Protein AF-0000000078604317 (afdb_homodimer)

Solvent-accessible surface area (backbone atoms only — not comparable to full-atom values): 23996 Å² total; per-residue (Å²): 120,72,90,42,48,32,32,40,29,31,41,20,54,45,34,55,30,28,26,27,48,50,46,42,21,45,34,67,55,25,30,36,34,32,21,15,65,50,53,68,53,23,51,50,37,51,54,58,50,66,72,46,85,54,54,29,44,76,50,70,39,56,34,33,56,78,34,70,66,37,40,53,52,38,44,49,52,44,43,73,75,51,58,41,27,28,29,43,34,48,46,45,64,52,58,40,78,95,54,55,71,69,60,24,42,51,53,22,31,39,38,37,31,52,9,43,50,52,46,51,60,64,41,43,70,32,26,67,64,30,94,68,17,34,38,37,39,56,46,41,66,59,19,14,47,47,37,41,67,32,79,86,34,86,50,30,76,65,66,64,55,65,46,24,17,26,27,19,17,38,51,39,48,41,44,52,49,20,70,69,32,43,86,74,57,36,41,23,29,32,34,19,66,66,67,37,35,26,59,60,68,32,86,49,70,54,35,19,25,54,74,75,68,33,43,64,27,52,61,31,6,47,46,51,36,38,49,76,72,54,76,43,61,91,49,51,57,35,39,32,38,80,88,42,75,49,63,76,121,72,87,41,48,32,32,39,29,32,40,21,56,47,34,54,30,26,27,27,49,50,46,40,21,45,34,68,55,25,32,34,33,32,21,16,64,49,53,69,53,23,51,51,38,50,54,58,50,66,73,46,87,53,53,29,42,77,48,70,40,57,34,34,58,78,34,70,67,37,40,53,52,37,45,51,51,44,43,73,74,48,58,41,28,28,29,43,34,46,44,48,63,53,58,39,78,94,53,56,72,68,59,24,43,50,54,23,32,39,37,36,31,51,10,43,51,54,44,50,61,64,41,44,69,32,27,67,63,30,95,67,16,34,40,37,38,55,46,39,65,58,20,14,47,47,38,42,67,32,77,87,34,86,49,30,76,64,69,64,53,64,48,23,17,27,27,19,18,38,51,39,48,40,44,54,48,19,70,70,31,42,85,73,57,35,39,25,30,32,34,19,64,65,67,38,34,26,59,60,67,31,86,49,69,55,36,19,26,55,74,73,67,34,43,65,27,52,61,32,7,46,46,50,37,38,48,77,71,54,76,43,61,92,50,50,57,37,40,33,38,79,90,44,74,50,64,76

Secondary structure (DSSP, 8-state):
--SSEEEEEETTTSHHHHHHHHHHHTSTTEEEEEEES-HHHHHHHHHHHHTS--SSEEEEEE--TT-HHHHHHHHHHHHHHTS--SEEEE------TT--HHHHHHHHHIIIIIIHHHHHHHHHHHHTTSSS-EEEEE--GGG-HHHHH-TTSTTSS---HHHHHHHHHHHHHHHHHHHHHGGGT-EEEEEE--SBSSGGG-SSHHHHTGGGT-B-HHHHHHHHHHHHTTTTGGGTTSEEESSSEEP-/--SSEEEEEETTTSHHHHHHHHHHHTSTTEEEEEEES-HHHHHHHHHHHHTS--SSEEEEEE--TT-HHHHHHHHHHHHHHTS--SEEEE------TT--HHHHHHHHHIIIIIIHHHHHHHHHHHHTTSSS-EEEEE--GGG-HHHHH-TTSTTSS---HHHHHHHHHHHHHHHHHHHHHGGGT-EEEEEE--SBSSGGG-SSHHHHTGGGT-B-HHHHHHHHHHHHTTTTGGGTTSEEESSSEEP-

Foldseek 3Di:
DQQAQEEEAEPLLWFLNVLLQLLQQQDARHEYEYEYQDQVSSVVSQVVSVVDNGRHYYHYAHADLLDLVRLLVRLVVCCVPPVAHQEYEYDWFALQPPDDDPVSLCVRLSTLPSSSLSSCVSRVVRQLVYPAGEYEYEAAPLLAPVQCVPPVHPSVPDVSPSRNVSRVNVLVVQLVVCVVCVVSNYFTEYEHAPQAQICRQHDDPCRRCVNVPHHHSNLSSNVVSCVSVPVPSVQGSFYAYSVGTDHD/DQQAQEEEAEPLLWFLNVLLQLLQQQDARHEYEYEYQDQVSQVVSQVVSVVDNGRHYYHYAHADLLDLVRLLVRLVVCCVPPVAHQEYEYDWFALQPPDDDPVSLCVRLSTLPSSSLSSCVSRVVRQLPYPQGEYEYEAAPLLAPVQCVPPPHPSVPDDSPSRNVSRVNVLVVQLVVCVVCVVSNYFTEYEHAPQAQICRQHDDPCRRCVNVPHHHSNLSSNVVSCVSVPVCSVQGSFYAYSVGTDHD

Structure (mmCIF, N/CA/C/O backbone):
data_AF-0000000078604317-model_v1
#
loop_
_entity.id
_entity.type
_entity.pdbx_description
1 polymer 'Uncharacterized protein'
#
loop_
_atom_site.group_PDB
_atom_site.id
_atom_site.type_symbol
_atom_site.label_atom_id
_atom_site.label_alt_id
_atom_site.label_comp_id
_atom_site.label_asym_id
_atom_site.label_entity_id
_atom_site.label_seq_id
_atom_site.pdbx_PDB_ins_code
_atom_site.Cartn_x
_atom_site.Cartn_y
_atom_site.Cartn_z
_atom_site.occupancy
_atom_site.B_iso_or_equiv
_atom_site.auth_seq_id
_atom_site.auth_comp_id
_atom_site.auth_asym_id
_atom_site.auth_atom_id
_atom_site.pdbx_PDB_model_num
ATOM 1 N N . MET A 1 1 ? -13.578 30.094 20.891 1 57.59 1 MET A N 1
ATOM 2 C CA . MET A 1 1 ? -12.914 29.375 19.812 1 57.59 1 MET A CA 1
ATOM 3 C C . MET A 1 1 ? -11.836 30.234 19.172 1 57.59 1 MET A C 1
ATOM 5 O O . MET A 1 1 ? -11.961 31.469 19.109 1 57.59 1 MET A O 1
ATOM 9 N N . SER A 1 2 ? -10.586 29.672 19.094 1 70.69 2 SER A N 1
ATOM 10 C CA . SER A 1 2 ? -9.477 30.469 18.578 1 70.69 2 SER A CA 1
ATOM 11 C C . SER A 1 2 ? -9.797 31.047 17.203 1 70.69 2 SER A C 1
ATOM 13 O O . SER A 1 2 ? -10.492 30.422 16.406 1 70.69 2 SER A O 1
ATOM 15 N N . ASP A 1 3 ? -9.516 32.312 16.984 1 89.38 3 ASP A N 1
ATOM 16 C CA . ASP A 1 3 ? -9.695 33 15.695 1 89.38 3 ASP A CA 1
ATOM 17 C C . ASP A 1 3 ? -8.633 32.562 14.688 1 89.38 3 ASP A C 1
ATOM 19 O O . ASP A 1 3 ? -8.742 32.844 13.5 1 89.38 3 ASP A O 1
ATOM 23 N N . SER A 1 4 ? -7.727 31.75 15.25 1 96.44 4 SER A N 1
ATOM 24 C CA . SER A 1 4 ? -6.633 31.312 14.391 1 96.44 4 SER A CA 1
ATOM 25 C C . SER A 1 4 ? -7.023 30.062 13.602 1 96.44 4 SER A C 1
ATOM 27 O O . SER A 1 4 ? -7.895 29.297 14.023 1 96.44 4 SER A O 1
ATOM 29 N N . THR A 1 5 ? -6.473 29.969 12.406 1 98.38 5 THR A N 1
ATOM 30 C CA . THR A 1 5 ? -6.531 28.703 11.672 1 98.38 5 THR A CA 1
ATOM 31 C C . THR A 1 5 ? -5.668 27.641 12.359 1 98.38 5 THR A C 1
ATOM 33 O O . THR A 1 5 ? -4.453 27.812 12.484 1 98.38 5 THR A O 1
ATOM 36 N N . ILE A 1 6 ? -6.281 26.531 12.836 1 98.81 6 ILE A N 1
ATOM 37 C CA . ILE A 1 6 ? -5.594 25.516 13.617 1 98.81 6 ILE A CA 1
ATOM 38 C C . ILE A 1 6 ? -5.047 24.438 12.68 1 98.81 6 ILE A C 1
ATOM 40 O O . ILE A 1 6 ? -5.812 23.734 12.016 1 98.81 6 ILE A O 1
ATOM 44 N N . VAL A 1 7 ? -3.709 24.297 12.648 1 98.94 7 VAL A N 1
ATOM 45 C CA . VAL A 1 7 ? -3.033 23.328 11.789 1 98.94 7 VAL A CA 1
ATOM 46 C C . VAL A 1 7 ? -2.299 22.297 12.648 1 98.94 7 VAL A C 1
ATOM 48 O O . VAL A 1 7 ? -1.491 22.656 13.508 1 98.94 7 VAL A O 1
ATOM 51 N N . LEU A 1 8 ? -2.633 21.047 12.5 1 98.94 8 LEU A N 1
ATOM 52 C CA . LEU A 1 8 ? -1.933 19.984 13.211 1 98.94 8 LEU A CA 1
ATOM 53 C C . LEU A 1 8 ? -1.028 19.203 12.258 1 98.94 8 LEU A C 1
ATOM 55 O O . LEU A 1 8 ? -1.469 18.766 11.195 1 98.94 8 LEU A O 1
ATOM 59 N N . ILE A 1 9 ? 0.228 19.062 12.602 1 98.94 9 ILE A N 1
ATOM 60 C CA . ILE A 1 9 ? 1.217 18.359 11.789 1 98.94 9 ILE A CA 1
ATOM 61 C C . ILE A 1 9 ? 1.812 17.203 12.594 1 98.94 9 ILE A C 1
ATOM 63 O O . ILE A 1 9 ? 2.408 17.422 13.656 1 98.94 9 ILE A O 1
ATOM 67 N N . THR A 1 10 ? 1.669 15.992 12.133 1 98.88 10 THR A N 1
ATOM 68 C CA . THR A 1 10 ? 2.357 14.875 12.773 1 98.88 10 THR A CA 1
ATOM 69 C C . THR A 1 10 ? 3.816 14.812 12.328 1 98.88 10 THR A C 1
ATOM 71 O O . THR A 1 10 ? 4.133 15.102 11.172 1 98.88 10 THR A O 1
ATOM 74 N N . GLY A 1 11 ? 4.668 14.383 13.234 1 97.94 11 GLY A N 1
ATOM 75 C CA . GLY A 1 11 ? 6.086 14.336 12.922 1 97.94 11 GLY A CA 1
ATOM 76 C C . GLY A 1 11 ? 6.672 15.703 12.602 1 97.94 11 GLY A C 1
ATOM 77 O O . GLY A 1 11 ? 7.414 15.852 11.633 1 97.94 11 GLY A O 1
ATOM 78 N N . ALA A 1 12 ? 6.418 16.703 13.398 1 97.94 12 ALA A N 1
ATOM 79 C CA . ALA A 1 12 ? 6.676 18.094 13.039 1 97.94 12 ALA A CA 1
ATOM 80 C C . ALA A 1 12 ? 8.016 18.562 13.602 1 97.94 12 ALA A C 1
ATOM 82 O O . ALA A 1 12 ? 8.391 19.719 13.43 1 97.94 12 ALA A O 1
ATOM 83 N N . ASN A 1 13 ? 8.797 17.688 14.227 1 95.88 13 ASN A N 1
ATOM 84 C CA . ASN A 1 13 ? 9.977 18.156 14.969 1 95.88 13 ASN A CA 1
ATOM 85 C C . ASN A 1 13 ? 11.203 18.219 14.07 1 95.88 13 ASN A C 1
ATOM 87 O O . ASN A 1 13 ? 12.258 18.719 14.484 1 95.88 13 ASN A O 1
ATOM 91 N N . SER A 1 14 ? 11.133 17.719 12.852 1 94.56 14 SER A N 1
ATOM 92 C CA . SER A 1 14 ? 12.273 17.75 11.945 1 94.56 14 SER A CA 1
ATOM 93 C C . SER A 1 14 ? 11.828 17.672 10.492 1 94.56 14 SER A C 1
ATOM 95 O O . SER A 1 14 ? 10.641 17.484 10.211 1 94.56 14 SER A O 1
ATOM 97 N N . GLY A 1 15 ? 12.758 17.969 9.617 1 96.12 15 GLY A N 1
ATOM 98 C CA . GLY A 1 15 ? 12.547 17.719 8.195 1 96.12 15 GLY A CA 1
ATOM 99 C C . GLY A 1 15 ? 11.391 18.516 7.617 1 96.12 15 GLY A C 1
ATOM 100 O O . GLY A 1 15 ? 11.297 19.719 7.824 1 96.12 15 GLY A O 1
ATOM 101 N N . VAL A 1 16 ? 10.609 17.812 6.836 1 97.62 16 VAL A N 1
ATOM 102 C CA . VAL A 1 16 ? 9.5 18.422 6.102 1 97.62 16 VAL A CA 1
ATOM 103 C C . VAL A 1 16 ? 8.469 18.969 7.086 1 97.62 16 VAL A C 1
ATOM 105 O O . VAL A 1 16 ? 7.965 20.078 6.898 1 97.62 16 VAL A O 1
ATOM 108 N N . GLY A 1 17 ? 8.188 18.203 8.18 1 98.5 17 GLY A N 1
ATOM 109 C CA . GLY A 1 17 ? 7.238 18.672 9.18 1 98.5 17 GLY A CA 1
ATOM 110 C C . GLY A 1 17 ? 7.66 19.953 9.852 1 98.5 17 GLY A C 1
ATOM 111 O O . GLY A 1 17 ? 6.844 20.859 10.031 1 98.5 17 GLY A O 1
ATOM 112 N N . TYR A 1 18 ? 8.883 20.031 10.188 1 98.44 18 TYR A N 1
ATOM 113 C CA . TYR A 1 18 ? 9.445 21.219 10.82 1 98.44 18 TYR A CA 1
ATOM 114 C C . TYR A 1 18 ? 9.391 22.422 9.875 1 98.44 18 TYR A C 1
ATOM 116 O O . TYR A 1 18 ? 8.945 23.5 10.258 1 98.44 18 TYR A O 1
ATOM 124 N N . ALA A 1 19 ? 9.828 22.234 8.656 1 98.44 19 ALA A N 1
ATOM 125 C CA . ALA A 1 19 ? 9.828 23.297 7.66 1 98.44 19 ALA A CA 1
ATOM 126 C C . ALA A 1 19 ? 8.414 23.781 7.359 1 98.44 19 ALA A C 1
ATOM 128 O O . ALA A 1 19 ? 8.188 24.969 7.133 1 98.44 19 ALA A O 1
ATOM 129 N N . THR A 1 20 ? 7.508 22.828 7.34 1 98.81 20 THR A N 1
ATOM 130 C CA . THR A 1 20 ? 6.105 23.172 7.125 1 98.81 20 THR A CA 1
ATOM 131 C C . THR A 1 20 ? 5.574 24.016 8.281 1 98.81 20 THR A C 1
ATOM 133 O O . THR A 1 20 ? 4.926 25.031 8.055 1 98.81 20 THR A O 1
ATOM 136 N N . ALA A 1 21 ? 5.879 23.578 9.484 1 98.81 21 ALA A N 1
ATOM 137 C CA . ALA A 1 21 ? 5.477 24.344 10.664 1 98.81 21 ALA A CA 1
ATOM 138 C C . ALA A 1 21 ? 6.035 25.766 10.609 1 98.81 21 ALA A C 1
ATOM 140 O O . ALA A 1 21 ? 5.316 26.734 10.875 1 98.81 21 ALA A O 1
ATOM 141 N N . GLU A 1 22 ? 7.266 25.875 10.266 1 98.69 22 GLU A N 1
ATOM 142 C CA . GLU A 1 22 ? 7.91 27.172 10.148 1 98.69 22 GLU A CA 1
ATOM 143 C C . GLU A 1 22 ? 7.211 28.047 9.109 1 98.69 22 GLU A C 1
ATOM 145 O O . GLU A 1 22 ? 6.91 29.219 9.367 1 98.69 22 GLU A O 1
ATOM 150 N N . SER A 1 23 ? 6.965 27.484 7.914 1 98.62 23 SER A N 1
ATOM 151 C CA . SER A 1 23 ? 6.336 28.219 6.82 1 98.62 23 SER A CA 1
ATOM 152 C C . SER A 1 23 ? 4.953 28.719 7.219 1 98.62 23 SER A C 1
ATOM 154 O O . SER A 1 23 ? 4.621 29.891 6.984 1 98.62 23 SER A O 1
ATOM 156 N N . ILE A 1 24 ? 4.16 27.906 7.879 1 98.69 24 ILE A N 1
ATOM 157 C CA . ILE A 1 24 ? 2.783 28.25 8.219 1 98.69 24 ILE A CA 1
ATOM 158 C C . ILE A 1 24 ? 2.771 29.266 9.367 1 98.69 24 ILE A C 1
ATOM 160 O O . ILE A 1 24 ? 2.055 30.266 9.312 1 98.69 24 ILE A O 1
ATOM 164 N N . ALA A 1 25 ? 3.609 29.047 10.375 1 98.38 25 ALA A N 1
ATOM 165 C CA . ALA A 1 25 ? 3.621 29.906 11.562 1 98.38 25 ALA A CA 1
ATOM 166 C C . ALA A 1 25 ? 4.223 31.281 11.242 1 98.38 25 ALA A C 1
ATOM 168 O O . ALA A 1 25 ? 4.086 32.219 12.031 1 98.38 25 ALA A O 1
ATOM 169 N N . SER A 1 26 ? 4.938 31.359 10.141 1 97.75 26 SER A N 1
ATOM 170 C CA . SER A 1 26 ? 5.473 32.656 9.734 1 97.75 26 SER A CA 1
ATOM 171 C C . SER A 1 26 ? 4.355 33.594 9.305 1 97.75 26 SER A C 1
ATOM 173 O O . SER A 1 26 ? 4.574 34.812 9.172 1 97.75 26 SER A O 1
ATOM 175 N N . GLN A 1 27 ? 3.182 33.094 9.078 1 97.31 27 GLN A N 1
ATOM 176 C CA . GLN A 1 27 ? 2.01 33.875 8.695 1 97.31 27 GLN A CA 1
ATOM 177 C C . GLN A 1 27 ? 1.132 34.188 9.906 1 97.31 27 GLN A C 1
ATOM 179 O O . GLN A 1 27 ? 0.992 33.344 10.805 1 97.31 27 GLN A O 1
ATOM 184 N N . PRO A 1 28 ? 0.535 35.375 9.93 1 97.06 28 PRO A N 1
ATOM 185 C CA . PRO A 1 28 ? -0.414 35.656 11.008 1 97.06 28 PRO A CA 1
ATOM 186 C C . PRO A 1 28 ? -1.711 34.875 10.875 1 97.06 28 PRO A C 1
ATOM 188 O O . PRO A 1 28 ? -2.082 34.469 9.773 1 97.06 28 PRO A O 1
ATOM 191 N N . GLY A 1 29 ? -2.287 34.625 11.938 1 97.69 29 GLY A N 1
ATOM 192 C CA . GLY A 1 29 ? -3.619 34.062 11.914 1 97.69 29 GLY A CA 1
ATOM 193 C C . GLY A 1 29 ? -3.604 32.531 11.953 1 97.69 29 GLY A C 1
ATOM 194 O O . GLY A 1 29 ? -4.652 31.891 11.859 1 97.69 29 GLY A O 1
ATOM 195 N N . TYR A 1 30 ? -2.42 32 12.086 1 98.44 30 TYR A N 1
ATOM 196 C CA . TYR A 1 30 ? -2.316 30.562 12.172 1 98.44 30 TYR A CA 1
ATOM 197 C C . TYR A 1 30 ? -1.855 30.125 13.562 1 98.44 30 TYR A C 1
ATOM 199 O O . TYR A 1 30 ? -1.09 30.844 14.219 1 98.44 30 TYR A O 1
ATOM 207 N N . HIS A 1 31 ? -2.33 29.016 14.047 1 98.69 31 HIS A N 1
ATOM 208 C CA . HIS A 1 31 ? -1.794 28.266 15.172 1 98.69 31 HIS A CA 1
ATOM 209 C C . HIS A 1 31 ? -1.398 26.859 14.75 1 98.69 31 HIS A C 1
ATOM 211 O O . HIS A 1 31 ? -2.236 26.094 14.266 1 98.69 31 HIS A O 1
ATOM 217 N N . VAL A 1 32 ? -0.124 26.547 14.938 1 98.88 32 VAL A N 1
ATOM 218 C CA . VAL A 1 32 ? 0.382 25.25 14.492 1 98.88 32 VAL A CA 1
ATOM 219 C C . VAL A 1 32 ? 0.635 24.344 15.695 1 98.88 32 VAL A C 1
ATOM 221 O O . VAL A 1 32 ? 1.32 24.75 16.641 1 98.88 32 VAL A O 1
ATOM 224 N N . ILE A 1 33 ? 0.034 23.203 15.68 1 98.88 33 ILE A N 1
ATOM 225 C CA . ILE A 1 33 ? 0.271 22.172 16.688 1 98.88 33 ILE A CA 1
ATOM 226 C C . ILE A 1 33 ? 1.345 21.203 16.188 1 98.88 33 ILE A C 1
ATOM 228 O O . ILE A 1 33 ? 1.135 20.469 15.211 1 98.88 33 ILE A O 1
ATOM 232 N N . LEU A 1 34 ? 2.494 21.203 16.875 1 98.88 34 LEU A N 1
ATOM 233 C CA . LEU A 1 34 ? 3.561 20.25 16.609 1 98.88 34 LEU A CA 1
ATOM 234 C C . LEU A 1 34 ? 3.299 18.922 17.312 1 98.88 34 LEU A C 1
ATOM 236 O O . LEU A 1 34 ? 3.58 18.781 18.516 1 98.88 34 LEU A O 1
ATOM 240 N N . ALA A 1 35 ? 2.82 17.938 16.594 1 98.81 35 ALA A N 1
ATOM 241 C CA . ALA A 1 35 ? 2.518 16.625 17.172 1 98.81 35 ALA A CA 1
ATOM 242 C C . ALA A 1 35 ? 3.67 15.656 16.938 1 98.81 35 ALA A C 1
ATOM 244 O O . ALA A 1 35 ? 4.027 15.352 15.805 1 98.81 35 ALA A O 1
ATOM 245 N N . CYS A 1 36 ? 4.223 15.156 17.984 1 97.62 36 CYS A N 1
ATOM 246 C CA . CYS A 1 36 ? 5.391 14.289 17.922 1 97.62 36 CYS A CA 1
ATOM 247 C C . CYS A 1 36 ? 5.32 13.188 18.969 1 97.62 36 CYS A C 1
ATOM 249 O O . CYS A 1 36 ? 4.719 13.383 20.031 1 97.62 36 CYS A O 1
ATOM 251 N N . ARG A 1 37 ? 5.969 12.07 18.672 1 96.38 37 ARG A N 1
ATOM 252 C CA . ARG A 1 37 ? 6.035 10.953 19.594 1 96.38 37 ARG A CA 1
ATOM 253 C C . ARG A 1 37 ? 6.859 11.312 20.828 1 96.38 37 ARG A C 1
ATOM 255 O O . ARG A 1 37 ? 6.492 10.961 21.953 1 96.38 37 ARG A O 1
ATOM 262 N N . ASP A 1 38 ? 7.926 11.992 20.641 1 96.62 38 ASP A N 1
ATOM 263 C CA . ASP A 1 38 ? 8.805 12.453 21.703 1 96.62 38 ASP A CA 1
ATOM 264 C C . ASP A 1 38 ? 8.531 13.914 22.062 1 96.62 38 ASP A C 1
ATOM 266 O O . ASP A 1 38 ? 8.891 14.82 21.297 1 96.62 38 ASP A O 1
ATOM 270 N N . LEU A 1 39 ? 7.988 14.109 23.219 1 96.5 39 LEU A N 1
ATOM 271 C CA . LEU A 1 39 ? 7.555 15.445 23.609 1 96.5 39 LEU A CA 1
ATOM 272 C C . LEU A 1 39 ? 8.75 16.375 23.781 1 96.5 39 LEU A C 1
ATOM 274 O O . LEU A 1 39 ? 8.664 17.578 23.5 1 96.5 39 LEU A O 1
ATOM 278 N N . ASN A 1 40 ? 9.859 15.844 24.297 1 97.56 40 ASN A N 1
ATOM 279 C CA . ASN A 1 40 ? 11.047 16.672 24.453 1 97.56 40 ASN A CA 1
ATOM 280 C C . ASN A 1 40 ? 11.539 17.219 23.109 1 97.56 40 ASN A C 1
ATOM 282 O O . ASN A 1 40 ? 11.922 18.391 23.016 1 97.56 40 ASN A O 1
ATOM 286 N N . LYS A 1 41 ? 11.516 16.391 22.078 1 97.44 41 LYS A N 1
ATOM 287 C CA . LYS A 1 41 ? 11.906 16.828 20.75 1 97.44 41 LYS A CA 1
ATOM 288 C C . LYS A 1 41 ? 10.93 17.875 20.203 1 97.44 41 LYS A C 1
ATOM 290 O O . LYS A 1 41 ? 11.328 18.797 19.5 1 97.44 41 LYS A O 1
ATOM 295 N N . ALA A 1 42 ? 9.688 17.703 20.547 1 97.88 42 ALA A N 1
ATOM 296 C CA . ALA A 1 42 ? 8.672 18.656 20.125 1 97.88 42 ALA A CA 1
ATOM 297 C C . ALA A 1 42 ? 8.898 20.016 20.781 1 97.88 42 ALA A C 1
ATOM 299 O O . ALA A 1 42 ? 8.812 21.062 20.109 1 97.88 42 ALA A O 1
ATOM 300 N N . HIS A 1 43 ? 9.148 20 22.047 1 98.31 43 HIS A N 1
ATOM 301 C CA . HIS A 1 43 ? 9.422 21.25 22.766 1 98.31 43 HIS A CA 1
ATOM 302 C C . HIS A 1 43 ? 10.664 21.938 22.203 1 98.31 43 HIS A C 1
ATOM 304 O O . HIS A 1 43 ? 10.68 23.172 22.062 1 98.31 43 HIS A O 1
ATOM 310 N N . GLN A 1 44 ? 11.664 21.172 21.969 1 98.38 44 GLN A N 1
ATOM 311 C CA . GLN A 1 44 ? 12.875 21.734 21.391 1 98.38 44 GLN A CA 1
ATOM 312 C C . GLN A 1 44 ? 12.594 22.391 20.031 1 98.38 44 GLN A C 1
ATOM 314 O O . GLN A 1 44 ? 13.062 23.5 19.766 1 98.38 44 GLN A O 1
ATOM 319 N N . ALA A 1 45 ? 11.852 21.703 19.172 1 98.25 45 ALA A N 1
ATOM 320 C CA . ALA A 1 45 ? 11.477 22.25 17.875 1 98.25 45 ALA A CA 1
ATOM 321 C C . ALA A 1 45 ? 10.695 23.547 18.031 1 98.25 45 ALA A C 1
ATOM 323 O O . ALA A 1 45 ? 10.953 24.516 17.328 1 98.25 45 ALA A O 1
ATOM 324 N N . ARG A 1 46 ? 9.727 23.547 18.938 1 98.5 46 ARG A N 1
ATOM 325 C CA . ARG A 1 46 ? 8.938 24.75 19.203 1 98.5 46 ARG A CA 1
ATOM 326 C C . ARG A 1 46 ? 9.836 25.906 19.625 1 98.5 46 ARG A C 1
ATOM 328 O O . ARG A 1 46 ? 9.695 27.016 19.109 1 98.5 46 ARG A O 1
ATOM 335 N N . GLN A 1 47 ? 10.742 25.656 20.531 1 98.06 47 GLN A N 1
ATOM 336 C CA . GLN A 1 47 ? 11.641 26.688 21.016 1 98.06 47 GLN A CA 1
ATOM 337 C C . GLN A 1 47 ? 12.5 27.25 19.891 1 98.06 47 GLN A C 1
ATOM 339 O O . GLN A 1 47 ? 12.688 28.469 19.797 1 98.06 47 GLN A O 1
ATOM 344 N N . GLU A 1 48 ? 12.984 26.375 19.094 1 98.19 48 GLU A N 1
ATOM 345 C CA . GLU A 1 48 ? 13.789 26.812 17.953 1 98.19 48 GLU A CA 1
ATOM 346 C C . GLU A 1 48 ? 12.984 27.672 17 1 98.19 48 GLU A C 1
ATOM 348 O O . GLU A 1 48 ? 13.477 28.703 16.516 1 98.19 48 GLU A O 1
ATOM 353 N N . LEU A 1 49 ? 11.789 27.266 16.734 1 98.25 49 LEU A N 1
ATOM 354 C CA . LEU A 1 49 ? 10.922 28.016 15.82 1 98.25 49 LEU A CA 1
ATOM 355 C C . LEU A 1 49 ? 10.562 29.375 16.406 1 98.25 49 LEU A C 1
ATOM 357 O O . LEU A 1 49 ? 10.508 30.375 15.688 1 98.25 49 LEU A O 1
ATOM 361 N N . GLU A 1 50 ? 10.32 29.406 17.688 1 97.38 50 GLU A N 1
ATOM 362 C CA . GLU A 1 50 ? 9.891 30.641 18.359 1 97.38 50 GLU A CA 1
ATOM 363 C C . GLU A 1 50 ? 11 31.688 18.359 1 97.38 50 GLU A C 1
ATOM 365 O O . GLU A 1 50 ? 10.742 32.875 18.594 1 97.38 50 GLU A O 1
ATOM 370 N N . GLN A 1 51 ? 12.203 31.25 18.109 1 97.12 51 GLN A N 1
ATOM 371 C CA . GLN A 1 51 ? 13.336 32.156 18.031 1 97.12 51 GLN A CA 1
ATOM 372 C C . GLN A 1 51 ? 13.375 32.844 16.672 1 97.12 51 GLN A C 1
ATOM 374 O O . GLN A 1 51 ? 14.156 33.781 16.453 1 97.12 51 GLN A O 1
ATOM 379 N N . LYS A 1 52 ? 12.523 32.406 15.844 1 94.44 52 LYS A N 1
ATOM 380 C CA . LYS A 1 52 ? 12.453 33 14.508 1 94.44 52 LYS A CA 1
ATOM 381 C C . LYS A 1 52 ? 11.359 34.062 14.43 1 94.44 52 LYS A C 1
ATOM 383 O O . LYS A 1 52 ? 10.742 34.406 15.445 1 94.44 52 LYS A O 1
ATOM 388 N N . ASN A 1 53 ? 11.156 34.812 13.328 1 88.12 53 ASN A N 1
ATOM 389 C CA . ASN A 1 53 ? 10.156 35.844 13.156 1 88.12 53 ASN A CA 1
ATOM 390 C C . ASN A 1 53 ? 8.781 35.25 12.828 1 88.12 53 ASN A C 1
ATOM 392 O O . ASN A 1 53 ? 8.273 35.438 11.719 1 88.12 53 ASN A O 1
ATOM 396 N N . LEU A 1 54 ? 8.227 34.594 13.828 1 95.31 54 LEU A N 1
ATOM 397 C CA . LEU A 1 54 ? 6.898 34.031 13.641 1 95.31 54 LEU A CA 1
ATOM 398 C C . LEU A 1 54 ? 5.812 35.062 13.867 1 95.31 54 LEU A C 1
ATOM 400 O O . LEU A 1 54 ? 5.961 35.938 14.719 1 95.31 54 LEU A O 1
ATOM 404 N N . GLN A 1 55 ? 4.777 35 13.086 1 97.62 55 GLN A N 1
ATOM 405 C CA . GLN A 1 55 ? 3.613 35.875 13.258 1 97.62 55 GLN A CA 1
ATOM 406 C C . GLN A 1 55 ? 2.428 35.094 13.82 1 97.62 55 GLN A C 1
ATOM 408 O O . GLN A 1 55 ? 1.49 35.656 14.359 1 97.62 55 GLN A O 1
ATOM 413 N N . GLY A 1 56 ? 2.441 33.719 13.648 1 97.62 56 GLY A N 1
ATOM 414 C CA . GLY A 1 56 ? 1.475 32.844 14.258 1 97.62 56 GLY A CA 1
ATOM 415 C C . GLY A 1 56 ? 1.934 32.281 15.594 1 97.62 56 GLY A C 1
ATOM 416 O O . GLY A 1 56 ? 2.869 32.812 16.203 1 97.62 56 GLY A O 1
ATOM 417 N N . THR A 1 57 ? 1.22 31.297 16.109 1 97.88 57 THR A N 1
ATOM 418 C CA . THR A 1 57 ? 1.538 30.703 17.406 1 97.88 57 THR A CA 1
ATOM 419 C C . THR A 1 57 ? 1.733 29.203 17.266 1 97.88 57 THR A C 1
ATOM 421 O O . THR A 1 57 ? 1.346 28.609 16.266 1 97.88 57 THR A O 1
ATOM 424 N N . LEU A 1 58 ? 2.426 28.656 18.25 1 98.44 58 LEU A N 1
ATOM 425 C CA . LEU A 1 58 ? 2.756 27.234 18.25 1 98.44 58 LEU A CA 1
ATOM 426 C C . LEU A 1 58 ? 2.316 26.578 19.547 1 98.44 58 LEU A C 1
ATOM 428 O O . LEU A 1 58 ? 2.275 27.219 20.594 1 98.44 58 LEU A O 1
ATOM 432 N N . SER A 1 59 ? 1.993 25.344 19.516 1 98.38 59 SER A N 1
ATOM 433 C CA . SER A 1 59 ? 1.896 24.453 20.672 1 98.38 59 SER A CA 1
ATOM 434 C C . SER A 1 59 ? 2.4 23.062 20.344 1 98.38 59 SER A C 1
ATOM 436 O O . SER A 1 59 ? 2.664 22.75 19.172 1 98.38 59 SER A O 1
ATOM 438 N N . VAL A 1 60 ? 2.656 22.234 21.391 1 98.69 60 VAL A N 1
ATOM 439 C CA . VAL A 1 60 ? 3.152 20.875 21.219 1 98.69 60 VAL A CA 1
ATOM 440 C C . VAL A 1 60 ? 2.082 19.875 21.641 1 98.69 60 VAL A C 1
ATOM 442 O O . VAL A 1 60 ? 1.249 20.172 22.5 1 98.69 60 VAL A O 1
ATOM 445 N N . LEU A 1 61 ? 2.074 18.734 21.016 1 98.81 61 LEU A N 1
ATOM 446 C CA . LEU A 1 61 ? 1.156 17.641 21.328 1 98.81 61 LEU A CA 1
ATOM 447 C C . LEU A 1 61 ? 1.873 16.297 21.266 1 98.81 61 LEU A C 1
ATOM 449 O O . LEU A 1 61 ? 2.562 16 20.281 1 98.81 61 LEU A O 1
ATOM 453 N N . GLN A 1 62 ? 1.768 15.523 22.312 1 98.56 62 GLN A N 1
ATOM 454 C CA . GLN A 1 62 ? 2.291 14.164 22.25 1 98.56 62 GLN A CA 1
ATOM 455 C C . GLN A 1 62 ? 1.377 13.266 21.422 1 98.56 62 GLN A C 1
ATOM 457 O O . GLN A 1 62 ? 0.182 13.164 21.703 1 98.56 62 GLN A O 1
ATOM 462 N N . LEU A 1 63 ? 1.976 12.672 20.422 1 98.75 63 LEU A N 1
ATOM 463 C CA . LEU A 1 63 ? 1.208 11.781 19.547 1 98.75 63 LEU A CA 1
ATOM 464 C C . LEU A 1 63 ? 2.109 10.734 18.922 1 98.75 63 LEU A C 1
ATOM 466 O O . LEU A 1 63 ? 2.992 11.062 18.125 1 98.75 63 LEU A O 1
ATOM 470 N N . ASP A 1 64 ? 1.953 9.516 19.359 1 98.69 64 ASP A N 1
ATOM 471 C CA . ASP A 1 64 ? 2.521 8.359 18.688 1 98.69 64 ASP A CA 1
ATOM 472 C C . ASP A 1 64 ? 1.499 7.707 17.75 1 98.69 64 ASP A C 1
ATOM 474 O O . ASP A 1 64 ? 0.554 7.062 18.219 1 98.69 64 ASP A O 1
ATOM 478 N N . VAL A 1 65 ? 1.761 7.836 16.453 1 98.69 65 VAL A N 1
ATOM 479 C CA . VAL A 1 65 ? 0.768 7.402 15.477 1 98.69 65 VAL A CA 1
ATOM 480 C C . VAL A 1 65 ? 0.644 5.883 15.508 1 98.69 65 VAL A C 1
ATOM 482 O O . VAL A 1 65 ? -0.298 5.32 14.945 1 98.69 65 VAL A O 1
ATOM 485 N N . GLU A 1 66 ? 1.57 5.172 16.125 1 98.31 66 GLU A N 1
ATOM 486 C CA . GLU A 1 66 ? 1.549 3.711 16.172 1 98.31 66 GLU A CA 1
ATOM 487 C C . GLU A 1 66 ? 0.856 3.213 17.438 1 98.31 66 GLU A C 1
ATOM 489 O O . GLU A 1 66 ? 0.778 2.006 17.672 1 98.31 66 GLU A O 1
ATOM 494 N N . ASP A 1 67 ? 0.359 4.129 18.25 1 98.62 67 ASP A N 1
ATOM 495 C CA . ASP A 1 67 ? -0.251 3.787 19.531 1 98.62 67 ASP A CA 1
ATOM 496 C C . ASP A 1 67 ? -1.67 4.344 19.641 1 98.62 67 ASP A C 1
ATOM 498 O O . ASP A 1 67 ? -1.857 5.555 19.766 1 98.62 67 ASP A O 1
ATOM 502 N N . ASP A 1 68 ? -2.635 3.441 19.703 1 98.5 68 ASP A N 1
ATOM 503 C CA . ASP A 1 68 ? -4.039 3.832 19.672 1 98.5 68 ASP A CA 1
ATOM 504 C C . ASP A 1 68 ? -4.418 4.668 20.891 1 98.5 68 ASP A C 1
ATOM 506 O O . ASP A 1 68 ? -5.262 5.562 20.797 1 98.5 68 ASP A O 1
ATOM 510 N N . THR A 1 69 ? -3.842 4.371 21.969 1 98.62 69 THR A N 1
ATOM 511 C CA . THR A 1 69 ? -4.105 5.156 23.172 1 98.62 69 THR A CA 1
ATOM 512 C C . THR A 1 69 ? -3.564 6.574 23.016 1 98.62 69 THR A C 1
ATOM 514 O O . THR A 1 69 ? -4.238 7.547 23.359 1 98.62 69 THR A O 1
ATOM 517 N N . SER A 1 70 ? -2.369 6.676 22.516 1 98.81 70 SER A N 1
ATOM 518 C CA . SER A 1 70 ? -1.782 7.984 22.25 1 98.81 70 SER A CA 1
ATOM 519 C C . SER A 1 70 ? -2.652 8.789 21.297 1 98.81 70 SER A C 1
ATOM 521 O O . SER A 1 70 ? -2.869 9.984 21.5 1 98.81 70 SER A O 1
ATOM 523 N N . ILE A 1 71 ? -3.223 8.172 20.266 1 98.88 71 ILE A N 1
ATOM 524 C CA . ILE A 1 71 ? -4.074 8.812 19.281 1 98.88 71 ILE A CA 1
ATOM 525 C C . ILE A 1 71 ? -5.34 9.344 19.953 1 98.88 71 ILE A C 1
ATOM 527 O O . ILE A 1 71 ? -5.707 10.508 19.766 1 98.88 71 ILE A O 1
ATOM 531 N N . SER A 1 72 ? -5.941 8.516 20.734 1 98.75 72 SER A N 1
ATOM 532 C CA . SER A 1 72 ? -7.176 8.906 21.391 1 98.75 72 SER A CA 1
ATOM 533 C C . SER A 1 72 ? -6.941 10.078 22.344 1 98.75 72 SER A C 1
ATOM 535 O O . SER A 1 72 ? -7.75 11.016 22.391 1 98.75 72 SER A O 1
ATOM 537 N N . GLN A 1 73 ? -5.871 10.047 23.062 1 98.81 73 GLN A N 1
ATOM 538 C CA . GLN A 1 73 ? -5.539 11.117 24 1 98.81 73 GLN A CA 1
ATOM 539 C C . GLN A 1 73 ? -5.25 12.422 23.266 1 98.81 73 GLN A C 1
ATOM 541 O O . GLN A 1 73 ? -5.621 13.5 23.734 1 98.81 73 GLN A O 1
ATOM 546 N N . ALA A 1 74 ? -4.582 12.305 22.188 1 98.88 74 ALA A N 1
ATOM 547 C CA . ALA A 1 74 ? -4.277 13.484 21.375 1 98.88 74 ALA A CA 1
ATOM 548 C C . ALA A 1 74 ? -5.559 14.148 20.859 1 98.88 74 ALA A C 1
ATOM 550 O O . ALA A 1 74 ? -5.699 15.367 20.938 1 98.88 74 ALA A O 1
ATOM 551 N N . VAL A 1 75 ? -6.469 13.359 20.375 1 98.88 75 VAL A N 1
ATOM 552 C CA . VAL A 1 75 ? -7.734 13.875 19.859 1 98.88 75 VAL A CA 1
ATOM 553 C C . VAL A 1 75 ? -8.492 14.586 20.984 1 98.88 75 VAL A C 1
ATOM 555 O O . VAL A 1 75 ? -9.023 15.68 20.781 1 98.88 75 VAL A O 1
ATOM 558 N N . GLU A 1 76 ? -8.5 13.969 22.078 1 98.75 76 GLU A N 1
ATOM 559 C CA . GLU A 1 76 ? -9.188 14.555 23.219 1 98.75 76 GLU A CA 1
ATOM 560 C C . GLU A 1 76 ? -8.57 15.898 23.609 1 98.75 76 GLU A C 1
ATOM 562 O O . GLU A 1 76 ? -9.289 16.875 23.844 1 98.75 76 GLU A O 1
ATOM 567 N N . SER A 1 77 ? -7.305 15.969 23.703 1 98.69 77 SER A N 1
ATOM 568 C CA . SER A 1 77 ? -6.598 17.188 24.078 1 98.69 77 SER A CA 1
ATOM 569 C C . SER A 1 77 ? -6.902 18.312 23.094 1 98.69 77 SER A C 1
ATOM 571 O O . SER A 1 77 ? -7.199 19.438 23.516 1 98.69 77 SER A O 1
ATOM 573 N N . VAL A 1 78 ? -6.875 18.031 21.812 1 98.75 78 VAL A N 1
ATOM 574 C CA . VAL A 1 78 ? -7.117 19.047 20.781 1 98.75 78 VAL A CA 1
ATOM 575 C C . VAL A 1 78 ? -8.586 19.469 20.828 1 98.75 78 VAL A C 1
ATOM 577 O O . VAL A 1 78 ? -8.891 20.656 20.672 1 98.75 78 VAL A O 1
ATOM 580 N N . SER A 1 79 ? -9.438 18.5 21 1 98.56 79 SER A N 1
ATOM 581 C CA . SER A 1 79 ? -10.859 18.797 21.109 1 98.56 79 SER A CA 1
ATOM 582 C C . SER A 1 79 ? -11.141 19.766 22.25 1 98.56 79 SER A C 1
ATOM 584 O O . SER A 1 79 ? -11.883 20.734 22.094 1 98.56 79 SER A O 1
ATOM 586 N N . GLN A 1 80 ? -10.516 19.547 23.375 1 98.12 80 GLN A N 1
ATOM 587 C CA . GLN A 1 80 ? -10.734 20.359 24.578 1 98.12 80 GLN A CA 1
ATOM 588 C C . GLN A 1 80 ? -10.133 21.75 24.406 1 98.12 80 GLN A C 1
ATOM 590 O O . GLN A 1 80 ? -10.711 22.75 24.859 1 98.12 80 GLN A O 1
ATOM 595 N N . THR A 1 81 ? -9.008 21.844 23.797 1 98.06 81 THR A N 1
ATOM 596 C CA . THR A 1 81 ? -8.25 23.094 23.75 1 98.06 81 THR A CA 1
ATOM 597 C C . THR A 1 81 ? -8.727 23.969 22.594 1 98.06 81 THR A C 1
ATOM 599 O O . THR A 1 81 ? -8.867 25.188 22.75 1 98.06 81 THR A O 1
ATOM 602 N N . PHE A 1 82 ? -9.008 23.344 21.469 1 97.88 82 PHE A N 1
ATOM 603 C CA . PHE A 1 82 ? -9.258 24.141 20.266 1 97.88 82 PHE A CA 1
ATOM 604 C C . PHE A 1 82 ? -10.664 23.906 19.734 1 97.88 82 PHE A C 1
ATOM 606 O O . PHE A 1 82 ? -11.227 24.75 19.047 1 97.88 82 PHE A O 1
ATOM 613 N N . GLY A 1 83 ? -11.188 22.656 19.922 1 98 83 GLY A N 1
ATOM 614 C CA . GLY A 1 83 ? -12.539 22.312 19.516 1 98 83 GLY A CA 1
ATOM 615 C C . GLY A 1 83 ? -12.648 21.953 18.047 1 98 83 GLY A C 1
ATOM 616 O O . GLY A 1 83 ? -13.688 21.469 17.594 1 98 83 GLY A O 1
ATOM 617 N N . ARG A 1 84 ? -11.602 22.219 17.25 1 98.19 84 ARG A N 1
ATOM 618 C CA . ARG A 1 84 ? -11.57 21.906 15.82 1 98.19 84 ARG A CA 1
ATOM 619 C C . ARG A 1 84 ? -10.141 21.844 15.305 1 98.19 84 ARG A C 1
ATOM 621 O O . ARG A 1 84 ? -9.195 22.203 16.016 1 98.19 84 ARG A O 1
ATOM 628 N N . VAL A 1 85 ? -9.977 21.312 14.18 1 98.75 85 VAL A N 1
ATOM 629 C CA . VAL A 1 85 ? -8.766 21.391 13.367 1 98.75 85 VAL A CA 1
ATOM 630 C C . VAL A 1 85 ? -9.117 21.859 11.953 1 98.75 85 VAL A C 1
ATOM 632 O O . VAL A 1 85 ? -10.047 21.344 11.328 1 98.75 85 VAL A O 1
ATOM 635 N N . ASP A 1 86 ? -8.391 22.859 11.531 1 98.81 86 ASP A N 1
ATOM 636 C CA . ASP A 1 86 ? -8.695 23.406 10.211 1 98.81 86 ASP A CA 1
ATOM 637 C C . ASP A 1 86 ? -7.891 22.688 9.125 1 98.81 86 ASP A C 1
ATOM 639 O O . ASP A 1 86 ? -8.359 22.547 7.992 1 98.81 86 ASP A O 1
ATOM 643 N N . ALA A 1 87 ? -6.695 22.312 9.43 1 98.94 87 ALA A N 1
ATOM 644 C CA . ALA A 1 87 ? -5.855 21.531 8.531 1 98.94 87 ALA A CA 1
ATOM 645 C C . ALA A 1 87 ? -5.121 20.422 9.281 1 98.94 87 ALA A C 1
ATOM 647 O O . ALA A 1 87 ? -4.504 20.688 10.32 1 98.94 87 ALA A O 1
ATOM 648 N N . PHE A 1 88 ? -5.293 19.234 8.836 1 98.94 88 PHE A N 1
ATOM 649 C CA . PHE A 1 88 ? -4.551 18.094 9.344 1 98.94 88 PHE A CA 1
ATOM 650 C C . PHE A 1 88 ? -3.512 17.625 8.336 1 98.94 88 PHE A C 1
ATOM 652 O O . PHE A 1 88 ? -3.852 17.266 7.203 1 98.94 88 PHE A O 1
ATOM 659 N N . ILE A 1 89 ? -2.258 17.656 8.711 1 98.94 89 ILE A N 1
ATOM 660 C CA . ILE A 1 89 ? -1.143 17.266 7.855 1 98.94 89 ILE A CA 1
ATOM 661 C C . ILE A 1 89 ? -0.495 16 8.406 1 98.94 89 ILE A C 1
ATOM 663 O O . ILE A 1 89 ? 0.229 16.047 9.398 1 98.94 89 ILE A O 1
ATOM 667 N N . SER A 1 90 ? -0.836 14.898 7.766 1 98.88 90 SER A N 1
ATOM 668 C CA . SER A 1 90 ? -0.233 13.609 8.086 1 98.88 90 SER A CA 1
ATOM 669 C C . SER A 1 90 ? 1.165 13.484 7.488 1 98.88 90 SER A C 1
ATOM 671 O O . SER A 1 90 ? 1.321 13.062 6.344 1 98.88 90 SER A O 1
ATOM 673 N N . ASN A 1 91 ? 2.158 13.75 8.312 1 98.69 91 ASN A N 1
ATOM 674 C CA . ASN A 1 91 ? 3.525 13.891 7.828 1 98.69 91 ASN A CA 1
ATOM 675 C C . ASN A 1 91 ? 4.441 12.82 8.414 1 98.69 91 ASN A C 1
ATOM 677 O O . ASN A 1 91 ? 5.457 12.461 7.812 1 98.69 91 ASN A O 1
ATOM 681 N N . ALA A 1 92 ? 4.07 12.281 9.602 1 98.12 92 ALA A N 1
ATOM 682 C CA . ALA A 1 92 ? 4.906 11.258 10.219 1 98.12 92 ALA A CA 1
ATOM 683 C C . ALA A 1 92 ? 5.172 10.109 9.25 1 98.12 92 ALA A C 1
ATOM 685 O O . ALA A 1 92 ? 4.25 9.625 8.586 1 98.12 92 ALA A O 1
ATOM 686 N N . GLY A 1 93 ? 6.395 9.719 9.117 1 97.06 93 GLY A N 1
ATOM 687 C CA . GLY A 1 93 ? 6.793 8.648 8.227 1 97.06 93 GLY A CA 1
ATOM 688 C C . GLY A 1 93 ? 8.188 8.117 8.508 1 97.06 93 GLY A C 1
ATOM 689 O O . GLY A 1 93 ? 8.953 8.742 9.25 1 97.06 93 GLY A O 1
ATOM 690 N N . THR A 1 94 ? 8.516 6.945 7.961 1 96.69 94 THR A N 1
ATOM 691 C CA . THR A 1 94 ? 9.812 6.32 8.172 1 96.69 94 THR A CA 1
ATOM 692 C C . THR A 1 94 ? 10.18 5.422 6.992 1 96.69 94 THR A C 1
ATOM 694 O O . THR A 1 94 ? 9.305 5 6.234 1 96.69 94 THR A O 1
ATOM 697 N N . THR A 1 95 ? 11.453 5.211 6.816 1 95.44 95 THR A N 1
ATOM 698 C CA . THR A 1 95 ? 11.945 4.18 5.906 1 95.44 95 THR A CA 1
ATOM 699 C C . THR A 1 95 ? 12.484 2.984 6.684 1 95.44 95 THR A C 1
ATOM 701 O O . THR A 1 95 ? 12.953 2.012 6.09 1 95.44 95 THR A O 1
ATOM 704 N N . SER A 1 96 ? 12.445 3.129 8.031 1 94.75 96 SER A N 1
ATOM 705 C CA . SER A 1 96 ? 12.891 2.074 8.93 1 94.75 96 SER A CA 1
ATOM 706 C C . SER A 1 96 ? 14.328 1.663 8.633 1 94.75 96 SER A C 1
ATOM 708 O O . SER A 1 96 ? 14.609 0.483 8.406 1 94.75 96 SER A O 1
ATOM 710 N N . VAL A 1 97 ? 15.195 2.592 8.625 1 92.31 97 VAL A N 1
ATOM 711 C CA . VAL A 1 97 ? 16.609 2.373 8.344 1 92.31 97 VAL A CA 1
ATOM 712 C C . VAL A 1 97 ? 17.172 1.329 9.305 1 92.31 97 VAL A C 1
ATOM 714 O O . VAL A 1 97 ? 16.875 1.353 10.5 1 92.31 97 VAL A O 1
ATOM 717 N N . GLY A 1 98 ? 18.016 0.439 8.797 1 92.12 98 GLY A N 1
ATOM 718 C CA . GLY A 1 98 ? 18.719 -0.521 9.625 1 92.12 98 GLY A CA 1
ATOM 719 C C . GLY A 1 98 ? 17.953 -1.812 9.836 1 92.12 98 GLY A C 1
ATOM 720 O O . GLY A 1 98 ? 18.422 -2.717 10.523 1 92.12 98 GLY A O 1
ATOM 721 N N . THR A 1 99 ? 16.719 -1.869 9.352 1 95.19 99 THR A N 1
ATOM 722 C CA . THR A 1 99 ? 15.922 -3.088 9.453 1 95.19 99 THR A CA 1
ATOM 723 C C . THR A 1 99 ? 15.82 -3.781 8.094 1 95.19 99 THR A C 1
ATOM 725 O O . THR A 1 99 ? 16.188 -3.205 7.07 1 95.19 99 THR A O 1
ATOM 728 N N . SER A 1 100 ? 15.43 -5.055 8.141 1 95.19 100 SER A N 1
ATOM 729 C CA . SER A 1 100 ? 15.273 -5.828 6.91 1 95.19 100 SER A CA 1
ATOM 730 C C . SER A 1 100 ? 14.148 -6.852 7.039 1 95.19 100 SER A C 1
ATOM 732 O O . SER A 1 100 ? 13.594 -7.043 8.125 1 95.19 100 SER A O 1
ATOM 734 N N . GLY A 1 101 ? 13.828 -7.406 5.902 1 96.44 101 GLY A N 1
ATOM 735 C CA . GLY A 1 101 ? 12.852 -8.484 5.902 1 96.44 101 GLY A CA 1
ATOM 736 C C . GLY A 1 101 ? 11.5 -8.07 6.465 1 96.44 101 GLY A C 1
ATOM 737 O O . GLY A 1 101 ? 11.016 -6.973 6.184 1 96.44 101 GLY A O 1
ATOM 738 N N . ARG A 1 102 ? 10.914 -8.969 7.219 1 98.19 102 ARG A N 1
ATOM 739 C CA . ARG A 1 102 ? 9.578 -8.758 7.758 1 98.19 102 ARG A CA 1
ATOM 740 C C . ARG A 1 102 ? 9.555 -7.582 8.734 1 98.19 102 ARG A C 1
ATOM 742 O O . ARG A 1 102 ? 8.578 -6.828 8.781 1 98.19 102 ARG A O 1
ATOM 749 N N . GLU A 1 103 ? 10.586 -7.465 9.469 1 98.12 103 GLU A N 1
ATOM 750 C CA . GLU A 1 103 ? 10.672 -6.363 10.414 1 98.12 103 GLU A CA 1
ATOM 751 C C . GLU A 1 103 ? 10.617 -5.016 9.703 1 98.12 103 GLU A C 1
ATOM 753 O O . GLU A 1 103 ? 9.922 -4.098 10.156 1 98.12 103 GLU A O 1
ATOM 758 N N . LYS A 1 104 ? 11.312 -4.824 8.641 1 98.06 104 LYS A N 1
ATOM 759 C CA . LYS A 1 104 ? 11.312 -3.58 7.883 1 98.06 104 LYS A CA 1
ATOM 760 C C . LYS A 1 104 ? 9.93 -3.268 7.328 1 98.06 104 LYS A C 1
ATOM 762 O O . LYS A 1 104 ? 9.469 -2.125 7.398 1 98.06 104 LYS A O 1
ATOM 767 N N . LEU A 1 105 ? 9.312 -4.297 6.789 1 98.69 105 LEU A N 1
ATOM 768 C CA . LEU A 1 105 ? 7.949 -4.133 6.285 1 98.69 105 LEU A CA 1
ATOM 769 C C . LEU A 1 105 ? 7.008 -3.682 7.395 1 98.69 105 LEU A C 1
ATOM 771 O O . LEU A 1 105 ? 6.301 -2.682 7.246 1 98.69 105 LEU A O 1
ATOM 775 N N . GLN A 1 106 ? 7.082 -4.395 8.453 1 98.5 106 GLN A N 1
ATOM 776 C CA . GLN A 1 106 ? 6.176 -4.125 9.57 1 98.5 106 GLN A CA 1
ATOM 777 C C . GLN A 1 106 ? 6.371 -2.715 10.109 1 98.5 106 GLN A C 1
ATOM 779 O O . GLN A 1 106 ? 5.402 -1.979 10.305 1 98.5 106 GLN A O 1
ATOM 784 N N . LYS A 1 107 ? 7.574 -2.338 10.32 1 98.12 107 LYS A N 1
ATOM 785 C CA . LYS A 1 107 ? 7.863 -1.022 10.883 1 98.12 107 LYS A CA 1
ATOM 786 C C . LYS A 1 107 ? 7.477 0.089 9.914 1 98.12 107 LYS A C 1
ATOM 788 O O . LYS A 1 107 ? 6.887 1.094 10.312 1 98.12 107 LYS A O 1
ATOM 793 N N . THR A 1 108 ? 7.762 -0.091 8.656 1 98.62 108 THR A N 1
ATOM 794 C CA . THR A 1 108 ? 7.457 0.904 7.633 1 98.62 108 THR A CA 1
ATOM 795 C C . THR A 1 108 ? 5.949 1.104 7.508 1 98.62 108 THR A C 1
ATOM 797 O O . THR A 1 108 ? 5.461 2.234 7.547 1 98.62 108 THR A O 1
ATOM 800 N N . PHE A 1 109 ? 5.219 0.035 7.484 1 98.88 109 PHE A N 1
ATOM 801 C CA . PHE A 1 109 ? 3.783 0.136 7.258 1 98.88 109 PHE A CA 1
ATOM 802 C C . PHE A 1 109 ? 3.066 0.574 8.531 1 98.88 109 PHE A C 1
ATOM 804 O O . PHE A 1 109 ? 2.049 1.267 8.469 1 98.88 109 PHE A O 1
ATOM 811 N N . SER A 1 110 ? 3.602 0.168 9.656 1 98.75 110 SER A N 1
ATOM 812 C CA . SER A 1 110 ? 3.008 0.584 10.922 1 98.75 110 SER A CA 1
ATOM 813 C C . SER A 1 110 ? 2.922 2.104 11.016 1 98.75 110 SER A C 1
ATOM 815 O O . SER A 1 110 ? 1.885 2.648 11.406 1 98.75 110 SER A O 1
ATOM 817 N N . THR A 1 111 ? 3.91 2.756 10.625 1 98.56 111 THR A N 1
ATOM 818 C CA . THR A 1 111 ? 3.957 4.211 10.711 1 98.56 111 THR A CA 1
ATOM 819 C C . THR A 1 111 ? 3.312 4.852 9.484 1 98.56 111 THR A C 1
ATOM 821 O O . THR A 1 111 ? 2.375 5.641 9.609 1 98.56 111 THR A O 1
ATOM 824 N N . ASN A 1 112 ? 3.73 4.441 8.297 1 98.81 112 ASN A N 1
ATOM 825 C CA . ASN A 1 112 ? 3.414 5.148 7.059 1 98.81 112 ASN A CA 1
ATOM 826 C C . ASN A 1 112 ? 1.97 4.91 6.629 1 98.81 112 ASN A C 1
ATOM 828 O O . ASN A 1 112 ? 1.405 5.699 5.867 1 98.81 112 ASN A O 1
ATOM 832 N N . VAL A 1 113 ? 1.438 3.771 7.109 1 98.88 113 VAL A N 1
ATOM 833 C CA . VAL A 1 113 ? 0.126 3.404 6.586 1 98.88 113 VAL A CA 1
ATOM 834 C C . VAL A 1 113 ? -0.866 3.264 7.738 1 98.88 113 VAL A C 1
ATOM 836 O O . VAL A 1 113 ? -1.833 4.023 7.828 1 98.88 113 VAL A O 1
ATOM 839 N N . PHE A 1 114 ? -0.572 2.344 8.672 1 98.88 114 PHE A N 1
ATOM 840 C CA . PHE A 1 114 ? -1.522 2.105 9.75 1 98.88 114 PHE A CA 1
ATOM 841 C C . PHE A 1 114 ? -1.682 3.35 10.617 1 98.88 114 PHE A C 1
ATOM 843 O O . PHE A 1 114 ? -2.803 3.797 10.875 1 98.88 114 PHE A O 1
ATOM 850 N N . GLY A 1 115 ? -0.556 3.854 11.039 1 98.81 115 GLY A N 1
ATOM 851 C CA . GLY A 1 115 ? -0.583 5.066 11.836 1 98.81 115 GLY A CA 1
ATOM 852 C C . GLY A 1 115 ? -1.232 6.238 11.125 1 98.81 115 GLY A C 1
ATOM 853 O O . GLY A 1 115 ? -2.08 6.926 11.695 1 98.81 115 GLY A O 1
ATOM 854 N N . ALA A 1 116 ? -0.86 6.453 9.883 1 98.81 116 ALA A N 1
ATOM 855 C CA . ALA A 1 116 ? -1.422 7.543 9.094 1 98.81 116 ALA A CA 1
ATOM 856 C C . ALA A 1 116 ? -2.938 7.418 8.984 1 98.81 116 ALA A C 1
ATOM 858 O O . ALA A 1 116 ? -3.666 8.398 9.164 1 98.81 116 ALA A O 1
ATOM 859 N N . MET A 1 117 ? -3.416 6.242 8.688 1 98.81 117 MET A N 1
ATOM 860 C CA . MET A 1 117 ? -4.852 6.027 8.516 1 98.81 117 MET A CA 1
ATOM 861 C C . MET A 1 117 ? -5.598 6.25 9.828 1 98.81 117 MET A C 1
ATOM 863 O O . MET A 1 117 ? -6.598 6.973 9.859 1 98.81 117 MET A O 1
ATOM 867 N N . LEU A 1 118 ? -5.113 5.641 10.875 1 98.81 118 LEU A N 1
ATOM 868 C CA . LEU A 1 118 ? -5.84 5.641 12.141 1 98.81 118 LEU A CA 1
ATOM 869 C C . LEU A 1 118 ? -5.848 7.031 12.758 1 98.81 118 LEU A C 1
ATOM 871 O O . LEU A 1 118 ? -6.859 7.465 13.312 1 98.81 118 LEU A O 1
ATOM 875 N N . VAL A 1 119 ? -4.746 7.738 12.664 1 98.88 119 VAL A N 1
ATOM 876 C CA . VAL A 1 119 ? -4.703 9.094 13.219 1 98.88 119 VAL A CA 1
ATOM 877 C C . VAL A 1 119 ? -5.605 10.016 12.398 1 98.88 119 VAL A C 1
ATOM 879 O O . VAL A 1 119 ? -6.332 10.836 12.961 1 98.88 119 VAL A O 1
ATOM 882 N N . THR A 1 120 ? -5.52 9.898 11.062 1 98.81 120 THR A N 1
ATOM 883 C CA . THR A 1 120 ? -6.379 10.703 10.203 1 98.81 120 THR A CA 1
ATOM 884 C C . THR A 1 120 ? -7.852 10.469 10.531 1 98.81 120 THR A C 1
ATOM 886 O O . THR A 1 120 ? -8.602 11.422 10.742 1 98.81 120 THR A O 1
ATOM 889 N N . GLU A 1 121 ? -8.234 9.18 10.641 1 98.69 121 GLU A N 1
ATOM 890 C CA . GLU A 1 121 ? -9.617 8.836 10.977 1 98.69 121 GLU A CA 1
ATOM 891 C C . GLU A 1 121 ? -10.023 9.445 12.312 1 98.69 121 GLU A C 1
ATOM 893 O O . GLU A 1 121 ? -11.141 9.961 12.445 1 98.69 121 GLU A O 1
ATOM 898 N N . ALA A 1 122 ? -9.164 9.398 13.234 1 98.81 122 ALA A N 1
ATOM 899 C CA . ALA A 1 122 ? -9.461 9.875 14.586 1 98.81 122 ALA A CA 1
ATOM 900 C C . ALA A 1 122 ? -9.695 11.383 14.602 1 98.81 122 ALA A C 1
ATOM 902 O O . ALA A 1 122 ? -10.461 11.891 15.414 1 98.81 122 ALA A O 1
ATOM 903 N N . PHE A 1 123 ? -9.102 12.117 13.703 1 98.81 123 PHE A N 1
ATOM 904 C CA . PHE A 1 123 ? -9.164 13.578 13.734 1 98.81 123 PHE A CA 1
ATOM 905 C C . PHE A 1 123 ? -10.242 14.094 12.789 1 98.81 123 PHE A C 1
ATOM 907 O O . PHE A 1 123 ? -10.555 15.289 12.781 1 98.81 123 PHE A O 1
ATOM 914 N N . ILE A 1 124 ? -10.82 13.25 11.945 1 98.69 124 ILE A N 1
ATOM 915 C CA . ILE A 1 124 ? -11.82 13.648 10.961 1 98.69 124 ILE A CA 1
ATOM 916 C C . ILE A 1 124 ? -12.977 14.367 11.648 1 98.69 124 ILE A C 1
ATOM 918 O O . ILE A 1 124 ? -13.422 15.422 11.188 1 98.69 124 ILE A O 1
ATOM 922 N N . PRO A 1 125 ? -13.469 13.867 12.828 1 98.69 125 PRO A N 1
ATOM 923 C CA . PRO A 1 125 ? -14.562 14.602 13.461 1 98.69 125 PRO A CA 1
ATOM 924 C C . PRO A 1 125 ? -14.195 16.047 13.805 1 98.69 125 PRO A C 1
ATOM 926 O O . PRO A 1 125 ? -15.039 16.938 13.695 1 98.69 125 PRO A O 1
ATOM 929 N N . LEU A 1 126 ? -12.984 16.297 14.234 1 98.75 126 LEU A N 1
ATOM 930 C CA . LEU A 1 126 ? -12.547 17.656 14.531 1 98.75 126 LEU A CA 1
ATOM 931 C C . LEU A 1 126 ? -12.336 18.453 13.258 1 98.75 126 LEU A C 1
ATOM 933 O O . LEU A 1 126 ? -12.57 19.672 13.234 1 98.75 126 LEU A O 1
ATOM 937 N N . LEU A 1 127 ? -11.883 17.781 12.203 1 98.62 127 LEU A N 1
ATOM 938 C CA . LEU A 1 127 ? -11.711 18.406 10.898 1 98.62 127 LEU A CA 1
ATOM 939 C C . LEU A 1 127 ? -13.047 18.891 10.352 1 98.62 127 LEU A C 1
ATOM 941 O O . LEU A 1 127 ? -13.133 20 9.789 1 98.62 127 LEU A O 1
ATOM 945 N N . LEU A 1 128 ? -14.086 18.156 10.547 1 98.5 128 LEU A N 1
ATOM 946 C CA . LEU A 1 128 ? -15.414 18.438 10 1 98.5 128 LEU A CA 1
ATOM 947 C C . LEU A 1 128 ? -16.047 19.625 10.719 1 98.5 128 LEU A C 1
ATOM 949 O O . LEU A 1 128 ? -17.062 20.172 10.25 1 98.5 128 LEU A O 1
ATOM 953 N N . ARG A 1 129 ? -15.469 20.062 11.812 1 98.06 129 ARG A N 1
ATOM 954 C CA . ARG A 1 129 ? -15.961 21.234 12.531 1 98.06 129 ARG A CA 1
ATOM 955 C C . ARG A 1 129 ? -15.375 22.531 11.961 1 98.06 129 ARG A C 1
ATOM 957 O O . ARG A 1 129 ? -15.797 23.625 12.328 1 98.06 129 ARG A O 1
ATOM 964 N N . SER A 1 130 ? -14.445 22.422 11.062 1 97.88 130 SER A N 1
ATOM 965 C CA . SER A 1 130 ? -13.812 23.562 10.414 1 97.88 130 SER A CA 1
ATOM 966 C C . SER A 1 130 ? -14.672 24.109 9.281 1 97.88 130 SER A C 1
ATOM 968 O O . SER A 1 130 ? -15.406 23.359 8.641 1 97.88 130 SER A O 1
ATOM 970 N N . LYS A 1 131 ? -14.547 25.391 8.984 1 95.88 131 LYS A N 1
ATOM 971 C CA . LYS A 1 131 ? -15.258 26 7.867 1 95.88 131 LYS A CA 1
ATOM 972 C C . LYS A 1 131 ? -14.578 25.672 6.539 1 95.88 131 LYS A C 1
ATOM 974 O O . LYS A 1 131 ? -15.242 25.594 5.5 1 95.88 131 LYS A O 1
ATOM 979 N N . ASN A 1 132 ? -13.312 25.5 6.566 1 96.5 132 ASN A N 1
ATOM 980 C CA . ASN A 1 132 ? -12.523 25.188 5.383 1 96.5 132 ASN A CA 1
ATOM 981 C C . ASN A 1 132 ? -11.508 24.094 5.66 1 96.5 132 ASN A C 1
ATOM 983 O O . ASN A 1 132 ? -10.297 24.328 5.586 1 96.5 132 ASN A O 1
ATOM 987 N N . PRO A 1 133 ? -12.016 22.859 5.941 1 98.5 133 PRO A N 1
ATOM 988 C CA . PRO A 1 133 ? -11.133 21.766 6.375 1 98.5 133 PRO A CA 1
ATOM 989 C C . PRO A 1 133 ? -10.227 21.266 5.258 1 98.5 133 PRO A C 1
ATOM 991 O O . PRO A 1 133 ? -10.672 21.125 4.113 1 98.5 133 PRO A O 1
ATOM 994 N N . ARG A 1 134 ? -8.945 21.031 5.598 1 98.62 134 ARG A N 1
ATOM 995 C CA . ARG A 1 134 ? -7.953 20.469 4.684 1 98.62 134 ARG A CA 1
ATOM 996 C C . ARG A 1 134 ? -7.27 19.25 5.297 1 98.62 134 ARG A C 1
ATOM 998 O O . ARG A 1 134 ? -6.93 19.25 6.48 1 98.62 134 ARG A O 1
ATOM 1005 N N . LEU A 1 135 ? -7.199 18.234 4.559 1 98.88 135 LEU A N 1
ATOM 1006 C CA . LEU A 1 135 ? -6.469 17.016 4.91 1 98.88 135 LEU A CA 1
ATOM 1007 C C . LEU A 1 135 ? -5.332 16.766 3.924 1 98.88 135 LEU A C 1
ATOM 1009 O O . LEU A 1 135 ? -5.574 16.547 2.734 1 98.88 135 LEU A O 1
ATOM 1013 N N . ILE A 1 136 ? -4.102 16.844 4.363 1 98.94 136 ILE A N 1
ATOM 1014 C CA . ILE A 1 136 ? -2.938 16.672 3.504 1 98.94 136 ILE A CA 1
ATOM 1015 C C . ILE A 1 136 ? -2.148 15.438 3.949 1 98.94 136 ILE A C 1
ATOM 1017 O O . ILE A 1 136 ? -1.651 15.383 5.078 1 98.94 136 ILE A O 1
ATOM 1021 N N . GLN A 1 137 ? -2.105 14.43 3.109 1 98.88 137 GLN A N 1
ATOM 1022 C CA . GLN A 1 137 ? -1.249 13.266 3.32 1 98.88 137 GLN A CA 1
ATOM 1023 C C . GLN A 1 137 ? 0.12 13.469 2.678 1 98.88 137 GLN A C 1
ATOM 1025 O O . GLN A 1 137 ? 0.223 13.633 1.461 1 98.88 137 GLN A O 1
ATOM 1030 N N . ILE A 1 138 ? 1.155 13.461 3.467 1 98.88 138 ILE A N 1
ATOM 1031 C CA . ILE A 1 138 ? 2.49 13.602 2.896 1 98.88 138 ILE A CA 1
ATOM 1032 C C . ILE A 1 138 ? 2.957 12.266 2.326 1 98.88 138 ILE A C 1
ATOM 1034 O O . ILE A 1 138 ? 3.279 11.344 3.078 1 98.88 138 ILE A O 1
ATOM 1038 N N . SER A 1 139 ? 2.961 12.195 1.079 1 98.56 139 SER A N 1
ATOM 1039 C CA . SER A 1 139 ? 3.383 11.016 0.342 1 98.56 139 SER A CA 1
ATOM 1040 C C . SER A 1 139 ? 4.766 11.211 -0.275 1 98.56 139 SER A C 1
ATOM 1042 O O . SER A 1 139 ? 5.652 11.789 0.349 1 98.56 139 SER A O 1
ATOM 1044 N N . SER A 1 140 ? 5.047 10.555 -1.357 1 97.75 140 SER A N 1
ATOM 1045 C CA . SER A 1 140 ? 6.297 10.578 -2.109 1 97.75 140 SER A CA 1
ATOM 1046 C C . SER A 1 140 ? 6.066 10.242 -3.578 1 97.75 140 SER A C 1
ATOM 1048 O O . SER A 1 140 ? 5.234 9.398 -3.904 1 97.75 140 SER A O 1
ATOM 1050 N N . GLY A 1 141 ? 6.801 10.984 -4.418 1 97.31 141 GLY A N 1
ATOM 1051 C CA . GLY A 1 141 ? 6.781 10.555 -5.809 1 97.31 141 GLY A CA 1
ATOM 1052 C C . GLY A 1 141 ? 7.074 9.078 -5.98 1 97.31 141 GLY A C 1
ATOM 1053 O O . GLY A 1 141 ? 6.598 8.445 -6.93 1 97.31 141 GLY A O 1
ATOM 1054 N N . LEU A 1 142 ? 7.785 8.5 -5.051 1 97.62 142 LEU A N 1
ATOM 1055 C CA . LEU A 1 142 ? 8.141 7.086 -5.074 1 97.62 142 LEU A CA 1
ATOM 1056 C C . LEU A 1 142 ? 6.91 6.215 -4.824 1 97.62 142 LEU A C 1
ATOM 1058 O O . LEU A 1 142 ? 6.949 5.004 -5.051 1 97.62 142 LEU A O 1
ATOM 1062 N N . GLY A 1 143 ? 5.816 6.781 -4.375 1 98.31 143 GLY A N 1
ATOM 1063 C CA . GLY A 1 143 ? 4.586 6.035 -4.156 1 98.31 143 GLY A CA 1
ATOM 1064 C C . GLY A 1 143 ? 3.672 6.031 -5.367 1 98.31 143 GLY A C 1
ATOM 1065 O O . GLY A 1 143 ? 2.604 5.414 -5.34 1 98.31 143 GLY A O 1
ATOM 1066 N N . SER A 1 144 ? 4.074 6.785 -6.441 1 98.38 144 SER A N 1
ATOM 1067 C CA . SER A 1 144 ? 3.297 6.836 -7.676 1 98.38 144 SER A CA 1
ATOM 1068 C C . SER A 1 144 ? 3.559 5.609 -8.547 1 98.38 144 SER A C 1
ATOM 1070 O O . SER A 1 144 ? 4.691 5.379 -8.977 1 98.38 144 SER A O 1
ATOM 1072 N N . LEU A 1 145 ? 2.531 4.871 -8.781 1 98.31 145 LEU A N 1
ATOM 1073 C CA . LEU A 1 145 ? 2.672 3.736 -9.688 1 98.31 145 LEU A CA 1
ATOM 1074 C C . LEU A 1 145 ? 2.916 4.207 -11.117 1 98.31 145 LEU A C 1
ATOM 1076 O O . LEU A 1 145 ? 3.654 3.566 -11.867 1 98.31 145 LEU A O 1
ATOM 1080 N N . GLY A 1 146 ? 2.252 5.328 -11.43 1 97.31 146 GLY A N 1
ATOM 1081 C CA . GLY A 1 146 ? 2.48 5.91 -12.742 1 97.31 146 GLY A CA 1
ATOM 1082 C C . GLY A 1 146 ? 3.932 6.277 -12.984 1 97.31 146 GLY A C 1
ATOM 1083 O O . GLY A 1 146 ? 4.492 5.953 -14.039 1 97.31 146 GLY A O 1
ATOM 1084 N N . LEU A 1 147 ? 4.543 6.918 -12.078 1 96.88 147 LEU A N 1
ATOM 1085 C CA . LEU A 1 147 ? 5.934 7.324 -12.227 1 96.88 147 LEU A CA 1
ATOM 1086 C C . LEU A 1 147 ? 6.863 6.117 -12.125 1 96.88 147 LEU A C 1
ATOM 1088 O O . LEU A 1 147 ? 7.883 6.059 -12.82 1 96.88 147 LEU A O 1
ATOM 1092 N N . ALA A 1 148 ? 6.5 5.184 -11.266 1 97.31 148 ALA A N 1
ATOM 1093 C CA . ALA A 1 148 ? 7.328 3.994 -11.078 1 97.31 148 ALA A CA 1
ATOM 1094 C C . ALA A 1 148 ? 7.363 3.15 -12.352 1 97.31 148 ALA A C 1
ATOM 1096 O O . ALA A 1 148 ? 8.398 2.578 -12.695 1 97.31 148 ALA A O 1
ATOM 1097 N N . SER A 1 149 ? 6.203 3.088 -13.055 1 96.62 149 SER A N 1
ATOM 1098 C CA . SER A 1 149 ? 6.074 2.207 -14.211 1 96.62 149 SER A CA 1
ATOM 1099 C C . SER A 1 149 ? 6.582 2.883 -15.484 1 96.62 149 SER A C 1
ATOM 1101 O O . SER A 1 149 ? 6.746 2.232 -16.516 1 96.62 149 SER A O 1
ATOM 1103 N N . ASP A 1 150 ? 6.789 4.164 -15.422 1 95.12 150 ASP A N 1
ATOM 1104 C CA . ASP A 1 150 ? 7.375 4.918 -16.516 1 95.12 150 ASP A CA 1
ATOM 1105 C C . ASP A 1 150 ? 8.898 4.914 -16.438 1 95.12 150 ASP A C 1
ATOM 1107 O O . ASP A 1 150 ? 9.484 5.688 -15.68 1 95.12 150 ASP A O 1
ATOM 1111 N N . LEU A 1 151 ? 9.484 4.188 -17.266 1 91.75 151 LEU A N 1
ATOM 1112 C CA . LEU A 1 151 ? 10.93 3.967 -17.188 1 91.75 151 LEU A CA 1
ATOM 1113 C C . LEU A 1 151 ? 11.695 5.25 -17.5 1 91.75 151 LEU A C 1
ATOM 1115 O O . LEU A 1 151 ? 12.883 5.359 -17.188 1 91.75 151 LEU A O 1
ATOM 1119 N N . SER A 1 152 ? 11.031 6.18 -18.156 1 91.06 152 SER A N 1
ATOM 1120 C CA . SER A 1 152 ? 11.68 7.449 -18.453 1 91.06 152 SER A CA 1
ATOM 1121 C C . SER A 1 152 ? 11.664 8.383 -17.25 1 91.06 152 SER A C 1
ATOM 1123 O O . SER A 1 152 ? 12.367 9.391 -17.219 1 91.06 152 SER A O 1
AT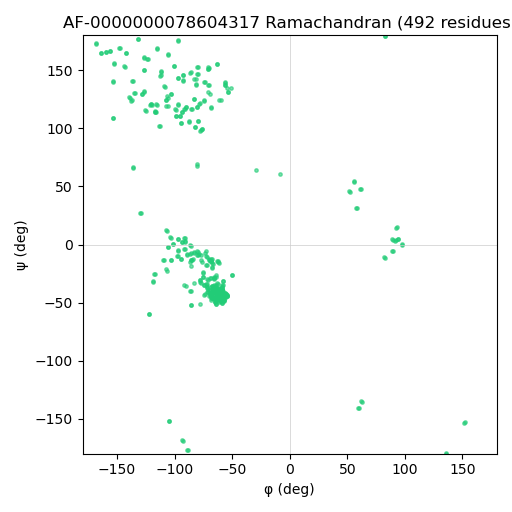OM 1125 N N . SER A 1 153 ? 10.953 8.016 -16.25 1 89.94 153 SER A N 1
ATOM 1126 C CA . SER A 1 153 ? 10.844 8.828 -15.039 1 89.94 153 SER A CA 1
ATOM 1127 C C . SER A 1 153 ? 12.047 8.617 -14.125 1 89.94 153 SER A C 1
ATOM 1129 O O . SER A 1 153 ? 12.5 7.488 -13.93 1 89.94 153 SER A O 1
ATOM 1131 N N . PRO A 1 154 ? 12.523 9.766 -13.594 1 85.81 154 PRO A N 1
ATOM 1132 C CA . PRO A 1 154 ? 13.609 9.609 -12.625 1 85.81 154 PRO A CA 1
ATOM 1133 C C . PRO A 1 154 ? 13.188 8.82 -11.383 1 85.81 154 PRO A C 1
ATOM 1135 O O . PRO A 1 154 ? 14.039 8.336 -10.641 1 85.81 154 PRO A O 1
ATOM 1138 N N . PHE A 1 155 ? 11.969 8.648 -11.188 1 86 155 PHE A N 1
ATOM 1139 C CA . PHE A 1 155 ? 11.438 7.957 -10.023 1 86 155 PHE A CA 1
ATOM 1140 C C . PHE A 1 155 ? 11.43 6.449 -10.242 1 86 155 PHE A C 1
ATOM 1142 O O . PHE A 1 155 ? 11.234 5.68 -9.297 1 86 155 PHE A O 1
ATOM 1149 N N . SER A 1 156 ? 11.625 6.051 -11.406 1 87.12 156 SER A N 1
ATOM 1150 C CA . SER A 1 156 ? 11.492 4.637 -11.742 1 87.12 156 SER A CA 1
ATOM 1151 C C . SER A 1 156 ? 12.648 3.822 -11.172 1 87.12 156 SER A C 1
ATOM 1153 O O . SER A 1 156 ? 12.445 2.701 -10.695 1 87.12 156 SER A O 1
ATOM 1155 N N . ALA A 1 157 ? 13.789 4.367 -11.023 1 82.81 157 ALA A N 1
ATOM 1156 C CA . ALA A 1 157 ? 15.008 3.604 -10.766 1 82.81 157 ALA A CA 1
ATOM 1157 C C . ALA A 1 157 ? 15.188 3.334 -9.273 1 82.81 157 ALA A C 1
ATOM 1159 O O . ALA A 1 157 ? 15.867 2.383 -8.891 1 82.81 157 ALA A O 1
ATOM 1160 N N . SER A 1 158 ? 14.555 4.043 -8.453 1 82.12 158 SER A N 1
ATOM 1161 C CA . SER A 1 158 ? 14.781 3.926 -7.02 1 82.12 158 SER A CA 1
ATOM 1162 C C . SER A 1 158 ? 14.266 2.594 -6.484 1 82.12 158 SER A C 1
ATOM 1164 O O . SER A 1 158 ? 13.125 2.211 -6.754 1 82.12 158 SER A O 1
ATOM 1166 N N . PRO A 1 159 ? 15.023 1.845 -5.746 1 80.19 159 PRO A N 1
ATOM 1167 C CA . PRO A 1 159 ? 14.578 0.533 -5.266 1 80.19 159 PRO A CA 1
ATOM 1168 C C . PRO A 1 159 ? 13.617 0.63 -4.082 1 80.19 159 PRO A C 1
ATOM 1170 O O . PRO A 1 159 ? 12.578 -0.03 -4.074 1 80.19 159 PRO A O 1
ATOM 1173 N N . TRP A 1 160 ? 13.836 1.334 -2.986 1 92.88 160 TRP A N 1
ATOM 1174 C CA . TRP A 1 160 ? 13.141 1.524 -1.717 1 92.88 160 TRP A CA 1
ATOM 1175 C C . TRP A 1 160 ? 11.758 0.877 -1.749 1 92.88 160 TRP A C 1
ATOM 1177 O O . TRP A 1 160 ? 10.75 1.541 -1.503 1 92.88 160 TRP A O 1
ATOM 1187 N N . ASP A 1 161 ? 11.727 -0.456 -1.962 1 96.69 161 ASP A N 1
ATOM 1188 C CA . ASP A 1 161 ? 10.508 -1.186 -2.287 1 96.69 161 ASP A CA 1
ATOM 1189 C C . ASP A 1 161 ? 9.469 -1.057 -1.17 1 96.69 161 ASP A C 1
ATOM 1191 O O . ASP A 1 161 ? 8.312 -0.73 -1.424 1 96.69 161 ASP A O 1
ATOM 1195 N N . GLU A 1 162 ? 9.961 -1.308 0.101 1 98 162 GLU A N 1
ATOM 1196 C CA . GLU A 1 162 ? 9.023 -1.254 1.218 1 98 162 GLU A CA 1
ATOM 1197 C C . GLU A 1 162 ? 8.43 0.141 1.37 1 98 162 GLU A C 1
ATOM 1199 O O . GLU A 1 162 ? 7.23 0.285 1.633 1 98 162 GLU A O 1
ATOM 1204 N N . TYR A 1 163 ? 9.281 1.115 1.165 1 98.25 163 TYR A N 1
ATOM 1205 C CA . TYR A 1 163 ? 8.836 2.5 1.264 1 98.25 163 TYR A CA 1
ATOM 1206 C C . TYR A 1 163 ? 7.875 2.848 0.136 1 98.25 163 TYR A C 1
ATOM 1208 O O . TYR A 1 163 ? 6.809 3.422 0.375 1 98.25 163 TYR A O 1
ATOM 1216 N N . ARG A 1 164 ? 8.203 2.508 -1.102 1 98.56 164 ARG A N 1
ATOM 1217 C CA . ARG A 1 164 ? 7.348 2.75 -2.26 1 98.56 164 ARG A CA 1
ATOM 1218 C C . ARG A 1 164 ? 5.977 2.109 -2.074 1 98.56 164 ARG A C 1
ATOM 1220 O O . ARG A 1 164 ? 4.949 2.736 -2.342 1 98.56 164 ARG A O 1
ATOM 1227 N N . MET A 1 165 ? 6.008 0.896 -1.632 1 98.88 165 MET A N 1
ATOM 1228 C CA . MET A 1 165 ? 4.766 0.171 -1.393 1 98.88 165 MET A CA 1
ATOM 1229 C C . MET A 1 165 ? 3.914 0.881 -0.344 1 98.88 165 MET A C 1
ATOM 1231 O O . MET A 1 165 ? 2.701 1.019 -0.511 1 98.88 165 MET A O 1
ATOM 1235 N N . SER A 1 166 ? 4.512 1.318 0.733 1 98.88 166 SER A N 1
ATOM 1236 C CA . SER A 1 166 ? 3.783 2.006 1.795 1 98.88 166 SER A CA 1
ATOM 1237 C C . SER A 1 166 ? 3.162 3.303 1.289 1 98.88 166 SER A C 1
ATOM 1239 O O . SER A 1 166 ? 2.027 3.633 1.64 1 98.88 166 SER A O 1
ATOM 1241 N N . LYS A 1 167 ? 3.898 4.023 0.484 1 98.88 167 LYS A N 1
ATOM 1242 C CA . LYS A 1 167 ? 3.395 5.301 -0.01 1 98.88 167 LYS A CA 1
ATOM 1243 C C . LYS A 1 167 ? 2.34 5.098 -1.092 1 98.88 167 LYS A C 1
ATOM 1245 O O . LYS A 1 167 ? 1.41 5.898 -1.221 1 98.88 167 LYS A O 1
ATOM 1250 N N . ALA A 1 168 ? 2.412 3.969 -1.828 1 98.94 168 ALA A N 1
ATOM 1251 C CA . ALA A 1 168 ? 1.318 3.617 -2.73 1 98.94 168 ALA A CA 1
ATOM 1252 C C . ALA A 1 168 ? 0.035 3.34 -1.952 1 98.94 168 ALA A C 1
ATOM 1254 O O . ALA A 1 168 ? -1.05 3.758 -2.365 1 98.94 168 ALA A O 1
ATOM 1255 N N . ALA A 1 169 ? 0.184 2.605 -0.89 1 98.94 169 ALA A N 1
ATOM 1256 C CA . ALA A 1 169 ? -0.961 2.357 -0.019 1 98.94 169 ALA A CA 1
ATOM 1257 C C . ALA A 1 169 ? -1.538 3.664 0.517 1 98.94 169 ALA A C 1
ATOM 1259 O O . ALA A 1 169 ? -2.758 3.848 0.542 1 98.94 169 ALA A O 1
ATOM 1260 N N . LEU A 1 170 ? -0.697 4.562 0.912 1 98.94 170 LEU A N 1
ATOM 1261 C CA . LEU A 1 170 ? -1.114 5.867 1.413 1 98.94 170 LEU A CA 1
ATOM 1262 C C . LEU A 1 170 ? -1.853 6.652 0.334 1 98.94 170 LEU A C 1
ATOM 1264 O O . LEU A 1 170 ? -2.834 7.34 0.624 1 98.94 170 LEU A O 1
ATOM 1268 N N . ASN A 1 171 ? -1.357 6.605 -0.898 1 98.88 171 ASN A N 1
ATOM 1269 C CA . ASN A 1 171 ? -2.035 7.262 -2.01 1 98.88 171 ASN A CA 1
ATOM 1270 C C . ASN A 1 171 ? -3.451 6.73 -2.199 1 98.88 171 ASN A C 1
ATOM 1272 O O . ASN A 1 171 ? -4.383 7.5 -2.445 1 98.88 171 ASN A O 1
ATOM 1276 N N . MET A 1 172 ? -3.572 5.402 -2.082 1 98.88 172 MET A N 1
ATOM 1277 C CA . MET A 1 172 ? -4.91 4.824 -2.174 1 98.88 172 MET A CA 1
ATOM 1278 C C . MET A 1 172 ? -5.801 5.328 -1.043 1 98.88 172 MET A C 1
ATOM 1280 O O . MET A 1 172 ? -6.969 5.652 -1.264 1 98.88 172 MET A O 1
ATOM 1284 N N . MET A 1 173 ? -5.25 5.387 0.096 1 98.56 173 MET A N 1
ATOM 1285 C CA . MET A 1 173 ? -5.965 5.953 1.236 1 98.56 173 MET A CA 1
ATOM 1286 C C . MET A 1 173 ? -6.469 7.355 0.921 1 98.56 173 MET A C 1
ATOM 1288 O O . MET A 1 173 ? -7.609 7.699 1.236 1 98.56 173 MET A O 1
ATOM 1292 N N . THR A 1 174 ? -5.641 8.141 0.332 1 98.69 174 THR A N 1
ATOM 1293 C CA . THR A 1 174 ? -5.973 9.523 0.006 1 98.69 174 THR A CA 1
ATOM 1294 C C . THR A 1 174 ? -7.141 9.586 -0.974 1 98.69 174 THR A C 1
ATOM 1296 O O . THR A 1 174 ? -8.078 10.359 -0.781 1 98.69 174 THR A O 1
ATOM 1299 N N . VAL A 1 175 ? -7.078 8.75 -1.998 1 98.44 175 VAL A N 1
ATOM 1300 C CA . VAL A 1 175 ? -8.156 8.695 -2.982 1 98.44 175 VAL A CA 1
ATOM 1301 C C . VAL A 1 175 ? -9.469 8.359 -2.289 1 98.44 175 VAL A C 1
ATOM 1303 O O . VAL A 1 175 ? -10.492 9.008 -2.525 1 98.44 175 VAL A O 1
ATOM 1306 N N . GLN A 1 176 ? -9.414 7.363 -1.426 1 98.19 176 GLN A N 1
ATOM 1307 C CA . GLN A 1 176 ? -10.625 6.91 -0.746 1 98.19 176 GLN A CA 1
ATOM 1308 C C . GLN A 1 176 ? -11.164 7.984 0.2 1 98.19 176 GLN A C 1
ATOM 1310 O O . GLN A 1 176 ? -12.367 8.211 0.271 1 98.19 176 GLN A O 1
ATOM 1315 N N . MET A 1 177 ? -10.312 8.641 0.903 1 97.94 177 MET A N 1
ATOM 1316 C CA . MET A 1 177 ? -10.734 9.68 1.832 1 97.94 177 MET A CA 1
ATOM 1317 C C . MET A 1 177 ? -11.328 10.867 1.083 1 97.94 177 MET A C 1
ATOM 1319 O O . MET A 1 177 ? -12.297 11.477 1.542 1 97.94 177 MET A O 1
ATOM 1323 N N . HIS A 1 178 ? -10.703 11.219 -0.033 1 98.19 178 HIS A N 1
ATOM 1324 C CA . HIS A 1 178 ? -11.273 12.289 -0.844 1 98.19 178 HIS A CA 1
ATOM 1325 C C . HIS A 1 178 ? -12.703 11.969 -1.261 1 98.19 178 HIS A C 1
ATOM 1327 O O . HIS A 1 178 ? -13.602 12.805 -1.117 1 98.19 178 HIS A O 1
ATOM 1333 N N . LYS A 1 179 ? -12.906 10.789 -1.757 1 97 179 LYS A N 1
ATOM 1334 C CA . LYS A 1 179 ? -14.234 10.383 -2.195 1 97 179 LYS A CA 1
ATOM 1335 C C . LYS A 1 179 ? -15.234 10.438 -1.043 1 97 179 LYS A C 1
ATOM 1337 O O . LYS A 1 179 ? -16.375 10.875 -1.223 1 97 179 LYS A O 1
ATOM 1342 N N . ARG A 1 180 ? -14.812 10.07 0.082 1 96.44 180 ARG A N 1
ATOM 1343 C CA . ARG A 1 180 ? -15.688 10 1.25 1 96.44 180 ARG A CA 1
ATOM 1344 C C . ARG A 1 180 ? -15.992 11.398 1.786 1 96.44 180 ARG A C 1
ATOM 1346 O O . ARG A 1 180 ? -17.109 11.664 2.229 1 96.44 180 ARG A O 1
ATOM 1353 N N . LEU A 1 181 ? -15.031 12.312 1.713 1 97.81 181 LEU A N 1
ATOM 1354 C CA . LEU A 1 181 ? -15.117 13.523 2.525 1 97.81 181 LEU A CA 1
ATOM 1355 C C . LEU A 1 181 ? -15.406 14.742 1.656 1 97.81 181 LEU A C 1
ATOM 1357 O O . LEU A 1 181 ? -15.75 15.812 2.172 1 97.81 181 LEU A O 1
ATOM 1361 N N . LYS A 1 182 ? -15.266 14.602 0.357 1 95.62 182 LYS A N 1
ATOM 1362 C CA . LYS A 1 182 ? -15.383 15.758 -0.523 1 95.62 182 LYS A CA 1
ATOM 1363 C C . LYS A 1 182 ? -16.75 16.422 -0.387 1 95.62 182 LYS A C 1
ATOM 1365 O O . LYS A 1 182 ? -16.859 17.641 -0.446 1 95.62 182 LYS A O 1
ATOM 1370 N N . ASP A 1 183 ? -17.781 15.617 -0.203 1 96.44 183 ASP A N 1
ATOM 1371 C CA . ASP A 1 183 ? -19.125 16.172 -0.113 1 96.44 183 ASP A CA 1
ATOM 1372 C C . ASP A 1 183 ? -19.359 16.828 1.244 1 96.44 183 ASP A C 1
ATOM 1374 O O . ASP A 1 183 ? -20.344 17.562 1.425 1 96.44 183 ASP A O 1
ATOM 1378 N N . GLU A 1 184 ? -18.516 16.547 2.18 1 97.25 184 GLU A N 1
ATOM 1379 C CA . GLU A 1 184 ? -18.578 17.219 3.48 1 97.25 184 GLU A CA 1
ATOM 1380 C C . GLU A 1 184 ? -17.719 18.469 3.494 1 97.25 184 GLU A C 1
ATOM 1382 O O . GLU A 1 184 ? -17.547 19.109 4.539 1 97.25 184 GLU A O 1
ATOM 1387 N N . GLY A 1 185 ? -17.109 18.797 2.371 1 97.12 185 GLY A N 1
ATOM 1388 C CA . GLY A 1 185 ? -16.391 20.047 2.223 1 97.12 185 GLY A CA 1
ATOM 1389 C C . GLY A 1 185 ? -14.914 19.938 2.52 1 97.12 185 GLY A C 1
ATOM 1390 O O . GLY A 1 185 ? -14.188 20.938 2.531 1 97.12 185 GLY A O 1
ATOM 1391 N N . VAL A 1 186 ? -14.438 18.766 2.775 1 98.56 186 VAL A N 1
ATOM 1392 C CA . VAL A 1 186 ? -13.023 18.578 3.107 1 98.56 186 VAL A CA 1
ATOM 1393 C C . VAL A 1 186 ? -12.195 18.5 1.826 1 98.56 186 VAL A C 1
ATOM 1395 O O . VAL A 1 186 ? -12.492 17.688 0.942 1 98.56 186 VAL A O 1
ATOM 1398 N N . CYS A 1 187 ? -11.172 19.328 1.662 1 98.69 187 CYS A N 1
ATOM 1399 C CA . CYS A 1 187 ? -10.195 19.188 0.59 1 98.69 187 CYS A CA 1
ATOM 1400 C C . CYS A 1 187 ? -9.078 18.234 0.993 1 98.69 187 CYS A C 1
ATOM 1402 O O . CYS A 1 187 ? -8.344 18.5 1.943 1 98.69 187 CYS A O 1
ATOM 1404 N N . VAL A 1 188 ? -8.992 17.156 0.277 1 98.81 188 VAL A N 1
ATOM 1405 C CA . VAL A 1 188 ? -8 16.125 0.575 1 98.81 188 VAL A CA 1
ATOM 1406 C C . VAL A 1 188 ? -6.914 16.125 -0.494 1 98.81 188 VAL A C 1
ATOM 1408 O O . VAL A 1 188 ? -7.207 16.219 -1.688 1 98.81 188 VAL A O 1
ATOM 1411 N N . PHE A 1 189 ? -5.605 16.031 -0.033 1 98.75 189 PHE A N 1
ATOM 1412 C CA . PHE A 1 189 ? -4.469 16.047 -0.946 1 98.75 189 PHE A CA 1
ATOM 1413 C C . PHE A 1 189 ? -3.457 14.977 -0.555 1 98.75 189 PHE A C 1
ATOM 1415 O O . PHE A 1 189 ? -3.244 14.719 0.632 1 98.75 189 PHE A O 1
ATOM 1422 N N . ALA A 1 190 ? -2.92 14.359 -1.529 1 98.88 190 ALA A N 1
ATOM 1423 C CA . ALA A 1 190 ? -1.583 13.797 -1.342 1 98.88 190 ALA A CA 1
ATOM 1424 C C . ALA A 1 190 ? -0.508 14.789 -1.787 1 98.88 190 ALA A C 1
ATOM 1426 O O . ALA A 1 190 ? -0.673 15.484 -2.791 1 98.88 190 ALA A O 1
ATOM 1427 N N . PHE A 1 191 ? 0.609 14.875 -1.061 1 98.94 191 PHE A N 1
ATOM 1428 C CA . PHE A 1 191 ? 1.649 15.836 -1.42 1 98.94 191 PHE A CA 1
ATOM 1429 C C . PHE A 1 191 ? 3.027 15.188 -1.36 1 98.94 191 PHE A C 1
ATOM 1431 O O . PHE A 1 191 ? 3.354 14.5 -0.39 1 98.94 191 PHE A O 1
ATOM 1438 N N . CYS A 1 192 ? 3.799 15.328 -2.359 1 98.69 192 CYS A N 1
ATOM 1439 C CA . CYS A 1 192 ? 5.195 14.914 -2.408 1 98.69 192 CYS A CA 1
ATOM 1440 C C . CYS A 1 192 ? 6.125 16.094 -2.154 1 98.69 192 CYS A C 1
ATOM 1442 O O . CYS A 1 192 ? 6.223 17 -2.984 1 98.69 192 CYS A O 1
ATOM 1444 N N . PRO A 1 193 ? 6.84 16.047 -1.1 1 97.94 193 PRO A N 1
ATOM 1445 C CA . PRO A 1 193 ? 7.734 17.156 -0.794 1 97.94 193 PRO A CA 1
ATOM 1446 C C . PRO A 1 193 ? 9.008 17.141 -1.633 1 97.94 193 PRO A C 1
ATOM 1448 O O . PRO A 1 193 ? 9.773 18.109 -1.628 1 97.94 193 PRO A O 1
ATOM 1451 N N . GLY A 1 194 ? 9.219 16.016 -2.393 1 95.44 194 GLY A N 1
ATOM 1452 C CA . GLY A 1 194 ? 10.461 15.875 -3.123 1 95.44 194 GLY A CA 1
ATOM 1453 C C . GLY A 1 194 ? 11.602 15.344 -2.268 1 95.44 194 GLY A C 1
ATOM 1454 O O . GLY A 1 194 ? 11.391 14.992 -1.104 1 95.44 194 GLY A O 1
ATOM 1455 N N . LEU A 1 195 ? 12.781 15.195 -2.926 1 94.38 195 LEU A N 1
ATOM 1456 C CA . LEU A 1 195 ? 13.984 14.797 -2.205 1 94.38 195 LEU A CA 1
ATOM 1457 C C . LEU A 1 195 ? 14.562 15.969 -1.42 1 94.38 195 LEU A C 1
ATOM 1459 O O . LEU A 1 195 ? 15.25 16.828 -1.984 1 94.38 195 LEU A O 1
ATOM 1463 N N . VAL A 1 196 ? 14.266 15.969 -0.156 1 95.31 196 VAL A N 1
ATOM 1464 C CA . VAL A 1 196 ? 14.68 17.125 0.645 1 95.31 196 VAL A CA 1
ATOM 1465 C C . VAL A 1 196 ? 15.477 16.641 1.855 1 95.31 196 VAL A C 1
ATOM 1467 O O . VAL A 1 196 ? 15.406 15.469 2.234 1 95.31 196 VAL A O 1
ATOM 1470 N N . ARG A 1 197 ? 16.219 17.578 2.393 1 94.75 197 ARG A N 1
ATOM 1471 C CA . ARG A 1 197 ? 16.984 17.281 3.594 1 94.75 197 ARG A CA 1
ATOM 1472 C C . ARG A 1 197 ? 16.078 16.844 4.738 1 94.75 197 ARG A C 1
ATOM 1474 O O . ARG A 1 197 ? 15.117 17.562 5.074 1 94.75 197 ARG A O 1
ATOM 1481 N N . SER A 1 198 ? 16.297 15.703 5.312 1 93.38 198 SER A N 1
ATOM 1482 C CA . SER A 1 198 ? 15.516 15.164 6.422 1 93.38 198 SER A CA 1
ATOM 1483 C C . SER A 1 198 ? 16.203 13.945 7.043 1 93.38 198 SER A C 1
ATOM 1485 O O . SER A 1 198 ? 17.188 13.445 6.508 1 93.38 198 SER A O 1
ATOM 1487 N N . ARG A 1 199 ? 15.68 13.508 8.078 1 91.44 199 ARG A N 1
ATOM 1488 C CA . ARG A 1 199 ? 16.234 12.344 8.766 1 91.44 199 ARG A CA 1
ATOM 1489 C C . ARG A 1 199 ? 15.594 11.055 8.266 1 91.44 199 ARG A C 1
ATOM 1491 O O . ARG A 1 199 ? 15.844 9.977 8.812 1 91.44 199 ARG A O 1
ATOM 1498 N N . LEU A 1 200 ? 14.75 11.109 7.25 1 90.38 200 LEU A N 1
ATOM 1499 C CA . LEU A 1 200 ? 14.008 9.977 6.707 1 90.38 200 LEU A CA 1
ATOM 1500 C C . LEU A 1 200 ? 14.961 8.875 6.25 1 90.38 200 LEU A C 1
ATOM 1502 O O . LEU A 1 200 ? 14.641 7.691 6.355 1 90.38 200 LEU A O 1
ATOM 1506 N N . ARG A 1 201 ? 16.203 9.281 5.77 1 91.19 201 ARG A N 1
ATOM 1507 C CA . ARG A 1 201 ? 17.141 8.336 5.191 1 91.19 201 ARG A CA 1
ATOM 1508 C C . ARG A 1 201 ? 18.234 7.965 6.195 1 91.19 201 ARG A C 1
ATOM 1510 O O . ARG A 1 201 ? 19.172 7.242 5.859 1 91.19 201 ARG A O 1
ATOM 1517 N N . GLY A 1 202 ? 18.156 8.555 7.422 1 90.62 202 GLY A N 1
ATOM 1518 C CA . GLY A 1 202 ? 19.156 8.312 8.438 1 90.62 202 GLY A CA 1
ATOM 1519 C C . GLY A 1 202 ? 19.609 9.57 9.156 1 90.62 202 GLY A C 1
ATOM 1520 O O . GLY A 1 202 ? 19.234 10.68 8.766 1 90.62 202 GLY A O 1
ATOM 1521 N N . GLU A 1 203 ? 20.531 9.383 10.094 1 91.12 203 GLU A N 1
ATOM 1522 C CA . GLU A 1 203 ? 20.906 10.508 10.945 1 91.12 203 GLU A CA 1
ATOM 1523 C C . GLU A 1 203 ? 22.25 11.094 10.516 1 91.12 203 GLU A C 1
ATOM 1525 O O . GLU A 1 203 ? 22.609 12.195 10.93 1 91.12 203 GLU A O 1
ATOM 1530 N N . SER A 1 204 ? 23 10.375 9.664 1 92.44 204 SER A N 1
ATOM 1531 C CA . SER A 1 204 ? 24.266 10.914 9.195 1 92.44 204 SER A CA 1
ATOM 1532 C C . SER A 1 204 ? 24.047 12.07 8.227 1 92.44 204 SER A C 1
ATOM 1534 O O . SER A 1 204 ? 23 12.156 7.582 1 92.44 204 SER A O 1
ATOM 1536 N N . GLU A 1 205 ? 24.984 12.953 8.172 1 93.62 205 GLU A N 1
ATOM 1537 C CA . GLU A 1 205 ? 24.875 14.086 7.246 1 93.62 205 GLU A CA 1
ATOM 1538 C C . GLU A 1 205 ? 24.688 13.609 5.809 1 93.62 205 GLU A C 1
ATOM 1540 O O . GLU A 1 205 ? 23.891 14.188 5.062 1 93.62 205 GLU A O 1
ATOM 1545 N N . GLU A 1 206 ? 25.453 12.578 5.453 1 92.5 206 GLU A N 1
ATOM 1546 C CA . GLU A 1 206 ? 25.344 12.016 4.109 1 92.5 206 GLU A CA 1
ATOM 1547 C C . GLU A 1 206 ? 23.938 11.492 3.85 1 92.5 206 GLU A C 1
ATOM 1549 O O . GLU A 1 206 ? 23.375 11.695 2.766 1 92.5 206 GLU A O 1
ATOM 1554 N N . ALA A 1 207 ? 23.406 10.875 4.793 1 91.56 207 ALA A N 1
ATOM 1555 C CA . ALA A 1 207 ? 22.047 10.344 4.676 1 91.56 207 ALA A CA 1
ATOM 1556 C C . ALA A 1 207 ? 21.016 11.469 4.637 1 91.56 207 ALA A C 1
ATOM 1558 O O . ALA A 1 207 ? 20.125 11.477 3.779 1 91.56 207 ALA A O 1
ATOM 1559 N N . MET A 1 208 ? 21.172 12.445 5.477 1 92.5 208 MET A N 1
ATOM 1560 C CA . MET A 1 208 ? 20.219 13.539 5.598 1 92.5 208 MET A CA 1
ATOM 1561 C C . MET A 1 208 ? 20.188 14.383 4.328 1 92.5 208 MET A C 1
ATOM 1563 O O . MET A 1 208 ? 19.156 14.922 3.949 1 92.5 208 MET A O 1
ATOM 1567 N N . ASN A 1 209 ? 21.344 14.414 3.631 1 94.56 209 ASN A N 1
ATOM 1568 C CA . ASN A 1 209 ? 21.438 15.273 2.453 1 94.56 209 ASN A CA 1
ATOM 1569 C C . ASN A 1 209 ? 21.344 14.461 1.162 1 94.56 209 ASN A C 1
ATOM 1571 O O . ASN A 1 209 ? 21.578 14.992 0.075 1 94.56 209 ASN A O 1
ATOM 1575 N N . ALA A 1 210 ? 21.062 13.211 1.339 1 93.5 210 ALA A N 1
ATOM 1576 C CA . ALA A 1 210 ? 20.953 12.32 0.187 1 93.5 210 ALA A CA 1
ATOM 1577 C C . ALA A 1 210 ? 22.188 12.422 -0.704 1 93.5 210 ALA A C 1
ATOM 1579 O O . ALA A 1 210 ? 22.078 12.594 -1.92 1 93.5 210 ALA A O 1
ATOM 1580 N N . GLN A 1 211 ? 23.312 12.391 -0.071 1 92.44 211 GLN A N 1
ATOM 1581 C CA . GLN A 1 211 ? 24.609 12.453 -0.75 1 92.44 211 GLN A CA 1
ATOM 1582 C C . GLN A 1 211 ? 24.719 13.719 -1.598 1 92.44 211 GLN A C 1
ATOM 1584 O O . GLN A 1 211 ? 25.219 13.672 -2.723 1 92.44 211 GLN A O 1
ATOM 1589 N N . GLY A 1 212 ? 24.094 14.781 -1.178 1 92 212 GLY A N 1
ATOM 1590 C CA . GLY A 1 212 ? 24.219 16.094 -1.801 1 92 212 GLY A CA 1
ATOM 1591 C C . GLY A 1 212 ? 23.094 16.391 -2.773 1 92 212 GLY A C 1
ATOM 1592 O O . GLY A 1 212 ? 23.031 17.484 -3.344 1 92 212 GLY A O 1
ATOM 1593 N N . ARG A 1 213 ? 22.266 15.516 -2.896 1 92.31 213 ARG A N 1
ATOM 1594 C CA . ARG A 1 213 ? 21.219 15.68 -3.91 1 92.31 213 ARG A CA 1
ATOM 1595 C C . ARG A 1 213 ? 19.953 16.281 -3.305 1 92.31 213 ARG A C 1
ATOM 1597 O O . ARG A 1 213 ? 19.062 16.703 -4.031 1 92.31 213 ARG A O 1
ATOM 1604 N N 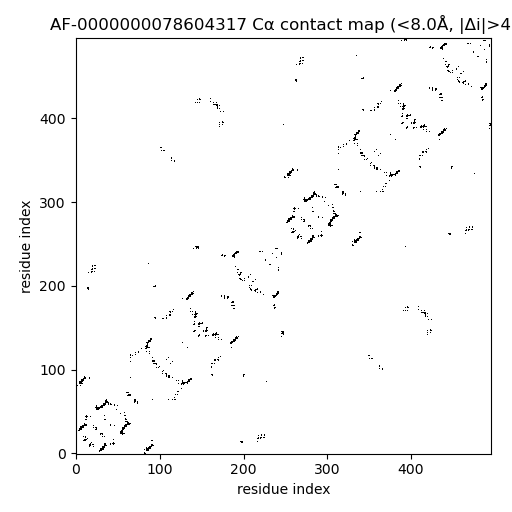. ALA A 1 214 ? 19.797 16.359 -1.963 1 95.88 214 ALA A N 1
ATOM 1605 C CA . ALA A 1 214 ? 18.594 16.797 -1.282 1 95.88 214 ALA A CA 1
ATOM 1606 C C . ALA A 1 214 ? 18.406 18.312 -1.402 1 95.88 214 ALA A C 1
ATOM 1608 O O . ALA A 1 214 ? 19.375 19.062 -1.314 1 95.88 214 ALA A O 1
ATOM 1609 N N . GLY A 1 215 ? 17.188 18.75 -1.604 1 96.06 215 GLY A N 1
ATOM 1610 C CA . GLY A 1 215 ? 16.859 20.172 -1.628 1 96.06 215 GLY A CA 1
ATOM 1611 C C . GLY A 1 215 ? 16.5 20.734 -0.263 1 96.06 215 GLY A C 1
ATOM 1612 O O . GLY A 1 215 ? 16.578 20.016 0.742 1 96.06 215 GLY A O 1
ATOM 1613 N N . ASP A 1 216 ? 16.125 22.031 -0.261 1 96.81 216 ASP A N 1
ATOM 1614 C CA . ASP A 1 216 ? 15.719 22.734 0.944 1 96.81 216 ASP A CA 1
ATOM 1615 C C . ASP A 1 216 ? 14.281 22.391 1.333 1 96.81 216 ASP A C 1
ATOM 1617 O O . ASP A 1 216 ? 13.344 22.641 0.574 1 96.81 216 ASP A O 1
ATOM 1621 N N . PRO A 1 217 ? 14.094 21.844 2.543 1 97.31 217 PRO A N 1
ATOM 1622 C CA . PRO A 1 217 ? 12.742 21.484 2.967 1 97.31 217 PRO A CA 1
ATOM 1623 C C . PRO A 1 217 ? 11.797 22.688 3.031 1 97.31 217 PRO A C 1
ATOM 1625 O O . PRO A 1 217 ? 10.578 22.516 3.01 1 97.31 217 PRO A O 1
ATOM 1628 N N . MET A 1 218 ? 12.344 23.875 3.027 1 97.56 218 MET A N 1
ATOM 1629 C CA . MET A 1 218 ? 11.523 25.078 3.082 1 97.56 218 MET A CA 1
ATOM 1630 C C . MET A 1 218 ? 10.727 25.25 1.793 1 97.56 218 MET A C 1
ATOM 1632 O O . MET A 1 218 ? 9.633 25.812 1.808 1 97.56 218 MET A O 1
ATOM 1636 N N . VAL A 1 219 ? 11.266 24.75 0.729 1 98.12 219 VAL A N 1
ATOM 1637 C CA . VAL A 1 219 ? 10.547 24.812 -0.54 1 98.12 219 VAL A CA 1
ATOM 1638 C C . VAL A 1 219 ? 9.242 24.031 -0.433 1 98.12 219 VAL A C 1
ATOM 1640 O O . VAL A 1 219 ? 8.18 24.516 -0.814 1 98.12 219 VAL A O 1
ATOM 1643 N N . SER A 1 220 ? 9.336 22.891 0.149 1 98.12 220 SER A N 1
ATOM 1644 C CA . SER A 1 220 ? 8.148 22.062 0.341 1 98.12 220 SER A CA 1
ATOM 1645 C C . SER A 1 220 ? 7.219 22.656 1.394 1 98.12 220 SER A C 1
ATOM 1647 O O . SER A 1 220 ? 5.996 22.594 1.254 1 98.12 220 SER A O 1
ATOM 1649 N N . GLY A 1 221 ? 7.797 23.172 2.471 1 98.56 221 GLY A N 1
ATOM 1650 C CA . GLY A 1 221 ? 6.992 23.828 3.49 1 98.56 221 GLY A CA 1
ATOM 1651 C C . GLY A 1 221 ? 6.121 24.938 2.941 1 98.56 221 GLY A C 1
ATOM 1652 O O . GLY A 1 221 ? 4.941 25.047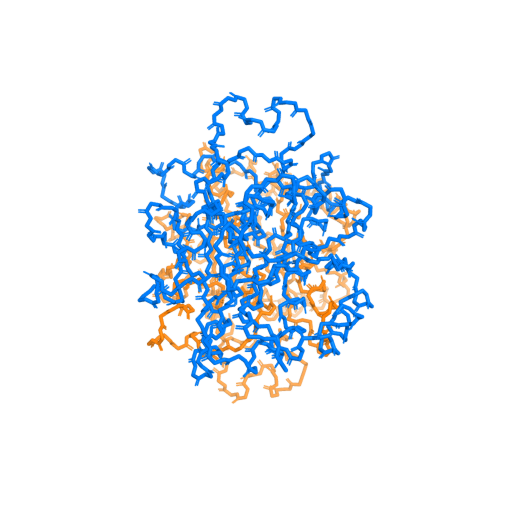 3.289 1 98.56 221 GLY A O 1
ATOM 1653 N N . LYS A 1 222 ? 6.695 25.766 2.062 1 98.38 222 LYS A N 1
ATOM 1654 C CA . LYS A 1 222 ? 5.961 26.859 1.452 1 98.38 222 LYS A CA 1
ATOM 1655 C C . LYS A 1 222 ? 4.859 26.344 0.528 1 98.38 222 LYS A C 1
ATOM 1657 O O . LYS A 1 222 ? 3.779 26.938 0.454 1 98.38 222 LYS A O 1
ATOM 1662 N N . ALA A 1 223 ? 5.156 25.297 -0.152 1 98.62 223 ALA A N 1
ATOM 1663 C CA . ALA A 1 223 ? 4.145 24.703 -1.021 1 98.62 223 ALA A CA 1
ATOM 1664 C C . ALA A 1 223 ? 2.967 24.172 -0.209 1 98.62 223 ALA A C 1
ATOM 1666 O O . ALA A 1 223 ? 1.811 24.297 -0.619 1 98.62 223 ALA A O 1
ATOM 1667 N N . ILE A 1 224 ? 3.217 23.547 0.919 1 98.81 224 ILE A N 1
ATOM 1668 C CA . ILE A 1 224 ? 2.164 23.016 1.784 1 98.81 224 ILE A CA 1
ATOM 1669 C C . ILE A 1 224 ? 1.359 24.172 2.371 1 98.81 224 ILE A C 1
ATOM 1671 O O . ILE A 1 224 ? 0.134 24.094 2.486 1 98.81 224 ILE A O 1
ATOM 1675 N N . LEU A 1 225 ? 2.055 25.297 2.727 1 98.75 225 LEU A N 1
ATOM 1676 C CA . LEU A 1 225 ? 1.351 26.5 3.158 1 98.75 225 LEU A CA 1
ATOM 1677 C C . LEU A 1 225 ? 0.356 26.953 2.096 1 98.75 225 LEU A C 1
ATOM 1679 O O . LEU A 1 225 ? -0.764 27.359 2.42 1 98.75 225 LEU A O 1
ATOM 1683 N N . ASP A 1 226 ? 0.761 26.906 0.807 1 98.62 226 ASP A N 1
ATOM 1684 C CA . ASP A 1 226 ? -0.14 27.297 -0.275 1 98.62 226 ASP A CA 1
ATOM 1685 C C . ASP A 1 226 ? -1.403 26.438 -0.271 1 98.62 226 ASP A C 1
ATOM 1687 O O . ASP A 1 226 ? -2.502 26.938 -0.523 1 98.62 226 ASP A O 1
ATOM 1691 N N . ILE A 1 227 ? -1.272 25.156 0.023 1 98.62 227 ILE A N 1
ATOM 1692 C CA . ILE A 1 227 ? -2.424 24.266 0.097 1 98.62 227 ILE A CA 1
ATOM 1693 C C . ILE A 1 227 ? -3.297 24.641 1.29 1 98.62 227 ILE A C 1
ATOM 1695 O O . ILE A 1 227 ? -4.516 24.781 1.156 1 98.62 227 ILE A O 1
ATOM 1699 N N . VAL A 1 228 ? -2.689 24.859 2.424 1 98.69 228 VAL A N 1
ATOM 1700 C CA . VAL A 1 228 ? -3.404 25.203 3.652 1 98.69 228 VAL A CA 1
ATOM 1701 C C . VAL A 1 228 ? -4.145 26.516 3.477 1 98.69 228 VAL A C 1
ATOM 1703 O O . VAL A 1 228 ? -5.266 26.688 3.969 1 98.69 228 VAL A O 1
ATOM 1706 N N . ALA A 1 229 ? -3.555 27.453 2.684 1 98.25 229 ALA A N 1
ATOM 1707 C CA . ALA A 1 229 ? -4.109 28.797 2.486 1 98.25 229 ALA A CA 1
ATOM 1708 C C . ALA A 1 229 ? -5.191 28.781 1.409 1 98.25 229 ALA A C 1
ATOM 1710 O O . ALA A 1 229 ? -5.805 29.812 1.129 1 98.25 229 ALA A O 1
ATOM 1711 N N . GLY A 1 230 ? -5.379 27.688 0.731 1 97.81 230 GLY A N 1
ATOM 1712 C CA . GLY A 1 230 ? -6.477 27.547 -0.215 1 97.81 230 GLY A CA 1
ATOM 1713 C C . GLY A 1 230 ? -6.082 27.922 -1.635 1 97.81 230 GLY A C 1
ATOM 1714 O O . GLY A 1 230 ? -6.941 28.031 -2.514 1 97.81 230 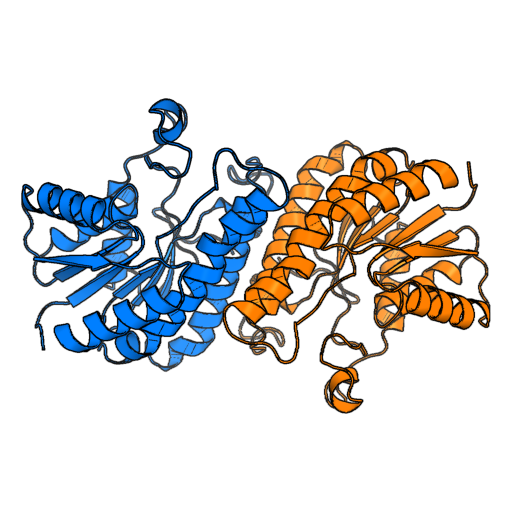GLY A O 1
ATOM 1715 N N . ARG A 1 231 ? -4.801 28.016 -1.862 1 97.69 231 ARG A N 1
ATOM 1716 C CA . ARG A 1 231 ? -4.34 28.484 -3.168 1 97.69 231 ARG A CA 1
ATOM 1717 C C . ARG A 1 231 ? -4.25 27.328 -4.16 1 97.69 231 ARG A C 1
ATOM 1719 O O . ARG A 1 231 ? -3.936 27.531 -5.332 1 97.69 231 ARG A O 1
ATOM 1726 N N . ARG A 1 232 ? -4.586 26.109 -3.66 1 97.56 232 ARG A N 1
ATOM 1727 C CA . ARG A 1 232 ? -4.512 24.953 -4.539 1 97.56 232 ARG A CA 1
ATOM 1728 C C . ARG A 1 232 ? -5.805 24.141 -4.488 1 97.56 232 ARG A C 1
ATOM 1730 O O . ARG A 1 232 ? -5.801 22.938 -4.734 1 97.56 232 ARG A O 1
ATOM 1737 N N . ASP A 1 233 ? -6.914 24.75 -4.191 1 97.12 233 ASP A N 1
ATOM 1738 C CA . ASP A 1 233 ? -8.18 24.062 -3.973 1 97.12 233 ASP A CA 1
ATOM 1739 C C . ASP A 1 233 ? -8.648 23.359 -5.242 1 97.12 233 ASP A C 1
ATOM 1741 O O . ASP A 1 233 ? -9.344 22.344 -5.172 1 97.12 233 ASP A O 1
ATOM 1745 N N . ASP A 1 234 ? -8.266 23.859 -6.355 1 96.88 234 ASP A N 1
ATOM 1746 C CA . ASP A 1 234 ? -8.656 23.281 -7.637 1 96.88 234 ASP A CA 1
ATOM 1747 C C . ASP A 1 234 ? -8.023 21.906 -7.832 1 96.88 234 ASP A C 1
ATOM 1749 O O . ASP A 1 234 ? -8.445 21.141 -8.695 1 96.88 234 ASP A O 1
ATOM 1753 N N . CYS A 1 235 ? -7.051 21.562 -6.973 1 97.81 235 CYS A N 1
ATOM 1754 C CA . CYS A 1 235 ? -6.328 20.297 -7.109 1 97.81 235 CYS A CA 1
ATOM 1755 C C . CYS A 1 235 ? -6.742 19.312 -6.02 1 97.81 235 CYS A C 1
ATOM 1757 O O . CYS A 1 235 ? -6.094 18.281 -5.828 1 97.81 235 CYS A O 1
ATOM 1759 N N . ALA A 1 236 ? -7.812 19.594 -5.297 1 97.94 236 ALA A N 1
ATOM 1760 C CA . ALA A 1 236 ? -8.258 18.672 -4.262 1 97.94 236 ALA A CA 1
ATOM 1761 C C . ALA A 1 236 ? -8.508 17.281 -4.84 1 97.94 236 ALA A C 1
ATOM 1763 O O . ALA A 1 236 ? -9.047 17.141 -5.938 1 97.94 236 ALA A O 1
ATOM 1764 N N . GLY A 1 237 ? -8.086 16.297 -4.152 1 97.81 237 GLY A N 1
ATOM 1765 C CA . GLY A 1 237 ? -8.258 14.914 -4.566 1 97.81 237 GLY A CA 1
ATOM 1766 C C . GLY A 1 237 ? -7.117 14.398 -5.422 1 97.81 237 GLY A C 1
ATOM 1767 O O . GLY A 1 237 ? -7.141 13.258 -5.879 1 97.81 237 GLY A O 1
ATOM 1768 N N . ARG A 1 238 ? -6.109 15.234 -5.598 1 98.19 238 ARG A N 1
ATOM 1769 C CA . ARG A 1 238 ? -5.035 14.867 -6.516 1 98.19 238 ARG A CA 1
ATOM 1770 C C . ARG A 1 238 ? -3.717 14.695 -5.773 1 98.19 238 ARG A C 1
ATOM 1772 O O . ARG A 1 238 ? -3.656 14.875 -4.555 1 98.19 238 ARG A O 1
ATOM 1779 N N . PHE A 1 239 ? -2.766 14.164 -6.422 1 98.75 239 PHE A N 1
ATOM 1780 C CA . PHE A 1 239 ? -1.404 13.953 -5.941 1 98.75 239 PHE A CA 1
ATOM 1781 C C . PHE A 1 239 ? -0.5 15.109 -6.355 1 98.75 239 PHE A C 1
ATOM 1783 O O . PHE A 1 239 ? -0.002 15.133 -7.484 1 98.75 239 PHE A O 1
ATOM 1790 N N . LEU A 1 240 ? -0.16 15.992 -5.402 1 98.62 240 LEU A N 1
ATOM 1791 C CA . LEU A 1 240 ? 0.538 17.234 -5.699 1 98.62 240 LEU A CA 1
ATOM 1792 C C . LEU A 1 240 ? 2.025 17.109 -5.391 1 98.62 240 LEU A C 1
ATOM 1794 O O . LEU A 1 240 ? 2.43 16.266 -4.59 1 98.62 240 LEU A O 1
ATOM 1798 N N . SER A 1 241 ? 2.803 17.859 -6.047 1 97.62 241 SER A N 1
ATOM 1799 C CA . SER A 1 241 ? 4.199 18.156 -5.746 1 97.62 241 SER A CA 1
ATOM 1800 C C . SER A 1 241 ? 4.477 19.656 -5.809 1 97.62 241 SER A C 1
ATOM 1802 O O . SER A 1 241 ? 3.57 20.453 -6.082 1 97.62 241 SER A O 1
ATOM 1804 N N . VAL A 1 242 ? 5.715 20.047 -5.477 1 96 242 VAL A N 1
ATOM 1805 C CA . VAL A 1 242 ? 6.078 21.453 -5.566 1 96 242 VAL A CA 1
ATOM 1806 C C . VAL A 1 242 ? 5.883 21.953 -6.996 1 96 242 VAL A C 1
ATOM 1808 O O . VAL A 1 242 ? 5.395 23.062 -7.211 1 96 242 VAL A O 1
ATOM 1811 N N . GLY A 1 243 ? 6.148 21.047 -7.922 1 92.44 243 GLY A N 1
ATOM 1812 C CA . GLY A 1 243 ? 6.176 21.453 -9.32 1 92.44 243 GLY A CA 1
ATOM 1813 C C . GLY A 1 243 ? 4.875 21.172 -10.047 1 92.44 243 GLY A C 1
ATOM 1814 O O . GLY A 1 243 ? 4.734 21.5 -11.227 1 92.44 243 GLY A O 1
ATOM 1815 N N . GLY A 1 244 ? 3.895 20.531 -9.445 1 95.94 244 GLY A N 1
ATOM 1816 C CA . GLY A 1 244 ? 2.652 20.234 -10.133 1 95.94 244 GLY A CA 1
ATOM 1817 C C . GLY A 1 244 ? 1.967 18.984 -9.609 1 95.94 244 GLY A C 1
ATOM 1818 O O . GLY A 1 244 ? 1.983 18.719 -8.406 1 95.94 244 GLY A O 1
ATOM 1819 N N . VAL A 1 245 ? 1.199 18.406 -10.531 1 97.88 245 VAL A N 1
ATOM 1820 C CA . VAL A 1 245 ? 0.406 17.234 -10.164 1 97.88 245 VAL A CA 1
ATOM 1821 C C . VAL A 1 245 ? 1.073 15.969 -10.695 1 97.88 245 VAL A C 1
ATOM 1823 O O . VAL A 1 245 ? 1.511 15.922 -11.852 1 97.88 245 VAL A O 1
ATOM 1826 N N . TYR A 1 246 ? 1.251 14.992 -9.867 1 97.62 246 TYR A N 1
ATOM 1827 C CA . TYR A 1 246 ? 1.761 13.68 -10.258 1 97.62 246 TYR A CA 1
ATOM 1828 C C . TYR A 1 246 ? 0.618 12.727 -10.586 1 97.62 246 TYR A C 1
ATOM 1830 O O . TYR A 1 246 ? -0.476 12.844 -10.031 1 97.62 246 TYR A O 1
ATOM 1838 N N . PRO A 1 247 ? 0.883 11.852 -11.562 1 97.25 247 PRO A N 1
ATOM 1839 C CA . PRO A 1 247 ? -0.053 10.727 -11.664 1 97.25 247 PRO A CA 1
ATOM 1840 C C . PRO A 1 247 ? -0.049 9.844 -10.422 1 97.25 247 PRO A C 1
ATOM 1842 O O . PRO A 1 247 ? 0.928 9.836 -9.672 1 97.25 247 PRO A O 1
ATOM 1845 N N . TRP A 1 248 ? -1.127 9.211 -10.25 1 97.25 248 TRP A N 1
ATOM 1846 C CA . TRP A 1 248 ? -1.16 8.281 -9.125 1 97.25 248 TRP A CA 1
ATOM 1847 C C . TRP A 1 248 ? -0.159 7.148 -9.328 1 97.25 248 TRP A C 1
ATOM 1849 O O . TRP A 1 248 ? 0 6.641 -10.438 1 97.25 248 TRP A O 1
ATOM 1859 N N . MET B 1 1 ? 15.25 -33.906 -13.664 1 58.19 1 MET B N 1
ATOM 1860 C CA . MET B 1 1 ? 14.398 -32.719 -13.586 1 58.19 1 MET B CA 1
ATOM 1861 C C . MET B 1 1 ? 13.062 -32.969 -14.289 1 58.19 1 MET B C 1
ATOM 1863 O O . MET B 1 1 ? 13.008 -33.719 -15.273 1 58.19 1 MET B O 1
ATOM 1867 N N . SER B 1 2 ? 11.93 -32.719 -13.547 1 70.25 2 SER B N 1
ATOM 1868 C CA . SER B 1 2 ? 10.617 -33 -14.117 1 70.25 2 SER B CA 1
ATOM 1869 C C . SER B 1 2 ? 10.445 -32.375 -15.484 1 70.25 2 SER B C 1
ATOM 1871 O O . SER B 1 2 ? 10.953 -31.266 -15.727 1 70.25 2 SER B O 1
ATOM 1873 N N . ASP B 1 3 ? 9.93 -33.062 -16.453 1 89.38 3 ASP B N 1
ATOM 1874 C CA . ASP B 1 3 ? 9.633 -32.562 -17.781 1 89.38 3 ASP B CA 1
ATOM 1875 C C . ASP B 1 3 ? 8.398 -31.656 -17.766 1 89.38 3 ASP B C 1
ATOM 1877 O O . ASP B 1 3 ? 8.117 -30.953 -18.734 1 89.38 3 ASP B O 1
ATOM 1881 N N . SER B 1 4 ? 7.801 -31.656 -16.578 1 96.44 4 SER B N 1
ATOM 1882 C CA . SER B 1 4 ? 6.578 -30.875 -16.469 1 96.44 4 SER B CA 1
ATOM 1883 C C . SER B 1 4 ? 6.891 -29.406 -16.141 1 96.44 4 SER B C 1
ATOM 1885 O O . SER B 1 4 ? 7.938 -29.109 -15.562 1 96.44 4 SER B O 1
ATOM 1887 N N . THR B 1 5 ? 6.059 -28.531 -16.625 1 98.38 5 THR B N 1
ATOM 1888 C CA . THR B 1 5 ? 6.074 -27.156 -16.156 1 98.38 5 THR B CA 1
ATOM 1889 C C . THR B 1 5 ? 5.59 -27.062 -14.711 1 98.38 5 THR B C 1
ATOM 1891 O O . THR B 1 5 ? 4.457 -27.438 -14.406 1 98.38 5 THR B O 1
ATOM 1894 N N . ILE B 1 6 ? 6.453 -26.594 -13.781 1 98.81 6 ILE B N 1
ATOM 1895 C CA . ILE B 1 6 ? 6.16 -26.594 -12.352 1 98.81 6 ILE B CA 1
ATOM 1896 C C . ILE B 1 6 ? 5.516 -25.25 -11.961 1 98.81 6 ILE B C 1
ATOM 1898 O O . ILE B 1 6 ? 6.145 -24.203 -12.07 1 98.81 6 ILE B O 1
ATOM 1902 N N . VAL B 1 7 ? 4.262 -25.297 -11.5 1 98.94 7 VAL B N 1
ATOM 1903 C CA . VAL B 1 7 ? 3.5 -24.125 -11.109 1 98.94 7 VAL B CA 1
ATOM 1904 C C . VAL B 1 7 ? 3.186 -24.172 -9.617 1 98.94 7 VAL B C 1
ATOM 1906 O O . VAL B 1 7 ? 2.621 -25.156 -9.133 1 98.94 7 VAL B O 1
ATOM 1909 N N . LEU B 1 8 ? 3.629 -23.188 -8.875 1 98.94 8 LEU B N 1
ATOM 1910 C CA . LEU B 1 8 ? 3.312 -23.094 -7.457 1 98.94 8 LEU B CA 1
ATOM 1911 C C . LEU B 1 8 ? 2.287 -22 -7.199 1 98.94 8 LEU B C 1
ATOM 1913 O O . LEU B 1 8 ? 2.457 -20.875 -7.656 1 98.94 8 LEU B O 1
ATOM 1917 N N . ILE B 1 9 ? 1.204 -22.328 -6.547 1 98.94 9 ILE B N 1
ATOM 1918 C CA . ILE B 1 9 ? 0.129 -21.391 -6.234 1 98.94 9 ILE B CA 1
ATOM 1919 C C . ILE B 1 9 ? -0.052 -21.297 -4.719 1 98.94 9 ILE B C 1
ATOM 1921 O O . ILE B 1 9 ? -0.344 -22.297 -4.062 1 98.94 9 ILE B O 1
ATOM 1925 N N . THR B 1 10 ? 0.106 -20.141 -4.141 1 98.88 10 THR B N 1
ATOM 1926 C CA . THR B 1 10 ? -0.219 -19.969 -2.73 1 98.88 10 THR B CA 1
ATOM 1927 C C . THR B 1 10 ? -1.722 -19.781 -2.539 1 98.88 10 THR B C 1
ATOM 1929 O O . THR B 1 10 ? -2.389 -19.156 -3.369 1 98.88 10 THR B O 1
ATOM 1932 N N . GLY B 1 11 ? -2.207 -20.281 -1.427 1 97.94 11 GLY B N 1
ATOM 1933 C CA . GLY B 1 11 ? -3.639 -20.203 -1.181 1 97.94 11 GLY B CA 1
ATOM 1934 C C . GLY B 1 11 ? -4.461 -20.953 -2.213 1 97.94 11 GLY B C 1
ATOM 1935 O O . GLY B 1 11 ? -5.457 -20.422 -2.717 1 97.94 11 GLY B O 1
ATOM 1936 N N . ALA B 1 12 ? -4.125 -22.156 -2.527 1 98 12 ALA B N 1
ATOM 1937 C CA . ALA B 1 12 ? -4.652 -22.859 -3.695 1 98 12 ALA B CA 1
ATOM 1938 C C . ALA B 1 12 ? -5.82 -23.766 -3.312 1 98 12 ALA B C 1
ATOM 1940 O O . ALA B 1 12 ? -6.383 -24.453 -4.164 1 98 12 ALA B O 1
ATOM 1941 N N . ASN B 1 13 ? -6.277 -23.75 -2.064 1 95.88 13 ASN B N 1
ATOM 1942 C CA . ASN B 1 13 ? -7.238 -24.75 -1.613 1 95.88 13 ASN B CA 1
ATOM 1943 C C . ASN B 1 13 ? -8.672 -24.297 -1.86 1 95.88 13 ASN B C 1
ATOM 1945 O O . ASN B 1 13 ? -9.617 -25.062 -1.671 1 95.88 13 ASN B O 1
ATOM 1949 N N . SER B 1 14 ? -8.883 -23.047 -2.248 1 94.69 14 SER B N 1
ATOM 1950 C CA . SER B 1 14 ? -10.234 -22.547 -2.5 1 94.69 14 SER B CA 1
ATOM 1951 C C . SER B 1 14 ? -10.219 -21.359 -3.451 1 94.69 14 SER B C 1
ATOM 1953 O O . SER B 1 14 ? -9.148 -20.875 -3.824 1 94.69 14 SER B O 1
ATOM 1955 N N . GLY B 1 15 ? -11.391 -21.031 -3.943 1 96.19 15 GLY B N 1
ATOM 1956 C CA . GLY B 1 15 ? -11.57 -19.797 -4.688 1 96.19 15 GLY B CA 1
ATOM 1957 C C . GLY B 1 15 ? -10.742 -19.734 -5.961 1 96.19 15 GLY B C 1
ATOM 1958 O O . GLY B 1 15 ? -10.758 -20.688 -6.754 1 96.19 15 GLY B O 1
ATOM 1959 N N . VAL B 1 16 ? -10.125 -18.609 -6.152 1 97.69 16 VAL B N 1
ATOM 1960 C CA . VAL B 1 16 ? -9.367 -18.328 -7.363 1 97.69 16 VAL B CA 1
ATOM 1961 C C . VAL B 1 16 ? -8.188 -19.281 -7.477 1 97.69 16 VAL B C 1
ATOM 1963 O O . VAL B 1 16 ? -7.906 -19.812 -8.555 1 97.69 16 VAL B O 1
ATOM 1966 N N . GLY B 1 17 ? -7.496 -19.547 -6.312 1 98.56 17 GLY B N 1
ATOM 1967 C CA . GLY B 1 17 ? -6.367 -20.469 -6.316 1 98.56 17 GLY B CA 1
ATOM 1968 C C . GLY B 1 17 ? -6.746 -21.875 -6.734 1 98.56 17 GLY B C 1
ATOM 1969 O O . GLY B 1 17 ? -6.043 -22.5 -7.531 1 98.56 17 GLY B O 1
ATOM 1970 N N . TYR B 1 18 ? -7.82 -22.328 -6.227 1 98.44 18 TYR B N 1
ATOM 1971 C CA . TYR B 1 18 ? -8.328 -23.656 -6.555 1 98.44 18 TYR B CA 1
ATOM 1972 C C . TYR B 1 18 ? -8.711 -23.734 -8.031 1 98.44 18 TYR B C 1
ATOM 1974 O O . TYR B 1 18 ? -8.32 -24.688 -8.719 1 98.44 18 TYR B O 1
ATOM 1982 N N . ALA B 1 19 ? -9.445 -22.781 -8.508 1 98.44 19 ALA B N 1
ATOM 1983 C CA . ALA B 1 19 ? -9.883 -22.75 -9.906 1 98.44 19 ALA B CA 1
ATOM 1984 C C . ALA B 1 19 ? -8.688 -22.656 -10.852 1 98.44 19 ALA B C 1
ATOM 1986 O O . ALA B 1 19 ? -8.703 -23.25 -11.93 1 98.44 19 ALA B O 1
ATOM 1987 N N . THR B 1 20 ? -7.715 -21.891 -10.43 1 98.81 20 THR B N 1
ATOM 1988 C CA . THR B 1 20 ? -6.492 -21.781 -11.211 1 98.81 20 THR B CA 1
ATOM 1989 C C . THR B 1 20 ? -5.77 -23.125 -11.289 1 98.81 20 THR B C 1
ATOM 1991 O O . THR B 1 20 ? -5.355 -23.547 -12.367 1 98.81 20 THR B O 1
ATOM 1994 N N . ALA B 1 21 ? -5.648 -23.766 -10.141 1 98.81 21 ALA B N 1
ATOM 1995 C CA . ALA B 1 21 ? -5.027 -25.094 -10.109 1 98.81 21 ALA B CA 1
ATOM 1996 C C . ALA B 1 21 ? -5.762 -26.062 -11.023 1 98.81 21 ALA B C 1
ATOM 1998 O O . ALA B 1 21 ? -5.133 -26.812 -11.781 1 98.81 21 ALA B O 1
ATOM 1999 N N . GLU B 1 22 ? -7.039 -26.047 -10.953 1 98.69 22 GLU B N 1
ATOM 2000 C CA . GLU B 1 22 ? -7.855 -26.906 -11.805 1 98.69 22 GLU B CA 1
ATOM 2001 C C . GLU B 1 22 ? -7.609 -26.625 -13.281 1 98.69 22 GLU B C 1
ATOM 2003 O O . GLU B 1 22 ? -7.395 -27.547 -14.07 1 98.69 22 GLU B O 1
ATOM 2008 N N . SER B 1 23 ? -7.641 -25.344 -13.672 1 98.62 23 SER B N 1
ATOM 2009 C CA . SER B 1 23 ? -7.457 -24.938 -15.062 1 98.62 23 SER B CA 1
ATOM 2010 C C . SER B 1 23 ? -6.098 -25.391 -15.594 1 98.62 23 SER B C 1
ATOM 2012 O O . SER B 1 23 ? -6.004 -25.938 -16.688 1 98.62 23 SER B O 1
ATOM 2014 N N . ILE B 1 24 ? -5.051 -25.219 -14.812 1 98.69 24 ILE B N 1
ATOM 2015 C CA . ILE B 1 24 ? -3.691 -25.516 -15.258 1 98.69 24 ILE B CA 1
ATOM 2016 C C . ILE B 1 24 ? -3.486 -27.031 -15.305 1 98.69 24 ILE B C 1
ATOM 2018 O O . ILE B 1 24 ? -2.951 -27.562 -16.281 1 98.69 24 ILE B O 1
ATOM 2022 N N . ALA B 1 25 ? -3.965 -27.75 -14.289 1 98.38 25 ALA B N 1
ATOM 2023 C CA . ALA B 1 25 ? -3.75 -29.188 -14.195 1 98.38 25 ALA B CA 1
ATOM 2024 C C . ALA B 1 25 ? -4.59 -29.938 -15.219 1 98.38 25 ALA B C 1
ATOM 2026 O O . ALA B 1 25 ? -4.363 -31.125 -15.477 1 98.38 25 ALA B O 1
ATOM 2027 N N . SER B 1 26 ? -5.594 -29.281 -15.75 1 97.75 26 SER B N 1
ATOM 2028 C CA . SER B 1 26 ? -6.387 -29.906 -16.797 1 97.75 26 SER B CA 1
ATOM 2029 C C . SER B 1 26 ? -5.582 -30.062 -18.078 1 97.75 26 SER B C 1
ATOM 2031 O O . SER B 1 26 ? -5.988 -30.797 -18.984 1 97.75 26 SER B O 1
ATOM 2033 N N . GLN B 1 27 ? -4.465 -29.406 -18.188 1 97.31 27 GLN B N 1
ATOM 2034 C CA . GLN B 1 27 ? -3.568 -29.484 -19.328 1 97.31 27 GLN B CA 1
ATOM 2035 C C . GLN B 1 27 ? -2.43 -30.469 -19.078 1 97.31 27 GLN B C 1
ATOM 2037 O O . GLN B 1 27 ? -1.928 -30.562 -17.953 1 97.31 27 GLN B O 1
ATOM 2042 N N . PRO B 1 28 ? -2.023 -31.203 -20.125 1 97.06 28 PRO B N 1
ATOM 2043 C CA . PRO B 1 28 ? -0.854 -32.062 -19.953 1 97.06 28 PRO B CA 1
ATOM 2044 C C . PRO B 1 28 ? 0.447 -31.266 -19.812 1 97.06 28 PRO B C 1
ATOM 2046 O O . PRO B 1 28 ? 0.54 -30.141 -20.297 1 97.06 28 PRO B O 1
ATOM 2049 N N . GLY B 1 29 ? 1.331 -31.828 -19.156 1 97.69 29 GLY B N 1
ATOM 2050 C CA . GLY B 1 29 ? 2.666 -31.25 -19.125 1 97.69 29 GLY B CA 1
ATOM 2051 C C . GLY B 1 29 ? 2.869 -30.281 -17.969 1 97.69 29 GLY B C 1
ATOM 2052 O O . GLY B 1 29 ? 3.926 -29.656 -17.859 1 97.69 29 GLY B O 1
ATOM 2053 N N . TYR B 1 30 ? 1.848 -30.188 -17.172 1 98.44 30 TYR B N 1
ATOM 2054 C CA . TYR B 1 30 ? 1.973 -29.297 -16.016 1 98.44 30 TYR B CA 1
ATOM 2055 C C . TYR B 1 30 ? 1.989 -30.094 -14.711 1 98.44 30 TYR B C 1
ATOM 2057 O O . TYR B 1 30 ? 1.355 -31.141 -14.617 1 98.44 30 TYR B O 1
ATOM 2065 N N . HIS B 1 31 ? 2.725 -29.656 -13.734 1 98.69 31 HIS B N 1
ATOM 2066 C CA . HIS B 1 31 ? 2.637 -30.062 -12.336 1 98.69 31 HIS B CA 1
ATOM 2067 C C . HIS B 1 31 ? 2.326 -28.859 -11.438 1 98.69 31 HIS B C 1
ATOM 2069 O O . HIS B 1 31 ? 3.082 -27.891 -11.414 1 98.69 31 HIS B O 1
ATOM 2075 N N . VAL B 1 32 ? 1.214 -28.953 -10.727 1 98.88 32 VAL B N 1
ATOM 2076 C CA . VAL B 1 32 ? 0.777 -27.844 -9.906 1 98.88 32 VAL B CA 1
ATOM 2077 C C . VAL B 1 32 ? 1.001 -28.172 -8.43 1 98.88 32 VAL B C 1
ATOM 2079 O O . VAL B 1 32 ? 0.568 -29.219 -7.945 1 98.88 32 VAL B O 1
ATOM 2082 N N . ILE B 1 33 ? 1.72 -27.312 -7.766 1 98.88 33 ILE B N 1
ATOM 2083 C CA . ILE B 1 33 ? 1.92 -27.391 -6.32 1 98.88 33 ILE B CA 1
ATOM 2084 C C . ILE B 1 33 ? 0.886 -26.531 -5.605 1 98.88 33 ILE B C 1
ATOM 2086 O O . ILE B 1 33 ? 0.901 -25.312 -5.73 1 98.88 33 ILE B O 1
ATOM 2090 N N . LEU B 1 34 ? -0.013 -27.188 -4.852 1 98.88 34 LEU B N 1
ATOM 2091 C CA . LEU B 1 34 ? -0.978 -26.5 -4.008 1 98.88 34 LEU B CA 1
ATOM 2092 C C . LEU B 1 34 ? -0.351 -26.109 -2.672 1 98.88 34 LEU B C 1
ATOM 2094 O O . LEU B 1 34 ? -0.258 -26.938 -1.762 1 98.88 34 LEU B O 1
ATOM 2098 N N . ALA B 1 35 ? 0.031 -24.859 -2.523 1 98.81 35 ALA B N 1
ATOM 2099 C CA . ALA B 1 35 ? 0.655 -24.391 -1.293 1 98.81 35 ALA B CA 1
ATOM 2100 C C . ALA B 1 35 ? -0.372 -23.734 -0.376 1 98.81 35 ALA B C 1
ATOM 2102 O O . ALA B 1 35 ? -1.007 -22.734 -0.752 1 98.81 35 ALA B O 1
ATOM 2103 N N . CYS B 1 36 ? -0.53 -24.234 0.79 1 97.62 36 CYS B N 1
ATOM 2104 C CA . CYS B 1 36 ? -1.542 -23.75 1.724 1 97.62 36 CYS B CA 1
ATOM 2105 C C . CYS B 1 36 ? -1.027 -23.797 3.158 1 97.62 36 CYS B C 1
ATOM 2107 O O . CYS B 1 36 ? -0.175 -24.625 3.49 1 97.62 36 CYS B O 1
ATOM 2109 N N . ARG B 1 37 ? -1.585 -22.922 3.979 1 96.31 37 ARG B N 1
ATOM 2110 C CA . ARG B 1 37 ? -1.228 -22.891 5.391 1 96.31 37 ARG B CA 1
ATOM 2111 C C . ARG B 1 37 ? -1.711 -24.141 6.113 1 96.31 37 ARG B C 1
ATOM 2113 O O . ARG B 1 37 ? -1 -24.688 6.957 1 96.31 37 ARG B O 1
ATOM 2120 N N . ASP B 1 38 ? -2.879 -24.578 5.793 1 96.56 38 ASP B N 1
ATOM 2121 C CA . ASP B 1 38 ? -3.477 -25.781 6.355 1 96.56 38 ASP B CA 1
ATOM 2122 C C . ASP B 1 38 ? -3.305 -26.969 5.414 1 96.56 38 ASP B C 1
ATOM 2124 O O . ASP B 1 38 ? -3.982 -27.062 4.387 1 96.56 38 ASP B O 1
ATOM 2128 N N . LEU B 1 39 ? -2.494 -27.891 5.824 1 96.44 39 LEU B N 1
ATOM 2129 C CA . LEU B 1 39 ? -2.143 -29 4.957 1 96.44 39 LEU B CA 1
ATOM 2130 C C . LEU B 1 39 ? -3.346 -29.906 4.723 1 96.44 39 LEU B C 1
ATOM 2132 O O . LEU B 1 39 ? -3.498 -30.484 3.641 1 96.44 39 LEU B O 1
ATOM 2136 N N . ASN B 1 40 ? -4.184 -30.094 5.734 1 97.56 40 ASN B N 1
ATOM 2137 C CA . ASN B 1 40 ? -5.375 -30.906 5.562 1 97.56 40 ASN B CA 1
ATOM 2138 C C . ASN B 1 40 ? -6.293 -30.344 4.477 1 97.56 40 ASN B C 1
ATOM 2140 O O . ASN B 1 40 ? -6.832 -31.109 3.666 1 97.56 40 ASN B O 1
ATOM 2144 N N . LYS B 1 41 ? -6.461 -29.031 4.461 1 97.44 41 LYS B N 1
ATOM 2145 C CA . LYS B 1 41 ? -7.273 -28.391 3.43 1 97.44 41 LYS B CA 1
ATOM 2146 C C . LYS B 1 41 ? -6.637 -28.562 2.053 1 97.44 41 LYS B C 1
ATOM 2148 O O . LYS B 1 41 ? -7.34 -28.703 1.051 1 97.44 41 LYS B O 1
ATOM 2153 N N . ALA B 1 42 ? -5.336 -28.516 2.033 1 97.81 42 ALA B N 1
ATOM 2154 C CA . ALA B 1 42 ? -4.621 -28.719 0.773 1 97.81 42 ALA B CA 1
ATOM 2155 C C . ALA B 1 42 ? -4.828 -30.125 0.233 1 97.81 42 ALA B C 1
ATOM 2157 O O . ALA B 1 42 ? -5.07 -30.312 -0.962 1 97.81 42 ALA B O 1
ATOM 2158 N N . HIS B 1 43 ? -4.695 -31.094 1.097 1 98.31 43 HIS B N 1
ATOM 2159 C CA . HIS B 1 43 ? -4.914 -32.469 0.699 1 98.31 43 HIS B CA 1
ATOM 2160 C C . HIS B 1 43 ? -6.34 -32.688 0.202 1 98.31 43 HIS B C 1
ATOM 2162 O O . HIS B 1 43 ? -6.555 -33.406 -0.787 1 98.31 43 HIS B O 1
ATOM 2168 N N . GLN B 1 44 ? -7.258 -32.125 0.903 1 98.31 44 GLN B N 1
ATOM 2169 C CA . GLN B 1 44 ? -8.648 -32.219 0.48 1 98.31 44 GLN B CA 1
ATOM 2170 C C . GLN B 1 44 ? -8.852 -31.625 -0.908 1 98.31 44 GLN B C 1
ATOM 2172 O O . GLN B 1 44 ? -9.516 -32.219 -1.758 1 98.31 44 GLN B O 1
ATOM 2177 N N . ALA B 1 45 ? -8.305 -30.438 -1.133 1 98.25 45 ALA B N 1
ATOM 2178 C CA . ALA B 1 45 ? -8.391 -29.797 -2.439 1 98.25 45 ALA B CA 1
ATOM 2179 C C . ALA B 1 45 ? -7.773 -30.672 -3.527 1 98.25 45 ALA B C 1
ATOM 2181 O O . ALA B 1 45 ? -8.352 -30.828 -4.605 1 98.25 45 ALA B O 1
ATOM 2182 N N . ARG B 1 46 ? -6.594 -31.219 -3.242 1 98.5 46 ARG B N 1
ATOM 2183 C CA . ARG B 1 46 ? -5.926 -32.094 -4.191 1 98.5 46 ARG B CA 1
ATOM 2184 C C . ARG B 1 46 ? -6.809 -33.281 -4.539 1 98.5 46 ARG B C 1
ATOM 2186 O O . ARG B 1 46 ? -6.969 -33.625 -5.711 1 98.5 46 ARG B O 1
ATOM 2193 N N . GLN B 1 47 ? -7.379 -33.906 -3.543 1 98.06 47 GLN B N 1
ATOM 2194 C CA . GLN B 1 47 ? -8.219 -35.094 -3.75 1 98.06 47 GLN B CA 1
ATOM 2195 C C . GLN B 1 47 ? -9.438 -34.75 -4.602 1 98.06 47 GLN B C 1
ATOM 2197 O O . GLN B 1 47 ? -9.805 -35.5 -5.508 1 98.06 47 GLN B O 1
ATOM 2202 N N . GLU B 1 48 ? -10.008 -33.656 -4.309 1 98.19 48 GLU B N 1
ATOM 2203 C CA . GLU B 1 48 ? -11.156 -33.188 -5.086 1 98.19 48 GLU B CA 1
ATOM 2204 C C . GLU B 1 48 ? -10.781 -32.969 -6.547 1 98.19 48 GLU B C 1
ATOM 2206 O O . GLU B 1 48 ? -11.523 -33.344 -7.453 1 98.19 48 GLU B O 1
ATOM 2211 N N . LEU B 1 49 ? -9.672 -32.344 -6.758 1 98.25 49 LEU B N 1
ATOM 2212 C CA . LEU B 1 49 ? -9.219 -32.062 -8.117 1 98.25 49 LEU B CA 1
ATOM 2213 C C . LEU B 1 49 ? -8.883 -33.344 -8.859 1 98.25 49 LEU B C 1
ATOM 2215 O O . LEU B 1 49 ? -9.164 -33.469 -10.055 1 98.25 49 LEU B O 1
ATOM 2219 N N . GLU B 1 50 ? -8.289 -34.281 -8.172 1 97.38 50 GLU B N 1
ATOM 2220 C CA . GLU B 1 50 ? -7.852 -35.531 -8.797 1 97.38 50 GLU B CA 1
ATOM 2221 C C . GLU B 1 50 ? -9.047 -36.375 -9.242 1 97.38 50 GLU B C 1
ATOM 2223 O O . GLU B 1 50 ? -8.891 -37.281 -10.039 1 97.38 50 GLU B O 1
ATOM 2228 N N . GLN B 1 51 ? -10.195 -36.031 -8.727 1 97.06 51 GLN B N 1
ATOM 2229 C CA . GLN B 1 51 ? -11.414 -36.719 -9.141 1 97.06 51 GLN B CA 1
ATOM 2230 C C . GLN B 1 51 ? -11.938 -36.188 -10.461 1 97.06 51 GLN B C 1
ATOM 2232 O O . GLN B 1 51 ? -12.859 -36.75 -11.055 1 97.06 51 GLN B O 1
ATOM 2237 N N . LYS B 1 52 ? -11.297 -35.188 -10.883 1 94.31 52 LYS B N 1
ATOM 2238 C CA . LYS B 1 52 ? -11.688 -34.562 -12.148 1 94.31 52 LYS B CA 1
ATOM 2239 C C . LYS B 1 52 ? -10.82 -35.062 -13.297 1 94.31 52 LYS B C 1
ATOM 2241 O O . LYS B 1 52 ? -10 -35.969 -13.117 1 94.31 52 LYS B O 1
ATOM 2246 N N . ASN B 1 53 ? -11.031 -34.719 -14.578 1 88.06 53 ASN B N 1
ATOM 2247 C CA . ASN B 1 53 ? -10.273 -35.156 -15.75 1 88.06 53 ASN B CA 1
ATOM 2248 C C . ASN B 1 53 ? -8.984 -34.344 -15.898 1 88.06 53 ASN B C 1
ATOM 2250 O O . ASN B 1 53 ? -8.82 -33.594 -16.859 1 88.06 53 ASN B O 1
ATOM 2254 N N . LEU B 1 54 ? -8.086 -34.562 -14.938 1 95.31 54 LEU B N 1
ATOM 2255 C CA . LEU B 1 54 ? -6.801 -33.875 -15.008 1 95.31 54 LEU B CA 1
ATOM 2256 C C . LEU B 1 54 ? -5.848 -34.594 -15.953 1 95.31 54 LEU B C 1
ATOM 2258 O O . LEU B 1 54 ? -5.867 -35.812 -16.047 1 95.31 54 LEU B O 1
ATOM 2262 N N . GLN B 1 55 ? -5.082 -33.844 -16.672 1 97.56 55 GLN B N 1
ATOM 2263 C CA . GLN B 1 55 ? -4.043 -34.375 -17.547 1 97.56 55 GLN B CA 1
ATOM 2264 C C . GLN B 1 55 ? -2.654 -34.125 -16.969 1 97.56 55 GLN B C 1
ATOM 2266 O O . GLN B 1 55 ? -1.688 -34.781 -17.344 1 97.56 55 GLN B O 1
ATOM 2271 N N . GLY B 1 56 ? -2.539 -33.094 -16.078 1 97.62 56 GLY B N 1
ATOM 2272 C CA . GLY B 1 56 ? -1.326 -32.844 -15.32 1 97.62 56 GLY B CA 1
ATOM 2273 C C . GLY B 1 56 ? -1.309 -33.5 -13.961 1 97.62 56 GLY B C 1
ATOM 2274 O O . GLY B 1 56 ? -2.086 -34.438 -13.711 1 97.62 56 GLY B O 1
ATOM 2275 N N . THR B 1 57 ? -0.359 -33.156 -13.133 1 97.88 57 THR B N 1
ATOM 2276 C CA . THR B 1 57 ? -0.214 -33.75 -11.812 1 97.88 57 THR B CA 1
ATOM 2277 C C . THR B 1 57 ? -0.236 -32.688 -10.727 1 97.88 57 THR B C 1
ATOM 2279 O O . THR B 1 57 ? -0.077 -31.5 -11.016 1 97.88 57 THR B O 1
ATOM 2282 N N . LEU B 1 58 ? -0.543 -33.156 -9.523 1 98.44 58 LEU B N 1
ATOM 2283 C CA . LEU B 1 58 ? -0.669 -32.25 -8.391 1 98.44 58 LEU B CA 1
ATOM 2284 C C . LEU B 1 58 ? 0.208 -32.688 -7.227 1 98.44 58 LEU B C 1
ATOM 2286 O O . LEU B 1 58 ? 0.464 -33.906 -7.074 1 98.44 58 LEU B O 1
ATOM 2290 N N . SER B 1 59 ? 0.673 -31.828 -6.434 1 98.38 59 SER B N 1
ATOM 2291 C CA . SER B 1 59 ? 1.215 -32.094 -5.102 1 98.38 59 SER B CA 1
ATOM 2292 C C . SER B 1 59 ? 0.824 -30.969 -4.129 1 98.38 59 SER B C 1
ATOM 2294 O O . SER B 1 59 ? 0.277 -29.953 -4.531 1 98.38 59 SER B O 1
ATOM 2296 N N . VAL B 1 60 ? 0.987 -31.234 -2.803 1 98.69 60 VAL B N 1
ATOM 2297 C CA . VAL B 1 60 ? 0.647 -30.266 -1.76 1 98.69 60 VAL B CA 1
ATOM 2298 C C . VAL B 1 60 ? 1.92 -29.781 -1.066 1 98.69 60 VAL B C 1
ATOM 2300 O O . VAL B 1 60 ? 2.914 -30.516 -1.004 1 98.69 60 VAL B O 1
ATOM 2303 N N . LEU B 1 61 ? 1.914 -28.562 -0.619 1 98.81 61 LEU B N 1
ATOM 2304 C CA . LEU B 1 61 ? 3.016 -27.938 0.107 1 98.81 61 LEU B CA 1
ATOM 2305 C C . LEU B 1 61 ? 2.498 -27.109 1.271 1 98.81 61 LEU B C 1
ATOM 2307 O O . LEU B 1 61 ? 1.604 -26.281 1.095 1 98.81 61 LEU B O 1
ATOM 2311 N N . GLN B 1 62 ? 2.988 -27.359 2.453 1 98.56 62 GLN B N 1
ATOM 2312 C CA . GLN B 1 62 ? 2.652 -26.484 3.564 1 98.56 62 GLN B CA 1
ATOM 2313 C C . GLN B 1 62 ? 3.404 -25.156 3.461 1 98.56 62 GLN B C 1
ATOM 2315 O O . GLN B 1 62 ? 4.633 -25.141 3.371 1 98.56 62 GLN B O 1
ATOM 2320 N N . LEU B 1 63 ? 2.639 -24.094 3.467 1 98.75 63 LEU B N 1
ATOM 2321 C CA . LEU B 1 63 ? 3.238 -22.766 3.373 1 98.75 63 LEU B CA 1
ATOM 2322 C C . LEU B 1 63 ? 2.34 -21.719 4.02 1 98.75 63 LEU B C 1
ATOM 2324 O O . LEU B 1 63 ? 1.229 -21.469 3.547 1 98.75 63 LEU B O 1
ATOM 2328 N N . ASP B 1 64 ? 2.77 -21.219 5.137 1 98.69 64 ASP B N 1
ATOM 2329 C CA . ASP B 1 64 ? 2.189 -20.031 5.746 1 98.69 64 ASP B CA 1
ATOM 2330 C C . ASP B 1 64 ? 2.98 -18.781 5.363 1 98.69 64 ASP B C 1
ATOM 2332 O O . ASP B 1 64 ? 4.098 -18.578 5.844 1 98.69 64 ASP B O 1
ATOM 2336 N N . VAL B 1 65 ? 2.34 -17.938 4.547 1 98.69 65 VAL B N 1
ATOM 2337 C CA . VAL B 1 65 ? 3.059 -16.812 3.98 1 98.69 65 VAL B CA 1
ATOM 2338 C C . VAL B 1 65 ? 3.385 -15.805 5.082 1 98.69 65 VAL B C 1
ATOM 2340 O O . VAL B 1 65 ? 4.188 -14.891 4.879 1 98.69 65 VAL B O 1
ATOM 2343 N N . GLU B 1 66 ? 2.783 -15.906 6.254 1 98.31 66 GLU B N 1
ATOM 2344 C CA . GLU B 1 66 ? 3.01 -14.977 7.352 1 98.31 66 GLU B CA 1
ATOM 2345 C C . GLU B 1 66 ? 4.098 -15.484 8.297 1 98.31 66 GLU B C 1
ATOM 2347 O O . GLU B 1 66 ? 4.398 -14.844 9.305 1 98.31 66 GLU B O 1
ATOM 2352 N N . ASP B 1 67 ? 4.695 -16.625 7.969 1 98.62 67 ASP B N 1
ATOM 2353 C CA . ASP B 1 67 ? 5.688 -17.266 8.828 1 98.62 67 ASP B CA 1
ATOM 2354 C C . ASP B 1 67 ? 6.988 -17.531 8.07 1 98.62 67 ASP B C 1
ATOM 2356 O O . ASP B 1 67 ? 7.043 -18.406 7.207 1 98.62 67 ASP B O 1
ATOM 2360 N N . ASP B 1 68 ? 8.031 -16.875 8.5 1 98.5 68 ASP B N 1
ATOM 2361 C CA . ASP B 1 68 ? 9.305 -16.922 7.777 1 98.5 68 ASP B CA 1
ATOM 2362 C C . ASP B 1 68 ? 9.898 -18.328 7.801 1 98.5 68 ASP B C 1
ATOM 2364 O O . ASP B 1 68 ? 10.555 -18.734 6.844 1 98.5 68 ASP B O 1
ATOM 2368 N N . THR B 1 69 ? 9.711 -18.984 8.852 1 98.62 69 THR B N 1
ATOM 2369 C CA . THR B 1 69 ? 10.195 -20.359 8.93 1 98.62 69 THR B CA 1
ATOM 2370 C C . THR B 1 69 ? 9.445 -21.266 7.945 1 98.62 69 THR B C 1
ATOM 2372 O O . THR B 1 69 ? 10.062 -22.078 7.25 1 98.62 69 THR B O 1
ATOM 2375 N N . SER B 1 70 ? 8.156 -21.109 7.91 1 98.81 70 SER B N 1
ATOM 2376 C CA . SER B 1 70 ? 7.352 -21.859 6.949 1 98.81 70 SER B CA 1
ATOM 2377 C C . SER B 1 70 ? 7.797 -21.562 5.52 1 98.81 70 SER B C 1
ATOM 2379 O O . SER B 1 70 ? 7.906 -22.484 4.703 1 98.81 70 SER B O 1
ATOM 2381 N N . ILE B 1 71 ? 8.133 -20.328 5.191 1 98.88 71 ILE B N 1
ATOM 2382 C CA . ILE B 1 71 ? 8.562 -19.922 3.863 1 98.88 71 ILE B CA 1
ATOM 2383 C C . ILE B 1 71 ? 9.891 -20.594 3.516 1 98.88 71 ILE B C 1
ATOM 2385 O O . ILE B 1 71 ? 10.023 -21.188 2.441 1 98.88 71 ILE B O 1
ATOM 2389 N N . SER B 1 72 ? 10.789 -20.547 4.434 1 98.75 72 SER B N 1
ATOM 2390 C CA . SER B 1 72 ? 12.102 -21.141 4.195 1 98.75 72 SER B CA 1
ATOM 2391 C C . SER B 1 72 ? 11.992 -22.641 3.973 1 98.75 72 SER B C 1
ATOM 2393 O O . SER B 1 72 ? 12.648 -23.188 3.084 1 98.75 72 SER B O 1
ATOM 2395 N N . GLN B 1 73 ? 11.188 -23.297 4.75 1 98.81 73 GLN B N 1
ATOM 2396 C CA . GLN B 1 73 ? 10.992 -24.734 4.625 1 98.81 73 GLN B CA 1
ATOM 2397 C C . GLN B 1 73 ? 10.336 -25.094 3.297 1 98.81 73 GLN B C 1
ATOM 2399 O O . GLN B 1 73 ? 10.68 -26.109 2.68 1 98.81 73 GLN B O 1
ATOM 2404 N N . ALA B 1 74 ? 9.414 -24.297 2.91 1 98.88 74 ALA B N 1
ATOM 2405 C CA . ALA B 1 74 ? 8.734 -24.531 1.635 1 98.88 74 ALA B CA 1
ATOM 2406 C C . ALA B 1 74 ? 9.711 -24.422 0.469 1 98.88 74 ALA B C 1
ATOM 2408 O O . ALA B 1 74 ? 9.703 -25.266 -0.434 1 98.88 74 ALA B O 1
ATOM 2409 N N . VAL B 1 75 ? 10.547 -23.422 0.487 1 98.88 75 VAL B N 1
ATOM 2410 C CA . VAL B 1 75 ? 11.531 -23.219 -0.571 1 98.88 75 VAL B CA 1
ATOM 2411 C C . VAL B 1 75 ? 12.477 -24.422 -0.63 1 98.88 75 VAL B C 1
ATOM 2413 O O . VAL B 1 75 ? 12.773 -24.938 -1.713 1 98.88 75 VAL B O 1
ATOM 2416 N N . GLU B 1 76 ? 12.875 -24.828 0.495 1 98.75 76 GLU B N 1
ATOM 2417 C CA . GLU B 1 76 ? 13.773 -25.969 0.565 1 98.75 76 GLU B CA 1
ATOM 2418 C C . GLU B 1 76 ? 13.125 -27.219 -0.006 1 98.75 76 GLU B C 1
ATOM 2420 O O . GLU B 1 76 ? 13.734 -27.938 -0.794 1 98.75 76 GLU B O 1
ATOM 2425 N N . SER B 1 77 ? 11.938 -27.5 0.35 1 98.69 77 SER B N 1
ATOM 2426 C CA . SER B 1 77 ? 11.203 -28.672 -0.118 1 98.69 77 SER B CA 1
ATOM 2427 C C . SER B 1 77 ? 11.062 -28.672 -1.637 1 98.69 77 SER B C 1
ATOM 2429 O O . SER B 1 77 ? 11.32 -29.672 -2.293 1 98.69 77 SER B O 1
ATOM 2431 N N . VAL B 1 78 ? 10.711 -27.531 -2.203 1 98.75 78 VAL B N 1
ATOM 2432 C CA . VAL B 1 78 ? 10.516 -27.406 -3.645 1 98.75 78 VAL B CA 1
ATOM 2433 C C . VAL B 1 78 ? 11.859 -27.531 -4.359 1 98.75 78 VAL B C 1
ATOM 2435 O O . VAL B 1 78 ? 11.953 -28.172 -5.414 1 98.75 78 VAL B O 1
ATOM 2438 N N . SER B 1 79 ? 12.844 -26.906 -3.785 1 98.56 79 SER B N 1
ATOM 2439 C CA . SER B 1 79 ? 14.188 -27 -4.352 1 98.56 79 SER B CA 1
ATOM 2440 C C . SER B 1 79 ? 14.648 -28.438 -4.449 1 98.56 79 SER B C 1
ATOM 2442 O O . SER B 1 79 ? 15.18 -28.859 -5.48 1 98.56 79 SER B O 1
ATOM 2444 N N . GLN B 1 80 ? 14.414 -29.219 -3.418 1 98.12 80 GLN B N 1
ATOM 2445 C CA . GLN B 1 80 ? 14.859 -30.609 -3.354 1 98.12 80 GLN B CA 1
ATOM 2446 C C . GLN B 1 80 ? 14.055 -31.484 -4.301 1 98.12 80 GLN B C 1
ATOM 2448 O O . GLN B 1 80 ? 14.602 -32.406 -4.93 1 98.12 80 GLN B O 1
ATOM 2453 N N . THR B 1 81 ? 12.805 -31.234 -4.422 1 98.06 81 THR B N 1
ATOM 2454 C CA . THR B 1 81 ? 11.906 -32.125 -5.152 1 98.06 81 THR B CA 1
ATOM 2455 C C . THR B 1 81 ? 11.906 -31.781 -6.641 1 98.06 81 THR B C 1
ATOM 2457 O O . THR B 1 81 ? 11.93 -32.688 -7.484 1 98.06 81 THR B O 1
ATOM 2460 N N . PHE B 1 82 ? 11.93 -30.5 -6.961 1 97.88 82 PHE B N 1
ATOM 2461 C CA . PHE B 1 82 ? 11.719 -30.109 -8.352 1 97.88 82 PHE B CA 1
ATOM 2462 C C . PHE B 1 82 ? 12.93 -29.375 -8.898 1 97.88 82 PHE B C 1
ATOM 2464 O O . PHE B 1 82 ? 13.156 -29.344 -10.109 1 97.88 82 PHE B O 1
ATOM 2471 N N . GLY B 1 83 ? 13.656 -28.625 -8.008 1 98 83 GLY B N 1
ATOM 2472 C CA . GLY B 1 83 ? 14.875 -27.922 -8.391 1 98 83 GLY B CA 1
ATOM 2473 C C . GLY B 1 83 ? 14.602 -26.578 -9.062 1 98 83 GLY B C 1
ATOM 2474 O O . GLY B 1 83 ? 15.523 -25.797 -9.289 1 98 83 GLY B O 1
ATOM 2475 N N . ARG B 1 84 ? 13.328 -26.297 -9.43 1 98.19 84 ARG B N 1
ATOM 2476 C CA . ARG B 1 84 ? 12.93 -25.047 -10.07 1 98.19 84 ARG B CA 1
ATOM 2477 C C . ARG B 1 84 ? 11.43 -24.812 -9.914 1 98.19 84 ARG B C 1
ATOM 2479 O O . ARG B 1 84 ? 10.695 -25.688 -9.469 1 98.19 84 ARG B O 1
ATOM 2486 N N . VAL B 1 85 ? 11.031 -23.641 -10.172 1 98.75 85 VAL B N 1
ATOM 2487 C CA . VAL B 1 85 ? 9.641 -23.25 -10.367 1 98.75 85 VAL B CA 1
ATOM 2488 C C . VAL B 1 85 ? 9.5 -22.484 -11.68 1 98.75 85 VAL B C 1
ATOM 2490 O O . VAL B 1 85 ? 10.273 -21.547 -11.953 1 98.75 85 VAL B O 1
ATOM 2493 N N . ASP B 1 86 ? 8.562 -22.906 -12.453 1 98.81 86 ASP B N 1
ATOM 2494 C CA . ASP B 1 86 ? 8.406 -22.266 -13.758 1 98.81 86 ASP B CA 1
ATOM 2495 C C . ASP B 1 86 ? 7.426 -21.109 -13.672 1 98.81 86 ASP B C 1
ATOM 2497 O O . ASP B 1 86 ? 7.562 -20.109 -14.398 1 98.81 86 ASP B O 1
ATOM 2501 N N . ALA B 1 87 ? 6.434 -21.234 -12.867 1 98.94 87 ALA B N 1
ATOM 2502 C CA . ALA B 1 87 ? 5.48 -20.156 -12.602 1 98.94 87 ALA B CA 1
ATOM 2503 C C . ALA B 1 87 ? 5.141 -20.078 -11.117 1 98.94 87 ALA B C 1
ATOM 2505 O O . ALA B 1 87 ? 4.801 -21.094 -10.5 1 98.94 87 ALA B O 1
ATOM 2506 N N . PHE B 1 88 ? 5.348 -18.953 -10.562 1 98.94 88 PHE B N 1
ATOM 2507 C CA . PHE B 1 88 ? 4.938 -18.656 -9.195 1 98.94 88 PHE B CA 1
ATOM 2508 C C . PHE B 1 88 ? 3.725 -17.734 -9.18 1 98.94 88 PHE B C 1
ATOM 2510 O O . PHE B 1 88 ? 3.775 -16.625 -9.703 1 98.94 88 PHE B O 1
ATOM 2517 N N . ILE B 1 89 ? 2.633 -18.203 -8.602 1 98.94 89 ILE B N 1
ATOM 2518 C CA . ILE B 1 89 ? 1.386 -17.453 -8.516 1 98.94 89 ILE B CA 1
ATOM 2519 C C . ILE B 1 89 ? 1.098 -17.109 -7.055 1 98.94 89 ILE B C 1
ATOM 2521 O O . ILE B 1 89 ? 0.684 -17.969 -6.273 1 98.94 89 ILE B O 1
ATOM 2525 N N . SER B 1 90 ? 1.391 -15.867 -6.727 1 98.88 90 SER B N 1
ATOM 2526 C CA . SER B 1 90 ? 1.077 -15.328 -5.406 1 98.88 90 SER B CA 1
ATOM 2527 C C . SER B 1 90 ? -0.405 -14.992 -5.285 1 98.88 90 SER B C 1
ATOM 2529 O O . SER B 1 90 ? -0.825 -13.883 -5.629 1 98.88 90 SER B O 1
ATOM 2531 N N . ASN B 1 91 ? -1.153 -15.891 -4.676 1 98.69 91 ASN B N 1
ATOM 2532 C CA . ASN B 1 91 ? -2.609 -15.797 -4.688 1 98.69 91 ASN B CA 1
ATOM 2533 C C . ASN B 1 91 ? -3.17 -15.641 -3.275 1 98.69 91 ASN B C 1
ATOM 2535 O O . ASN B 1 91 ? -4.258 -15.102 -3.092 1 98.69 91 ASN B O 1
ATOM 2539 N N . ALA B 1 92 ? -2.408 -16.125 -2.264 1 98.12 92 ALA B N 1
ATOM 2540 C CA . ALA B 1 92 ? -2.895 -16.016 -0.891 1 98.12 92 ALA B CA 1
ATOM 2541 C C . ALA B 1 92 ? -3.268 -14.57 -0.555 1 98.12 92 ALA B C 1
ATOM 2543 O O . ALA B 1 92 ? -2.521 -13.641 -0.868 1 98.12 92 ALA B O 1
ATOM 2544 N N . GLY B 1 93 ? -4.414 -14.375 -0.004 1 97.12 93 GLY B N 1
ATOM 2545 C CA . GLY B 1 93 ? -4.902 -13.055 0.362 1 97.12 93 GLY B CA 1
ATOM 2546 C C . GLY B 1 93 ? -6.074 -13.102 1.321 1 97.12 93 GLY B C 1
ATOM 2547 O O . GLY B 1 93 ? -6.668 -14.156 1.538 1 97.12 93 GLY B O 1
ATOM 2548 N N . THR B 1 94 ? -6.379 -11.961 1.958 1 96.81 94 THR B N 1
AT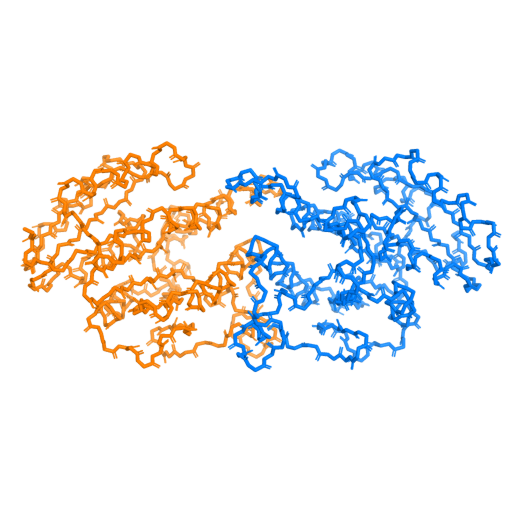OM 2549 C CA . THR B 1 94 ? -7.477 -11.875 2.916 1 96.81 94 THR B CA 1
ATOM 2550 C C . THR B 1 94 ? -8.031 -10.453 2.965 1 96.81 94 THR B C 1
ATOM 2552 O O . THR B 1 94 ? -7.359 -9.5 2.572 1 96.81 94 THR B O 1
ATOM 2555 N N . THR B 1 95 ? -9.266 -10.344 3.379 1 95.56 95 THR B N 1
ATOM 2556 C CA . THR B 1 95 ? -9.852 -9.055 3.723 1 95.56 95 THR B CA 1
ATOM 2557 C C . THR B 1 95 ? -9.992 -8.906 5.234 1 95.56 95 THR B C 1
ATOM 2559 O O . THR B 1 95 ? -10.484 -7.891 5.723 1 95.56 95 THR B O 1
ATOM 2562 N N . SER B 1 96 ? -9.586 -10 5.926 1 94.75 96 SER B N 1
ATOM 2563 C CA . SER B 1 96 ? -9.617 -10.031 7.387 1 94.75 96 SER B CA 1
ATOM 2564 C C . SER B 1 96 ? -11.016 -9.727 7.914 1 94.75 96 SER B C 1
ATOM 2566 O O . SER B 1 96 ? -11.188 -8.812 8.727 1 94.75 96 SER B O 1
ATOM 2568 N N . VAL B 1 97 ? -11.969 -10.445 7.469 1 92.56 97 VAL B N 1
ATOM 2569 C CA . VAL B 1 97 ? -13.359 -10.273 7.863 1 92.56 97 VAL B CA 1
ATOM 2570 C C . VAL B 1 97 ? -13.492 -10.375 9.383 1 92.56 97 VAL B C 1
ATOM 2572 O O . VAL B 1 97 ? -12.867 -11.234 10.008 1 92.56 97 VAL B O 1
ATOM 2575 N N . GLY B 1 98 ? -14.305 -9.516 9.969 1 92.31 98 GLY B N 1
ATOM 2576 C CA . GLY B 1 98 ? -14.609 -9.586 11.383 1 92.31 98 GLY B CA 1
ATOM 2577 C C . GLY B 1 98 ? -13.656 -8.789 12.25 1 92.31 98 GLY B C 1
ATOM 2578 O O . GLY B 1 98 ? -13.797 -8.75 13.469 1 92.31 98 GLY B O 1
ATOM 2579 N N . THR B 1 99 ? -12.617 -8.234 11.648 1 95.12 99 THR B N 1
ATOM 2580 C CA . THR B 1 99 ? -11.672 -7.395 12.383 1 95.12 99 THR B CA 1
ATOM 2581 C C . THR B 1 99 ? -11.875 -5.922 12.031 1 95.12 99 THR B C 1
ATOM 2583 O O . THR B 1 99 ? -12.594 -5.594 11.086 1 95.12 99 THR B O 1
ATOM 2586 N N . SER B 1 100 ? -11.312 -5.059 12.883 1 95.25 100 SER B N 1
ATOM 2587 C CA . SER B 1 100 ? -11.414 -3.621 12.656 1 95.25 100 SER B CA 1
ATOM 2588 C C . SER B 1 100 ? -10.18 -2.893 13.172 1 95.25 100 SER B C 1
ATOM 2590 O O . SER B 1 100 ? -9.32 -3.494 13.828 1 95.25 100 SER B O 1
ATOM 2592 N N . GLY B 1 101 ? -10.117 -1.64 12.797 1 96.44 101 GLY B N 1
ATOM 2593 C CA . GLY B 1 101 ? -9.055 -0.802 13.32 1 96.44 101 GLY B CA 1
ATOM 2594 C C . GLY B 1 101 ? -7.668 -1.312 12.969 1 96.44 101 GLY B C 1
ATOM 2595 O O . GLY B 1 101 ? -7.434 -1.762 11.844 1 96.44 101 GLY B O 1
ATOM 2596 N N . ARG B 1 102 ? -6.77 -1.213 13.914 1 98.19 102 ARG B N 1
ATOM 2597 C CA . ARG B 1 102 ? -5.371 -1.571 13.703 1 98.19 102 ARG B CA 1
ATOM 2598 C C . ARG B 1 102 ? -5.223 -3.062 13.422 1 98.19 102 ARG B C 1
ATOM 2600 O O . ARG B 1 102 ? -4.391 -3.469 12.609 1 98.19 102 ARG B O 1
ATOM 2607 N N . GLU B 1 103 ? -6.008 -3.812 14.094 1 98.12 103 GLU B N 1
ATOM 2608 C CA . GLU B 1 103 ? -5.957 -5.258 13.883 1 98.12 103 GLU B CA 1
ATOM 2609 C C . GLU B 1 103 ? -6.289 -5.617 12.438 1 98.12 103 GLU B C 1
ATOM 2611 O O . GLU B 1 103 ? -5.625 -6.461 11.836 1 98.12 103 GLU B O 1
ATOM 2616 N N . LYS B 1 104 ? -7.281 -5.043 11.859 1 98 104 LYS B N 1
ATOM 2617 C CA . LYS B 1 104 ? -7.668 -5.309 10.477 1 98 104 LYS B CA 1
ATOM 2618 C C . LYS B 1 104 ? -6.551 -4.926 9.508 1 98 104 LYS B C 1
ATOM 2620 O O . LYS B 1 104 ? -6.246 -5.676 8.578 1 98 104 LYS B O 1
ATOM 2625 N N . LEU B 1 105 ? -5.984 -3.764 9.75 1 98.69 105 LEU B N 1
ATOM 2626 C CA . LEU B 1 105 ? -4.863 -3.322 8.93 1 98.69 105 LEU B CA 1
ATOM 2627 C C . LEU B 1 105 ? -3.711 -4.32 9 1 98.69 105 LEU B C 1
ATOM 2629 O O . LEU B 1 105 ? -3.219 -4.781 7.969 1 98.69 105 LEU B O 1
ATOM 2633 N N . GLN B 1 106 ? -3.389 -4.645 10.203 1 98.5 106 GLN B N 1
ATOM 2634 C CA . GLN B 1 106 ? -2.244 -5.52 10.422 1 98.5 106 GLN B CA 1
ATOM 2635 C C . GLN B 1 106 ? -2.463 -6.883 9.773 1 98.5 106 GLN B C 1
ATOM 2637 O O . GLN B 1 106 ? -1.587 -7.387 9.062 1 98.5 106 GLN B O 1
ATOM 2642 N N . LYS B 1 107 ? -3.592 -7.449 9.961 1 98.19 107 LYS B N 1
ATOM 2643 C CA . LYS B 1 107 ? -3.875 -8.773 9.422 1 98.19 107 LYS B CA 1
ATOM 2644 C C . LYS B 1 107 ? -3.936 -8.742 7.898 1 98.19 107 LYS B C 1
ATOM 2646 O O . LYS B 1 107 ? -3.389 -9.625 7.23 1 98.19 107 LYS B O 1
ATOM 2651 N N . THR B 1 108 ? -4.539 -7.734 7.348 1 98.62 108 THR B N 1
ATOM 2652 C CA . THR B 1 108 ? -4.676 -7.602 5.902 1 98.62 108 THR B CA 1
ATOM 2653 C C . THR B 1 108 ? -3.307 -7.445 5.246 1 98.62 108 THR B C 1
ATOM 2655 O O . THR B 1 108 ? -2.98 -8.164 4.297 1 98.62 108 THR B O 1
ATOM 2658 N N . PHE B 1 109 ? -2.484 -6.613 5.801 1 98.88 109 PHE B N 1
ATOM 2659 C CA . PHE B 1 109 ? -1.196 -6.328 5.18 1 98.88 109 PHE B CA 1
ATOM 2660 C C . PHE B 1 109 ? -0.21 -7.465 5.43 1 98.88 109 PHE B C 1
ATOM 2662 O O . PHE B 1 109 ? 0.646 -7.746 4.586 1 98.88 109 PHE B O 1
ATOM 2669 N N . SER B 1 110 ? -0.341 -8.086 6.57 1 98.75 110 SER B N 1
ATOM 2670 C CA . SER B 1 110 ? 0.534 -9.219 6.867 1 98.75 110 SER B CA 1
ATOM 2671 C C . SER B 1 110 ? 0.444 -10.289 5.781 1 98.75 110 SER B C 1
ATOM 2673 O O . SER B 1 110 ? 1.466 -10.805 5.324 1 98.75 110 SER B O 1
ATOM 2675 N N . THR B 1 111 ? -0.696 -10.562 5.344 1 98.56 111 THR B N 1
ATOM 2676 C CA . THR B 1 111 ? -0.902 -11.594 4.336 1 98.56 111 THR B CA 1
ATOM 2677 C C . THR B 1 111 ? -0.724 -11.023 2.93 1 98.56 111 THR B C 1
ATOM 2679 O O . THR B 1 111 ? 0.101 -11.516 2.156 1 98.56 111 THR B O 1
ATOM 2682 N N . ASN B 1 112 ? -1.411 -9.93 2.631 1 98.81 112 ASN B N 1
ATOM 2683 C CA . ASN B 1 112 ? -1.557 -9.438 1.264 1 98.81 112 ASN B CA 1
ATOM 2684 C C . ASN B 1 112 ? -0.278 -8.773 0.767 1 98.81 112 ASN B C 1
ATOM 2686 O O . ASN B 1 112 ? -0.063 -8.656 -0.441 1 98.81 112 ASN B O 1
ATOM 2690 N N . VAL B 1 113 ? 0.515 -8.305 1.736 1 98.88 113 VAL B N 1
ATOM 2691 C CA . VAL B 1 113 ? 1.659 -7.504 1.316 1 98.88 113 VAL B CA 1
ATOM 2692 C C . VAL B 1 113 ? 2.949 -8.133 1.838 1 98.88 113 VAL B C 1
ATOM 2694 O O . VAL B 1 113 ? 3.795 -8.57 1.053 1 98.88 113 VAL B O 1
ATOM 2697 N N . PHE B 1 114 ? 3.053 -8.25 3.172 1 98.88 114 PHE B N 1
ATOM 2698 C CA . PHE B 1 114 ? 4.293 -8.773 3.734 1 98.88 114 PHE B CA 1
ATOM 2699 C C . PHE B 1 114 ? 4.527 -10.211 3.299 1 98.88 114 PHE B C 1
ATOM 2701 O O . PHE B 1 114 ? 5.605 -10.547 2.805 1 98.88 114 PHE B O 1
ATOM 2708 N N . GLY B 1 115 ? 3.512 -11 3.5 1 98.81 115 GLY B N 1
ATOM 2709 C CA . GLY B 1 115 ? 3.605 -12.391 3.086 1 98.81 115 GLY B CA 1
ATOM 2710 C C . GLY B 1 115 ? 3.865 -12.555 1.6 1 98.81 115 GLY B C 1
ATOM 2711 O O . GLY B 1 115 ? 4.742 -13.328 1.198 1 98.81 115 GLY B O 1
ATOM 2712 N N . ALA B 1 116 ? 3.129 -11.828 0.792 1 98.81 116 ALA B N 1
ATOM 2713 C CA . ALA B 1 116 ? 3.291 -11.898 -0.657 1 98.81 116 ALA B CA 1
ATOM 2714 C C . ALA B 1 116 ? 4.715 -11.531 -1.065 1 98.81 116 ALA B C 1
ATOM 2716 O O . ALA B 1 116 ? 5.328 -12.219 -1.888 1 98.81 116 ALA B O 1
ATOM 2717 N N . MET B 1 117 ? 5.238 -10.477 -0.518 1 98.81 117 MET B N 1
ATOM 2718 C CA . MET B 1 117 ? 6.574 -10.023 -0.878 1 98.81 117 MET B CA 1
ATOM 2719 C C . MET B 1 117 ? 7.629 -11.039 -0.458 1 98.81 117 MET B C 1
ATOM 2721 O O . MET B 1 117 ? 8.492 -11.414 -1.257 1 98.81 117 MET B O 1
ATOM 2725 N N . LEU B 1 118 ? 7.551 -11.461 0.779 1 98.81 118 LEU B N 1
ATOM 2726 C CA . LEU B 1 118 ? 8.609 -12.297 1.341 1 98.81 118 LEU B CA 1
ATOM 2727 C C . LEU B 1 118 ? 8.609 -13.68 0.695 1 98.81 118 LEU B C 1
ATOM 2729 O O . LEU B 1 118 ? 9.672 -14.25 0.427 1 98.81 118 LEU B O 1
ATOM 2733 N N . VAL B 1 119 ? 7.441 -14.234 0.429 1 98.88 119 VAL B N 1
ATOM 2734 C CA . VAL B 1 119 ? 7.379 -15.539 -0.215 1 98.88 119 VAL B CA 1
ATOM 2735 C C . VAL B 1 119 ? 7.879 -15.43 -1.654 1 98.88 119 VAL B C 1
ATOM 2737 O O . VAL B 1 119 ? 8.625 -16.297 -2.125 1 98.88 119 VAL B O 1
ATOM 2740 N N . THR B 1 120 ? 7.43 -14.383 -2.367 1 98.81 120 THR B N 1
ATOM 2741 C CA . THR B 1 120 ? 7.891 -14.172 -3.734 1 98.81 120 THR B CA 1
ATOM 2742 C C . THR B 1 120 ? 9.414 -14.062 -3.785 1 98.81 120 THR B C 1
ATOM 2744 O O . THR B 1 120 ? 10.062 -14.75 -4.578 1 98.81 120 THR B O 1
ATOM 2747 N N . GLU B 1 121 ? 9.977 -13.242 -2.879 1 98.69 121 GLU B N 1
ATOM 2748 C CA . GLU B 1 121 ? 11.43 -13.078 -2.818 1 98.69 121 GLU B CA 1
ATOM 2749 C C . GLU B 1 121 ? 12.125 -14.414 -2.57 1 98.69 121 GLU B C 1
ATOM 2751 O O . GLU B 1 121 ? 13.148 -14.711 -3.189 1 98.69 121 GLU B O 1
ATOM 2756 N N . ALA B 1 122 ? 11.57 -15.172 -1.715 1 98.81 122 ALA B N 1
ATOM 2757 C CA . ALA B 1 122 ? 12.18 -16.438 -1.324 1 98.81 122 ALA B CA 1
ATOM 2758 C C . ALA B 1 122 ? 12.211 -17.422 -2.494 1 98.81 122 ALA B C 1
ATOM 2760 O O . ALA B 1 122 ? 13.109 -18.266 -2.592 1 98.81 122 ALA B O 1
ATOM 2761 N N . PHE B 1 123 ? 11.281 -17.328 -3.418 1 98.81 123 PHE B N 1
ATOM 2762 C CA . PHE B 1 123 ? 11.164 -18.312 -4.492 1 98.81 123 PHE B CA 1
ATOM 2763 C C . PHE B 1 123 ? 11.852 -17.812 -5.758 1 98.81 123 PHE B C 1
ATOM 2765 O O . PHE B 1 123 ? 11.984 -18.562 -6.73 1 98.81 123 PHE B O 1
ATOM 2772 N N . ILE B 1 124 ? 12.273 -16.562 -5.824 1 98.69 124 ILE B N 1
ATOM 2773 C CA . ILE B 1 124 ? 12.875 -15.961 -7.012 1 98.69 124 ILE B CA 1
ATOM 2774 C C . ILE B 1 124 ? 14.078 -16.797 -7.453 1 98.69 124 ILE B C 1
ATOM 2776 O O . ILE B 1 124 ? 14.227 -17.094 -8.641 1 98.69 124 ILE B O 1
ATOM 2780 N N . PRO B 1 125 ? 14.961 -17.266 -6.512 1 98.69 125 PRO B N 1
ATOM 2781 C CA . PRO B 1 125 ? 16.094 -18.078 -6.98 1 98.69 125 PRO B CA 1
ATOM 2782 C C . PRO B 1 125 ? 15.648 -19.328 -7.73 1 98.69 125 PRO B C 1
ATOM 2784 O O . PRO B 1 125 ? 16.297 -19.734 -8.703 1 98.69 125 PRO B O 1
ATOM 2787 N N . LEU B 1 126 ? 14.586 -19.984 -7.305 1 98.75 126 LEU B N 1
ATOM 2788 C CA . LEU B 1 126 ? 14.07 -21.156 -7.996 1 98.75 126 LEU B CA 1
ATOM 2789 C C . LEU B 1 126 ? 13.398 -20.766 -9.312 1 98.75 126 LEU B C 1
ATOM 2791 O O . LEU B 1 126 ? 13.453 -21.531 -10.281 1 98.75 126 LEU B O 1
ATOM 2795 N N . LEU B 1 127 ? 12.758 -19.594 -9.328 1 98.62 127 LEU B N 1
ATOM 2796 C CA . LEU B 1 127 ? 12.141 -19.078 -10.539 1 98.62 127 LEU B CA 1
ATOM 2797 C C . LEU B 1 127 ? 13.188 -18.812 -11.617 1 98.62 127 LEU B C 1
ATOM 2799 O O . LEU B 1 127 ? 12.961 -19.125 -12.789 1 98.62 127 LEU B O 1
ATOM 2803 N N . LEU B 1 128 ? 14.328 -18.344 -11.242 1 98.5 128 LEU B N 1
ATOM 2804 C CA . LEU B 1 128 ? 15.383 -17.953 -12.172 1 98.5 128 LEU B CA 1
ATOM 2805 C C . LEU B 1 128 ? 16.031 -19.188 -12.789 1 98.5 128 LEU B C 1
ATOM 2807 O O . LEU B 1 128 ? 16.781 -19.062 -13.766 1 98.5 128 LEU B O 1
ATOM 2811 N N . ARG B 1 129 ? 15.734 -20.359 -12.289 1 98.06 129 ARG B N 1
ATOM 2812 C CA . ARG B 1 129 ? 16.25 -21.609 -12.859 1 98.06 129 ARG B CA 1
ATOM 2813 C C . ARG B 1 129 ? 15.359 -22.109 -13.992 1 98.06 129 ARG B C 1
ATOM 2815 O O . ARG B 1 129 ? 15.719 -23.047 -14.695 1 98.06 129 ARG B O 1
ATOM 2822 N N . SER B 1 130 ? 14.227 -21.5 -14.188 1 97.88 130 SER B N 1
ATOM 2823 C CA . SER B 1 130 ? 13.297 -21.859 -15.242 1 97.88 130 SER B CA 1
ATOM 2824 C C . SER B 1 130 ? 13.719 -21.281 -16.578 1 97.88 130 SER B C 1
ATOM 2826 O O . SER B 1 130 ? 14.328 -20.203 -16.641 1 97.88 130 SER B O 1
ATOM 2828 N N . LYS B 1 131 ? 13.344 -21.922 -17.656 1 95.88 131 LYS B N 1
ATOM 2829 C CA . LYS B 1 131 ? 13.609 -21.406 -19 1 95.88 131 LYS B CA 1
ATOM 2830 C C . LYS B 1 131 ? 12.633 -20.297 -19.375 1 95.88 131 LYS B C 1
ATOM 2832 O O . LYS B 1 131 ? 12.977 -19.391 -20.141 1 95.88 131 LYS B O 1
ATOM 2837 N N . ASN B 1 132 ? 11.469 -20.359 -18.875 1 96.56 132 ASN B N 1
ATOM 2838 C CA . ASN B 1 132 ? 10.422 -19.391 -19.141 1 96.56 132 ASN B CA 1
ATOM 2839 C C . ASN B 1 132 ? 9.688 -19 -17.859 1 96.56 132 ASN B C 1
ATOM 2841 O O . ASN B 1 132 ? 8.484 -19.25 -17.734 1 96.56 132 ASN B O 1
ATOM 2845 N N . PRO B 1 133 ? 10.406 -18.312 -16.922 1 98.5 133 PRO B N 1
ATOM 2846 C CA . PRO B 1 133 ? 9.836 -18.031 -15.594 1 98.5 133 PRO B CA 1
ATOM 2847 C C . PRO B 1 133 ? 8.727 -17 -15.641 1 98.5 133 PRO B C 1
ATOM 2849 O O . PRO B 1 133 ? 8.828 -16 -16.359 1 98.5 133 PRO B O 1
ATOM 2852 N N . ARG B 1 134 ? 7.641 -17.266 -14.898 1 98.62 134 ARG B N 1
ATOM 2853 C CA . ARG B 1 134 ? 6.508 -16.359 -14.758 1 98.62 134 ARG B CA 1
ATOM 2854 C C . ARG B 1 134 ? 6.195 -16.078 -13.289 1 98.62 134 ARG B C 1
ATOM 2856 O O . ARG B 1 134 ? 6.215 -17 -12.469 1 98.62 134 ARG B O 1
ATOM 2863 N N . LEU B 1 135 ? 6.051 -14.883 -12.977 1 98.88 135 LEU B N 1
ATOM 2864 C CA . LEU B 1 135 ? 5.617 -14.43 -11.656 1 98.88 135 LEU B CA 1
ATOM 2865 C C . LEU B 1 135 ? 4.293 -13.688 -11.742 1 98.88 135 LEU B C 1
ATOM 2867 O O . LEU B 1 135 ? 4.211 -12.633 -12.383 1 98.88 135 LEU B O 1
ATOM 2871 N N . ILE B 1 136 ? 3.244 -14.203 -11.172 1 98.94 136 ILE B N 1
ATOM 2872 C CA . ILE B 1 136 ? 1.915 -13.609 -11.234 1 98.94 136 ILE B CA 1
ATOM 2873 C C . ILE B 1 136 ? 1.458 -13.227 -9.828 1 98.94 136 ILE B C 1
ATOM 2875 O O . ILE B 1 136 ? 1.315 -14.094 -8.953 1 98.94 136 ILE B O 1
ATOM 2879 N N . GLN B 1 137 ? 1.312 -11.953 -9.586 1 98.88 137 GLN B N 1
ATOM 2880 C CA . GLN B 1 137 ? 0.714 -11.453 -8.352 1 98.88 137 GLN B CA 1
ATOM 2881 C C . GLN B 1 137 ? -0.796 -11.289 -8.492 1 98.88 137 GLN B C 1
ATOM 2883 O O . GLN B 1 137 ? -1.267 -10.516 -9.328 1 98.88 137 GLN B O 1
ATOM 2888 N N . ILE B 1 138 ? -1.554 -12 -7.711 1 98.88 138 ILE B N 1
ATOM 2889 C CA . ILE B 1 138 ? -3.004 -11.852 -7.781 1 98.88 138 ILE B CA 1
ATOM 2890 C C . ILE B 1 138 ? -3.432 -10.609 -7.008 1 98.88 138 ILE B C 1
ATOM 2892 O O . ILE B 1 138 ? -3.4 -10.594 -5.773 1 98.88 138 ILE B O 1
ATOM 2896 N N . SER B 1 139 ? -3.779 -9.641 -7.723 1 98.62 139 SER B N 1
ATOM 2897 C CA . SER B 1 139 ? -4.234 -8.367 -7.18 1 98.62 139 SER B CA 1
ATOM 2898 C C . SER B 1 139 ? -5.746 -8.219 -7.301 1 98.62 139 SER B C 1
ATOM 2900 O O . SER B 1 139 ? -6.488 -9.188 -7.09 1 98.62 139 SER B O 1
ATOM 2902 N N . SER B 1 140 ? -6.238 -7.035 -7.402 1 97.81 140 SER B N 1
ATOM 2903 C CA . SER B 1 140 ? -7.645 -6.66 -7.516 1 97.81 140 SER B CA 1
ATOM 2904 C C . SER B 1 140 ? -7.805 -5.324 -8.234 1 97.81 140 SER B C 1
ATOM 2906 O O . SER B 1 140 ? -6.996 -4.41 -8.047 1 97.81 140 SER B O 1
ATOM 2908 N N . GLY B 1 141 ? -8.836 -5.277 -9.078 1 97.44 141 GLY B N 1
ATOM 2909 C CA . GLY B 1 141 ? -9.164 -3.967 -9.617 1 97.44 141 GLY B CA 1
ATOM 2910 C C . GLY B 1 141 ? -9.297 -2.902 -8.539 1 97.44 141 GLY B C 1
ATOM 2911 O O . GLY B 1 141 ? -9.039 -1.724 -8.789 1 97.44 141 GLY B O 1
ATOM 2912 N N . LEU B 1 142 ? -9.633 -3.311 -7.34 1 97.69 142 LEU B N 1
ATOM 2913 C CA . LEU B 1 142 ? -9.797 -2.406 -6.207 1 97.69 142 LEU B CA 1
ATOM 2914 C C . LEU B 1 142 ? -8.445 -1.853 -5.758 1 97.69 142 LEU B C 1
ATOM 2916 O O . LEU B 1 142 ? -8.391 -0.891 -4.988 1 97.69 142 LEU B O 1
ATOM 2920 N N . GLY B 1 143 ? -7.348 -2.414 -6.227 1 98.31 143 GLY B N 1
ATOM 2921 C CA . GLY B 1 143 ? -6.023 -1.917 -5.898 1 98.31 143 GLY B CA 1
ATOM 2922 C C . GLY B 1 143 ? -5.5 -0.904 -6.898 1 98.31 143 GLY B C 1
ATOM 2923 O O . GLY B 1 143 ? -4.398 -0.377 -6.742 1 98.31 143 GLY B O 1
ATOM 2924 N N . SER B 1 144 ? -6.297 -0.657 -7.996 1 98.38 144 SER B N 1
ATOM 2925 C CA . SER B 1 144 ? -5.918 0.318 -9.016 1 98.38 144 SER B CA 1
ATOM 2926 C C . SER B 1 144 ? -6.254 1.738 -8.57 1 98.38 144 SER B C 1
ATOM 2928 O O . SER B 1 144 ? -7.422 2.062 -8.344 1 98.38 144 SER B O 1
ATOM 2930 N N . LEU B 1 145 ? -5.246 2.535 -8.461 1 98.38 145 LEU B N 1
ATOM 2931 C CA . LEU B 1 145 ? -5.484 3.938 -8.141 1 98.38 145 LEU B CA 1
ATOM 2932 C C . LEU B 1 145 ? -6.191 4.648 -9.289 1 98.38 145 LEU B C 1
ATOM 2934 O O . LEU B 1 145 ? -7.023 5.527 -9.062 1 98.38 145 LEU B O 1
ATOM 2938 N N . GLY B 1 146 ? -5.809 4.219 -10.5 1 97.38 146 GLY B N 1
ATOM 2939 C CA . GLY B 1 146 ? -6.48 4.773 -11.664 1 97.38 146 GLY B CA 1
ATOM 2940 C C . GLY B 1 146 ? -7.977 4.52 -11.664 1 97.38 146 GLY B C 1
ATOM 2941 O O . GLY B 1 146 ? -8.766 5.434 -11.906 1 97.38 146 GLY B O 1
ATOM 2942 N N . LEU B 1 147 ? -8.375 3.336 -11.406 1 97 147 LEU B N 1
ATOM 2943 C CA . LEU B 1 147 ? -9.797 2.994 -11.391 1 97 147 LEU B CA 1
ATOM 2944 C C . LEU B 1 147 ? -10.484 3.6 -10.18 1 97 147 LEU B C 1
ATOM 2946 O O . LEU B 1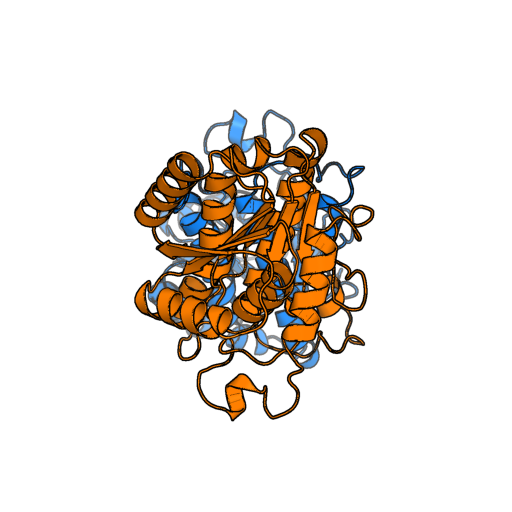 147 ? -11.648 4.012 -10.258 1 97 147 LEU B O 1
ATOM 2950 N N . ALA B 1 148 ? -9.766 3.629 -9.062 1 97.31 148 ALA B N 1
ATOM 2951 C CA . ALA B 1 148 ? -10.352 4.172 -7.832 1 97.31 148 ALA B CA 1
ATOM 2952 C C . ALA B 1 148 ? -10.633 5.664 -7.977 1 97.31 148 ALA B C 1
ATOM 2954 O O . ALA B 1 148 ? -11.641 6.16 -7.469 1 97.31 148 ALA B O 1
ATOM 2955 N N . SER B 1 149 ? -9.727 6.391 -8.695 1 96.69 149 SER B N 1
ATOM 2956 C CA . SER B 1 149 ? -9.82 7.844 -8.789 1 96.69 149 SER B CA 1
ATOM 2957 C C . SER B 1 149 ? -10.758 8.266 -9.914 1 96.69 149 SER B C 1
ATOM 2959 O O . SER B 1 149 ? -11.133 9.438 -10.016 1 96.69 149 SER B O 1
ATOM 2961 N N . ASP B 1 150 ? -11.102 7.34 -10.766 1 95.25 150 ASP B N 1
ATOM 2962 C CA . ASP B 1 150 ? -12.078 7.574 -11.828 1 95.25 150 ASP B CA 1
ATOM 2963 C C . ASP B 1 150 ? -13.5 7.305 -11.336 1 95.25 150 ASP B C 1
ATOM 2965 O O . ASP B 1 150 ? -13.93 6.152 -11.266 1 95.25 150 ASP B O 1
ATOM 2969 N N . LEU B 1 151 ? -14.203 8.32 -11.133 1 91.81 151 LEU B N 1
ATOM 2970 C CA . LEU B 1 151 ? -15.516 8.211 -10.508 1 91.81 151 LEU B CA 1
ATOM 2971 C C . LEU B 1 151 ? -16.5 7.48 -11.422 1 91.81 151 LEU B C 1
ATOM 2973 O O . LEU B 1 151 ? -17.547 7.012 -10.961 1 91.81 151 LEU B O 1
ATOM 2977 N N . SER B 1 152 ? -16.188 7.441 -12.695 1 91.38 152 SER B N 1
ATOM 2978 C CA . SER B 1 152 ? -17.047 6.742 -13.633 1 91.38 152 SER B CA 1
ATOM 2979 C C . SER B 1 152 ? -16.812 5.234 -13.594 1 91.38 152 SER B C 1
ATOM 2981 O O . SER B 1 152 ? -17.609 4.457 -14.117 1 91.38 152 SER B O 1
ATOM 2983 N N . SER B 1 153 ? -15.797 4.832 -12.906 1 90.5 153 SER B N 1
ATOM 2984 C CA . SER B 1 153 ? -15.461 3.416 -12.805 1 90.5 153 SER B CA 1
ATOM 2985 C C . SER B 1 153 ? -16.312 2.717 -11.758 1 90.5 153 SER B C 1
ATOM 2987 O O . SER B 1 153 ? -16.547 3.256 -10.672 1 90.5 153 SER B O 1
ATOM 2989 N N . PRO B 1 154 ? -16.75 1.51 -12.141 1 86.56 154 PRO B N 1
ATOM 2990 C CA . PRO B 1 154 ? -17.5 0.755 -11.125 1 86.56 154 PRO B CA 1
ATOM 2991 C C . PRO B 1 154 ? -16.641 0.412 -9.906 1 86.56 154 PRO B C 1
ATOM 2993 O O . PRO B 1 154 ? -17.172 0.053 -8.859 1 86.56 154 PRO B O 1
ATOM 2996 N N . PHE B 1 155 ? -15.398 0.543 -10.008 1 86.69 155 PHE B N 1
ATOM 2997 C CA . PHE B 1 155 ? -14.484 0.203 -8.93 1 86.69 155 PHE B CA 1
ATOM 2998 C C . PHE B 1 155 ? -14.344 1.362 -7.949 1 86.69 155 PHE B C 1
ATOM 3000 O O . PHE B 1 155 ? -13.805 1.196 -6.855 1 86.69 155 PHE B O 1
ATOM 3007 N N . SER B 1 156 ? -14.781 2.469 -8.312 1 87.75 156 SER B N 1
ATOM 3008 C CA . SER B 1 156 ? -14.555 3.668 -7.52 1 87.75 156 SER B CA 1
ATOM 3009 C C . SER B 1 156 ? -15.367 3.643 -6.23 1 87.75 156 SER B C 1
ATOM 3011 O O . SER B 1 156 ? -14.883 4.055 -5.172 1 87.75 156 SER B O 1
ATOM 3013 N N . ALA B 1 157 ? -16.5 3.027 -6.207 1 83.12 157 ALA B N 1
ATOM 3014 C CA . ALA B 1 157 ? -17.469 3.188 -5.129 1 83.12 157 ALA B CA 1
ATOM 3015 C C . ALA B 1 157 ? -17.172 2.223 -3.982 1 83.12 157 ALA B C 1
ATOM 3017 O O . ALA B 1 157 ? -17.609 2.447 -2.85 1 83.12 157 ALA B O 1
ATOM 3018 N N . SER B 1 158 ? -16.406 1.269 -4.164 1 82.44 158 SER B N 1
ATOM 3019 C CA . SER B 1 158 ? -16.203 0.24 -3.15 1 82.44 158 SER B CA 1
ATOM 3020 C C . SER B 1 158 ? -15.414 0.779 -1.966 1 82.44 158 SER B C 1
ATOM 3022 O O . SER B 1 158 ? -14.352 1.384 -2.146 1 82.44 158 SER B O 1
ATOM 3024 N N . PRO B 1 159 ? -15.836 0.571 -0.72 1 78.88 159 PRO B N 1
ATOM 3025 C CA . PRO B 1 159 ? -15.164 1.169 0.436 1 78.88 159 PRO B CA 1
ATOM 3026 C C . PRO B 1 159 ? -13.945 0.366 0.891 1 78.88 159 PRO B C 1
ATOM 3028 O O . PRO B 1 159 ? -13 0.934 1.438 1 78.88 159 PRO B O 1
ATOM 3031 N N . TRP B 1 160 ? -13.828 -0.928 0.82 1 92.75 160 TRP B N 1
ATOM 3032 C CA . TRP B 1 160 ? -12.836 -1.882 1.312 1 92.75 160 TRP B CA 1
ATOM 3033 C C . TRP B 1 160 ? -11.453 -1.243 1.389 1 92.75 160 TRP B C 1
ATOM 3035 O O . TRP B 1 160 ? -10.5 -1.736 0.781 1 92.75 160 TRP B O 1
ATOM 3045 N N . ASP B 1 161 ? -11.305 -0.197 2.27 1 96.62 161 ASP B N 1
ATOM 3046 C CA . ASP B 1 161 ? -10.148 0.693 2.264 1 96.62 161 ASP B CA 1
ATOM 3047 C C . ASP B 1 161 ? -8.859 -0.076 2.551 1 96.62 161 ASP B C 1
ATOM 3049 O O . ASP B 1 161 ? -7.879 0.052 1.818 1 96.62 161 ASP B O 1
ATOM 3053 N N . GLU B 1 162 ? -8.906 -0.912 3.66 1 97.94 162 GLU B N 1
ATOM 3054 C CA . GLU B 1 162 ? -7.699 -1.64 4.035 1 97.94 162 GLU B CA 1
ATOM 3055 C C . GLU B 1 162 ? -7.266 -2.596 2.926 1 97.94 162 GLU B C 1
ATOM 3057 O O . GLU B 1 162 ? -6.074 -2.719 2.637 1 97.94 162 GLU B O 1
ATOM 3062 N N . TYR B 1 163 ? -8.273 -3.227 2.322 1 98.12 163 TYR B N 1
ATOM 3063 C CA . TYR B 1 163 ? -8 -4.164 1.237 1 98.12 163 TYR B CA 1
ATOM 3064 C C . TYR B 1 163 ? -7.465 -3.434 0.012 1 98.12 163 TYR B C 1
ATOM 3066 O O . TYR B 1 163 ? -6.461 -3.852 -0.575 1 98.12 163 TYR B O 1
ATOM 3074 N N . ARG B 1 164 ? -8.094 -2.324 -0.372 1 98.5 164 ARG B N 1
ATOM 3075 C CA . ARG B 1 164 ? -7.652 -1.521 -1.508 1 98.5 164 ARG B CA 1
ATOM 3076 C C . ARG B 1 164 ? -6.215 -1.046 -1.318 1 98.5 164 ARG B C 1
ATOM 3078 O O . ARG B 1 164 ? -5.402 -1.125 -2.242 1 98.5 164 ARG B O 1
ATOM 3085 N N . MET B 1 165 ? -5.957 -0.559 -0.144 1 98.88 165 MET B N 1
ATOM 3086 C CA . MET B 1 165 ? -4.609 -0.091 0.176 1 98.88 165 MET B CA 1
ATOM 3087 C C . MET B 1 165 ? -3.596 -1.222 0.047 1 98.88 165 MET B C 1
ATOM 3089 O O . MET B 1 165 ? -2.512 -1.028 -0.504 1 98.88 165 MET B O 1
ATOM 3093 N N . SER B 1 166 ? -3.912 -2.379 0.542 1 98.88 166 SER B N 1
ATOM 3094 C CA . SER B 1 166 ? -3.006 -3.521 0.475 1 98.88 166 SER B CA 1
ATOM 3095 C C . SER B 1 166 ? -2.734 -3.928 -0.969 1 98.88 166 SER B C 1
ATOM 3097 O O . SER B 1 166 ? -1.6 -4.258 -1.324 1 98.88 166 SER B O 1
ATOM 3099 N N . LYS B 1 167 ? -3.76 -3.914 -1.771 1 98.88 167 LYS B N 1
ATOM 3100 C CA . LYS B 1 167 ? -3.592 -4.332 -3.16 1 98.88 167 LYS B CA 1
ATOM 3101 C C . LYS B 1 167 ? -2.879 -3.258 -3.977 1 98.88 167 LYS B C 1
ATOM 3103 O O . LYS B 1 167 ? -2.146 -3.57 -4.918 1 98.88 167 LYS B O 1
ATOM 3108 N N . ALA B 1 168 ? -3.014 -1.977 -3.578 1 98.94 168 ALA B N 1
ATOM 3109 C CA . ALA B 1 168 ? -2.189 -0.936 -4.184 1 98.94 168 ALA B CA 1
ATOM 3110 C C . ALA B 1 168 ? -0.711 -1.156 -3.875 1 98.94 168 ALA B C 1
ATOM 3112 O O . ALA B 1 168 ? 0.144 -0.988 -4.75 1 98.94 168 ALA B O 1
ATOM 3113 N N . ALA B 1 169 ? -0.448 -1.473 -2.643 1 98.94 169 ALA B N 1
ATOM 3114 C CA . ALA B 1 169 ? 0.923 -1.796 -2.256 1 98.94 169 ALA B CA 1
ATOM 3115 C C . ALA B 1 169 ? 1.453 -2.982 -3.055 1 98.94 169 ALA B C 1
ATOM 3117 O O . ALA B 1 169 ? 2.592 -2.961 -3.527 1 98.94 169 ALA B O 1
ATOM 3118 N N . LEU B 1 170 ? 0.649 -3.977 -3.232 1 98.94 170 LEU B N 1
ATOM 3119 C CA . LEU B 1 170 ? 1.017 -5.156 -4.008 1 98.94 170 LEU B CA 1
ATOM 3120 C C . LEU B 1 170 ? 1.304 -4.781 -5.461 1 98.94 170 LEU B C 1
ATOM 3122 O O . LEU B 1 170 ? 2.227 -5.324 -6.074 1 98.94 170 LEU B O 1
ATOM 3126 N N . ASN B 1 171 ? 0.487 -3.91 -6.035 1 98.88 171 ASN B N 1
ATOM 3127 C CA . ASN B 1 171 ? 0.72 -3.439 -7.395 1 98.88 171 ASN B CA 1
ATOM 3128 C C . ASN B 1 171 ? 2.078 -2.76 -7.527 1 98.88 171 ASN B C 1
ATOM 3130 O O . ASN B 1 171 ? 2.789 -2.967 -8.516 1 98.88 171 ASN B O 1
ATOM 3134 N N . MET B 1 172 ? 2.402 -1.951 -6.512 1 98.88 172 MET B N 1
ATOM 3135 C CA . MET B 1 172 ? 3.721 -1.324 -6.535 1 98.88 172 MET B CA 1
ATOM 3136 C C . MET B 1 172 ? 4.824 -2.375 -6.473 1 98.88 172 MET B C 1
ATOM 3138 O O . MET B 1 172 ? 5.824 -2.271 -7.184 1 98.88 172 MET B O 1
ATOM 3142 N N . MET B 1 173 ? 4.629 -3.322 -5.656 1 98.62 173 MET B N 1
ATOM 3143 C CA . MET B 1 173 ? 5.559 -4.441 -5.582 1 98.62 173 MET B CA 1
ATOM 3144 C C . MET B 1 173 ? 5.758 -5.078 -6.957 1 98.62 173 MET B C 1
ATOM 3146 O O . MET B 1 173 ? 6.887 -5.387 -7.344 1 98.62 173 MET B O 1
ATOM 3150 N N . THR B 1 174 ? 4.703 -5.262 -7.656 1 98.69 174 THR B N 1
ATOM 3151 C CA . THR B 1 174 ? 4.738 -5.898 -8.969 1 98.69 174 THR B CA 1
ATOM 3152 C C . THR B 1 174 ? 5.555 -5.066 -9.953 1 98.69 174 THR B C 1
ATOM 3154 O O . THR B 1 174 ? 6.402 -5.598 -10.672 1 98.69 174 THR B O 1
ATOM 3157 N N . VAL B 1 175 ? 5.305 -3.768 -9.945 1 98.5 175 VAL B N 1
ATOM 3158 C CA . VAL B 1 175 ? 6.055 -2.867 -10.82 1 98.5 175 VAL B CA 1
ATOM 3159 C C . VAL B 1 175 ? 7.547 -2.982 -10.523 1 98.5 175 VAL B C 1
ATOM 3161 O O . VAL B 1 175 ? 8.359 -3.113 -11.445 1 98.5 175 VAL B O 1
ATOM 3164 N N . GLN B 1 176 ? 7.871 -2.969 -9.25 1 98.25 176 GLN B N 1
ATOM 3165 C CA . GLN B 1 176 ? 9.273 -3.01 -8.852 1 98.25 176 GLN B CA 1
ATOM 3166 C C . GLN B 1 176 ? 9.914 -4.348 -9.211 1 98.25 176 GLN B C 1
ATOM 3168 O O . GLN B 1 176 ? 11.047 -4.391 -9.68 1 98.25 176 GLN B O 1
ATOM 3173 N N . MET B 1 177 ? 9.227 -5.4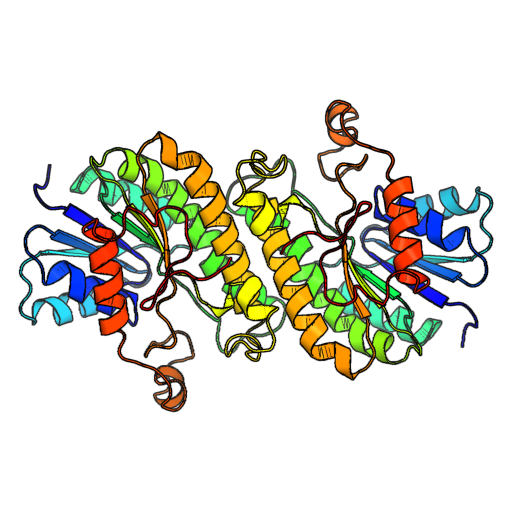1 -9.016 1 98 177 MET B N 1
ATOM 3174 C CA . MET B 1 177 ? 9.758 -6.734 -9.336 1 98 177 MET B CA 1
ATOM 3175 C C . MET B 1 177 ? 9.953 -6.891 -10.844 1 98 177 MET B C 1
ATOM 3177 O O . MET B 1 177 ? 10.93 -7.5 -11.289 1 98 177 MET B O 1
ATOM 3181 N N . HIS B 1 178 ? 9 -6.379 -11.609 1 98.19 178 HIS B N 1
ATOM 3182 C CA . HIS B 1 178 ? 9.164 -6.418 -13.055 1 98.19 178 HIS B CA 1
ATOM 3183 C C . HIS B 1 178 ? 10.445 -5.707 -13.484 1 98.19 178 HIS B C 1
ATOM 3185 O O . HIS B 1 178 ? 11.227 -6.25 -14.266 1 98.19 178 HIS B O 1
ATOM 3191 N N . LYS B 1 179 ? 10.633 -4.527 -12.969 1 97.06 179 LYS B N 1
ATOM 3192 C CA . LYS B 1 179 ? 11.828 -3.762 -13.32 1 97.06 179 LYS B CA 1
ATOM 3193 C C . LYS B 1 179 ? 13.094 -4.52 -12.953 1 97.06 179 LYS B C 1
ATOM 3195 O O . LYS B 1 179 ? 14.062 -4.527 -13.711 1 97.06 179 LYS B O 1
ATOM 3200 N N . ARG B 1 180 ? 13.078 -5.164 -11.867 1 96.5 180 ARG B N 1
ATOM 3201 C CA . ARG B 1 180 ? 14.25 -5.863 -11.352 1 96.5 180 ARG B CA 1
ATOM 3202 C C . ARG B 1 180 ? 14.508 -7.145 -12.141 1 96.5 180 ARG B C 1
ATOM 3204 O O . ARG B 1 180 ? 15.664 -7.504 -12.391 1 96.5 180 ARG B O 1
ATOM 3211 N N . LEU B 1 181 ? 13.453 -7.828 -12.602 1 97.88 181 LEU B N 1
ATOM 3212 C CA . LEU B 1 181 ? 13.609 -9.219 -13.023 1 97.88 181 LEU B CA 1
ATOM 3213 C C . LEU B 1 181 ? 13.469 -9.344 -14.539 1 97.88 181 LEU B C 1
ATOM 3215 O O . LEU B 1 181 ? 13.805 -10.383 -15.109 1 97.88 181 LEU B O 1
ATOM 3219 N N . LYS B 1 182 ? 12.984 -8.305 -15.172 1 95.69 182 LYS B N 1
ATOM 3220 C CA . LYS B 1 182 ? 12.688 -8.406 -16.594 1 95.69 182 LYS B CA 1
ATOM 3221 C C . LYS B 1 182 ? 13.938 -8.766 -17.391 1 95.69 182 LYS B C 1
ATOM 3223 O O . LYS B 1 182 ? 13.867 -9.523 -18.375 1 95.69 182 LYS B O 1
ATOM 3228 N N . ASP B 1 183 ? 15.086 -8.242 -16.984 1 96.38 183 ASP B N 1
ATOM 3229 C CA . ASP B 1 183 ? 16.312 -8.5 -17.734 1 96.38 183 ASP B CA 1
ATOM 3230 C C . ASP B 1 183 ? 16.844 -9.906 -17.453 1 96.38 183 ASP B C 1
ATOM 3232 O O . ASP B 1 183 ? 17.719 -10.398 -18.156 1 96.38 183 ASP B O 1
ATOM 3236 N N . GLU B 1 184 ? 16.328 -10.531 -16.438 1 97.19 184 GLU B N 1
ATOM 3237 C CA . GLU B 1 184 ? 16.672 -11.922 -16.141 1 97.19 184 GLU B CA 1
ATOM 3238 C C . GLU B 1 184 ? 15.695 -12.875 -16.828 1 97.19 184 GLU B C 1
ATOM 3240 O O . GLU B 1 184 ? 15.75 -14.086 -16.594 1 97.19 184 GLU B O 1
ATOM 3245 N N . GLY B 1 185 ? 14.758 -12.336 -17.578 1 97.12 185 GLY B N 1
ATOM 3246 C CA . GLY B 1 185 ? 13.867 -13.148 -18.391 1 97.12 185 GLY B CA 1
ATOM 3247 C C . GLY B 1 185 ? 12.562 -13.484 -17.688 1 97.12 185 GLY B C 1
ATOM 3248 O O . GLY B 1 185 ? 11.75 -14.25 -18.219 1 97.12 185 GLY B O 1
ATOM 3249 N N . VAL B 1 186 ? 12.336 -12.961 -16.531 1 98.5 186 VAL B N 1
ATOM 3250 C CA . VAL B 1 186 ? 11.117 -13.273 -15.797 1 98.5 186 VAL B CA 1
ATOM 3251 C C . VAL B 1 186 ? 9.977 -12.383 -16.281 1 98.5 186 VAL B C 1
ATOM 3253 O O . VAL B 1 186 ? 10.109 -11.156 -16.312 1 98.5 186 VAL B O 1
ATOM 3256 N N . CYS B 1 187 ? 8.852 -12.953 -16.703 1 98.69 187 CYS B N 1
ATOM 3257 C CA . CYS B 1 187 ? 7.629 -12.203 -16.969 1 98.69 187 CYS B CA 1
ATOM 3258 C C . CYS B 1 187 ? 6.816 -12.008 -15.695 1 98.69 187 CYS B C 1
ATOM 3260 O O . CYS B 1 187 ? 6.359 -12.977 -15.086 1 98.69 187 CYS B O 1
ATOM 3262 N N . VAL B 1 188 ? 6.66 -10.773 -15.312 1 98.81 188 VAL B N 1
ATOM 3263 C CA . VAL B 1 188 ? 5.945 -10.438 -14.086 1 98.81 188 VAL B CA 1
ATOM 3264 C C . VAL B 1 188 ? 4.605 -9.797 -14.43 1 98.81 188 VAL B C 1
ATOM 3266 O O . VAL B 1 188 ? 4.527 -8.938 -15.312 1 98.81 188 VAL B O 1
ATOM 3269 N N . PHE B 1 189 ? 3.521 -10.234 -13.695 1 98.75 189 PHE B N 1
ATOM 3270 C CA . PHE B 1 189 ? 2.182 -9.719 -13.93 1 98.75 189 PHE B CA 1
ATOM 3271 C C . PHE B 1 189 ? 1.474 -9.43 -12.617 1 98.75 189 PHE B C 1
ATOM 3273 O O . PHE B 1 189 ? 1.647 -10.164 -11.641 1 98.75 189 PHE B O 1
ATOM 3280 N N . ALA B 1 190 ? 0.757 -8.375 -12.602 1 98.88 190 ALA B N 1
ATOM 3281 C CA . ALA B 1 190 ? -0.382 -8.32 -11.695 1 98.88 190 ALA B CA 1
ATOM 3282 C C . ALA B 1 190 ? -1.661 -8.789 -12.383 1 98.88 190 ALA B C 1
ATOM 3284 O O . ALA B 1 190 ? -1.888 -8.484 -13.555 1 98.88 190 ALA B O 1
ATOM 3285 N N . PHE B 1 191 ? -2.521 -9.531 -11.688 1 98.94 191 PHE B N 1
ATOM 3286 C CA . PHE B 1 191 ? -3.738 -10.039 -12.305 1 98.94 191 PHE B CA 1
ATOM 3287 C C . PHE B 1 191 ? -4.941 -9.828 -11.391 1 98.94 191 PHE B C 1
ATOM 3289 O O . PHE B 1 191 ? -4.879 -10.133 -10.203 1 98.94 191 PHE B O 1
ATOM 3296 N N . CYS B 1 192 ? -5.98 -9.289 -11.891 1 98.69 192 CYS B N 1
ATOM 3297 C CA . CYS B 1 192 ? -7.262 -9.156 -11.211 1 98.69 192 CYS B CA 1
ATOM 3298 C C . CYS B 1 192 ? -8.227 -10.242 -11.664 1 98.69 192 CYS B C 1
ATOM 3300 O O . CYS B 1 192 ? -8.688 -10.242 -12.805 1 98.69 192 CYS B O 1
ATOM 3302 N N . PRO B 1 193 ? -8.609 -11.078 -10.773 1 98 193 PRO B N 1
ATOM 3303 C CA . PRO B 1 193 ? -9.516 -12.156 -11.156 1 98 193 PRO B CA 1
ATOM 3304 C C . PRO B 1 193 ? -10.969 -11.695 -11.281 1 98 193 PRO B C 1
ATOM 3306 O O . PRO B 1 193 ? -11.82 -12.438 -11.781 1 98 193 PRO B O 1
ATOM 3309 N N . GLY B 1 194 ? -11.227 -10.422 -10.852 1 95.56 194 GLY B N 1
ATOM 3310 C CA . GLY B 1 194 ? -12.602 -9.945 -10.836 1 95.56 194 GLY B CA 1
ATOM 3311 C C . GLY B 1 194 ? -13.367 -10.383 -9.594 1 95.56 194 GLY B C 1
ATOM 3312 O O . GLY B 1 194 ? -12.797 -10.992 -8.688 1 95.56 194 GLY B O 1
ATOM 3313 N N . LEU B 1 195 ? -14.648 -9.945 -9.547 1 94.44 195 LEU B N 1
ATOM 3314 C CA . LEU B 1 195 ? -15.539 -10.367 -8.461 1 94.44 195 LEU B CA 1
ATOM 3315 C C . LEU B 1 195 ? -16.016 -11.805 -8.688 1 94.44 195 LEU B C 1
ATOM 3317 O O . LEU B 1 195 ? -16.953 -12.039 -9.453 1 94.44 195 LEU B O 1
ATOM 3321 N N . VAL B 1 196 ? -15.367 -12.711 -8 1 95.38 196 VAL B N 1
ATOM 3322 C CA . VAL B 1 196 ? -15.68 -14.109 -8.242 1 95.38 196 VAL B CA 1
ATOM 3323 C C . VAL B 1 196 ? -16.031 -14.797 -6.918 1 95.38 196 VAL B C 1
ATOM 3325 O O . VAL B 1 196 ? -15.688 -14.289 -5.848 1 95.38 196 VAL B O 1
ATOM 3328 N N . ARG B 1 197 ? -16.688 -15.914 -7.07 1 94.81 197 ARG B N 1
ATOM 3329 C CA . ARG B 1 197 ? -17.031 -16.688 -5.887 1 94.81 197 ARG B CA 1
ATOM 3330 C C . ARG B 1 197 ? -15.781 -17.141 -5.137 1 94.81 197 ARG B C 1
ATOM 3332 O O . ARG B 1 197 ? -14.883 -17.734 -5.727 1 94.81 197 ARG B O 1
ATOM 3339 N N . SER B 1 198 ? -15.68 -16.828 -3.889 1 93.5 198 SER B N 1
ATOM 3340 C CA . SER B 1 198 ? -14.547 -17.188 -3.039 1 93.5 198 SER B CA 1
ATOM 3341 C C . SER B 1 198 ? -14.859 -16.922 -1.568 1 93.5 198 SER B C 1
ATOM 3343 O O . SER B 1 198 ? -15.891 -16.344 -1.24 1 93.5 198 SER B O 1
ATOM 3345 N N . ARG B 1 199 ? -14 -17.312 -0.751 1 91.69 199 ARG B N 1
ATOM 3346 C CA . ARG B 1 199 ? -14.18 -17.125 0.685 1 91.69 199 ARG B CA 1
ATOM 3347 C C . ARG B 1 199 ? -13.555 -15.812 1.146 1 91.69 199 ARG B C 1
ATOM 3349 O O . ARG B 1 199 ? -13.492 -15.531 2.344 1 91.69 199 ARG B O 1
ATOM 3356 N N . LEU B 1 200 ? -13.055 -14.992 0.229 1 90.69 200 LEU B N 1
ATOM 3357 C CA . LEU B 1 200 ? -12.359 -13.742 0.523 1 90.69 200 LEU B CA 1
ATOM 3358 C C . LEU B 1 200 ? -13.25 -12.805 1.329 1 90.69 200 LEU B C 1
ATOM 3360 O O . LEU B 1 200 ? -12.766 -12.047 2.174 1 90.69 200 LEU B O 1
ATOM 3364 N N . ARG B 1 201 ? -14.633 -12.883 1.096 1 91.12 201 ARG B N 1
ATOM 3365 C CA . ARG B 1 201 ? -15.57 -11.953 1.716 1 91.12 201 ARG B CA 1
ATOM 3366 C C . ARG B 1 201 ? -16.266 -12.602 2.912 1 91.12 201 ARG B C 1
ATOM 3368 O O . ARG B 1 201 ? -17.156 -12 3.52 1 91.12 201 ARG B O 1
ATOM 3375 N N . GLY B 1 202 ? -15.898 -13.891 3.203 1 90.81 202 GLY B N 1
ATOM 3376 C CA . GLY B 1 202 ? -16.531 -14.617 4.297 1 90.81 202 GLY B CA 1
ATOM 3377 C C . GLY B 1 202 ? -16.906 -16.031 3.928 1 90.81 202 GLY B C 1
ATOM 3378 O O . GLY B 1 202 ? -16.797 -16.438 2.766 1 90.81 202 GLY B O 1
ATOM 3379 N N . GLU B 1 203 ? -17.5 -16.719 4.906 1 91.31 203 GLU B N 1
ATOM 3380 C CA . GLU B 1 203 ? -17.766 -18.141 4.703 1 91.31 203 GLU B CA 1
ATOM 3381 C C . GLU B 1 203 ? -19.234 -18.391 4.395 1 91.31 203 GLU B C 1
ATOM 3383 O O . GLU B 1 203 ? -19.594 -19.484 3.936 1 91.31 203 GLU B O 1
ATOM 3388 N N . SER B 1 204 ? -20.094 -17.391 4.617 1 92.56 204 SER B N 1
ATOM 3389 C CA . SER B 1 204 ? -21.5 -17.562 4.293 1 92.56 204 SER B CA 1
ATOM 3390 C C . SER B 1 204 ? -21.734 -17.594 2.785 1 92.56 204 SER B C 1
ATOM 3392 O O . SER B 1 204 ? -20.938 -17.031 2.027 1 92.56 204 SER B O 1
ATOM 3394 N N . GLU B 1 205 ? -22.734 -18.266 2.365 1 93.75 205 GLU B N 1
ATOM 3395 C CA . GLU B 1 205 ? -23.062 -18.312 0.942 1 93.75 205 GLU B CA 1
ATOM 3396 C C . GLU B 1 205 ? -23.219 -16.906 0.363 1 93.75 205 GLU B C 1
ATOM 3398 O O . GLU B 1 205 ? -22.766 -16.625 -0.748 1 93.75 205 GLU B O 1
ATOM 3403 N N . GLU B 1 206 ? -23.922 -16.062 1.124 1 92.88 206 GLU B N 1
ATOM 3404 C CA . GLU B 1 206 ? -24.125 -14.688 0.691 1 92.88 206 GLU B CA 1
ATOM 3405 C C . GLU B 1 206 ? -22.797 -13.953 0.516 1 92.88 206 GLU B C 1
ATOM 3407 O O . GLU B 1 206 ? -22.609 -13.211 -0.448 1 92.88 206 GLU B O 1
ATOM 3412 N N . ALA B 1 207 ? -21.922 -14.195 1.403 1 91.81 207 ALA B N 1
ATOM 3413 C CA . ALA B 1 207 ? -20.609 -13.578 1.334 1 91.81 207 ALA B CA 1
ATOM 3414 C C . ALA B 1 207 ? -19.797 -14.156 0.18 1 91.81 207 ALA B C 1
ATOM 3416 O O . ALA B 1 207 ? -19.203 -13.406 -0.601 1 91.81 207 ALA B O 1
ATOM 3417 N N . MET B 1 208 ? -19.828 -15.438 0.023 1 92.56 208 MET B N 1
ATOM 3418 C CA . MET B 1 208 ? -19.031 -16.125 -0.987 1 92.56 208 MET B CA 1
ATOM 3419 C C . MET B 1 208 ? -19.484 -15.742 -2.393 1 92.56 208 MET B C 1
ATOM 3421 O O . MET B 1 208 ? -18.672 -15.672 -3.316 1 92.56 208 MET B O 1
ATOM 3425 N N . ASN B 1 209 ? -20.781 -15.414 -2.516 1 94.69 209 ASN B N 1
ATOM 3426 C CA . ASN B 1 209 ? -21.328 -15.117 -3.838 1 94.69 209 ASN B CA 1
ATOM 3427 C C . ASN B 1 209 ? -21.5 -13.617 -4.055 1 94.69 209 ASN B C 1
ATOM 3429 O O . ASN B 1 209 ? -22.094 -13.195 -5.047 1 94.69 209 ASN B O 1
ATOM 3433 N N . ALA B 1 210 ? -21.016 -12.859 -3.078 1 93.44 210 ALA B N 1
ATOM 3434 C CA . ALA B 1 210 ? -21.125 -11.406 -3.156 1 93.44 210 ALA B CA 1
ATOM 3435 C C . ALA B 1 210 ? -22.562 -10.977 -3.424 1 93.44 210 ALA B C 1
ATOM 3437 O O . ALA B 1 210 ? -22.828 -10.172 -4.324 1 93.44 210 ALA B O 1
ATOM 3438 N N . GLN B 1 211 ? -23.422 -11.578 -2.715 1 92.5 211 GLN B N 1
ATOM 3439 C CA . GLN B 1 211 ? -24.859 -11.289 -2.803 1 92.5 211 GLN B CA 1
ATOM 3440 C C . GLN B 1 211 ? -25.375 -11.523 -4.219 1 92.5 211 GLN B C 1
ATOM 3442 O O . GLN B 1 211 ? -26.172 -10.727 -4.727 1 92.5 211 GLN B O 1
ATOM 3447 N N . GLY B 1 212 ? -24.797 -12.445 -4.93 1 92.31 212 GLY B N 1
ATOM 3448 C CA . GLY B 1 212 ? -25.266 -12.867 -6.238 1 92.31 212 GLY B CA 1
ATOM 3449 C C . GLY B 1 212 ? -24.531 -12.203 -7.383 1 92.31 212 GLY B C 1
ATOM 3450 O O . GLY B 1 212 ? -24.797 -12.5 -8.555 1 92.31 212 GLY B O 1
ATOM 3451 N N . ARG B 1 213 ? -23.672 -11.43 -7.039 1 92.62 213 ARG B N 1
ATOM 3452 C CA . ARG B 1 213 ? -23 -10.648 -8.078 1 92.62 213 ARG B CA 1
ATOM 3453 C C . ARG B 1 213 ? -21.719 -11.328 -8.516 1 92.62 213 ARG B C 1
ATOM 3455 O O . ARG B 1 213 ? -21.125 -10.953 -9.531 1 92.62 213 ARG B O 1
ATOM 3462 N N . ALA B 1 214 ? -21.188 -12.359 -7.805 1 95.94 214 ALA B N 1
ATOM 3463 C CA . ALA B 1 214 ? -19.906 -12.992 -8.07 1 95.94 214 ALA B CA 1
ATOM 3464 C C . ALA B 1 214 ? -19.969 -13.883 -9.305 1 95.94 214 ALA B C 1
ATOM 3466 O O . ALA B 1 214 ? -20.953 -14.578 -9.531 1 95.94 214 ALA B O 1
ATOM 3467 N N . GLY B 1 215 ? -18.922 -13.859 -10.117 1 96.19 215 GLY B N 1
ATOM 3468 C CA . GLY B 1 215 ? -18.797 -14.742 -11.266 1 96.19 215 GLY B CA 1
ATOM 3469 C C . GLY B 1 215 ? -18.141 -16.062 -10.938 1 96.19 215 GLY B C 1
ATOM 3470 O O . GLY B 1 215 ? -17.828 -16.344 -9.773 1 96.19 215 GLY B O 1
ATOM 3471 N N . ASP B 1 216 ? -17.953 -16.875 -12 1 96.88 216 ASP B N 1
ATOM 3472 C CA . ASP B 1 216 ? -17.312 -18.188 -11.906 1 96.88 216 ASP B CA 1
ATOM 3473 C C . ASP B 1 216 ? -15.797 -18.047 -11.812 1 96.88 216 ASP B C 1
ATOM 3475 O O . ASP B 1 216 ? -15.156 -17.547 -12.742 1 96.88 216 ASP B O 1
ATOM 3479 N N . PRO B 1 217 ? -15.211 -18.578 -10.734 1 97.38 217 PRO B N 1
ATOM 3480 C CA . PRO B 1 217 ? -13.75 -18.469 -10.602 1 97.38 217 PRO B CA 1
ATOM 3481 C C . PRO B 1 217 ? -13 -19.188 -11.719 1 97.38 217 PRO B C 1
ATOM 3483 O O . PRO B 1 217 ? -11.828 -18.906 -11.961 1 97.38 217 PRO B O 1
ATOM 3486 N N . MET B 1 218 ? -13.68 -20.031 -12.438 1 97.62 218 MET B N 1
ATOM 3487 C CA . MET B 1 218 ? -13.039 -20.766 -13.531 1 97.62 218 MET B CA 1
ATOM 3488 C C . MET B 1 218 ? -12.68 -19.828 -14.672 1 97.62 218 MET B C 1
ATOM 3490 O O . MET B 1 218 ? -11.703 -20.062 -15.391 1 97.62 218 MET B O 1
ATOM 3494 N N . VAL B 1 219 ? -13.43 -18.781 -14.805 1 98.12 219 VAL B N 1
ATOM 3495 C CA . VAL B 1 219 ? -13.117 -17.797 -15.828 1 98.12 219 VAL B CA 1
ATOM 3496 C C . VAL B 1 219 ? -11.742 -17.172 -15.562 1 98.12 219 VAL B C 1
ATOM 3498 O O . VAL B 1 219 ? -10.914 -17.078 -16.469 1 98.12 219 VAL B O 1
ATOM 3501 N N . SER B 1 220 ? -11.516 -16.875 -14.344 1 98.12 220 SER B N 1
ATOM 3502 C CA . SER B 1 220 ? -10.234 -16.297 -13.953 1 98.12 220 SER B CA 1
ATOM 3503 C C . SER B 1 220 ? -9.125 -17.359 -14.016 1 98.12 220 SER B C 1
ATOM 3505 O O . SER B 1 220 ? -7.996 -17.047 -14.406 1 98.12 220 SER B O 1
ATOM 3507 N N . GLY B 1 221 ? -9.43 -18.562 -13.578 1 98.56 221 GLY B N 1
ATOM 3508 C CA . GLY B 1 221 ? -8.461 -19.641 -13.672 1 98.56 221 GLY B CA 1
ATOM 3509 C C . GLY B 1 221 ? -7.938 -19.859 -15.078 1 98.56 221 GLY B C 1
ATOM 3510 O O . GLY B 1 221 ? -6.734 -20.031 -15.281 1 98.56 221 GLY B O 1
ATOM 3511 N N . LYS B 1 222 ? -8.844 -19.828 -16.047 1 98.38 222 LYS B N 1
ATOM 3512 C CA . LYS B 1 222 ? -8.469 -20.016 -17.438 1 98.38 222 LYS B CA 1
ATOM 3513 C C . LYS B 1 222 ? -7.621 -18.859 -17.938 1 98.38 222 LYS B C 1
ATOM 3515 O O . LYS B 1 222 ? -6.691 -19.047 -18.734 1 98.38 222 LYS B O 1
ATOM 3520 N N . ALA B 1 223 ? -7.965 -17.688 -17.5 1 98.62 223 ALA B N 1
ATOM 3521 C CA . ALA B 1 223 ? -7.172 -16.531 -17.891 1 98.62 223 ALA B CA 1
ATOM 3522 C C . ALA B 1 223 ? -5.754 -16.625 -17.344 1 98.62 223 ALA B C 1
ATOM 3524 O O . ALA B 1 223 ? -4.793 -16.25 -18.016 1 98.62 223 ALA B O 1
ATOM 3525 N N . ILE B 1 224 ? -5.582 -17.078 -16.125 1 98.81 224 ILE B N 1
ATOM 3526 C CA . ILE B 1 224 ? -4.27 -17.234 -15.508 1 98.81 224 ILE B CA 1
ATOM 3527 C C . ILE B 1 224 ? -3.488 -18.328 -16.234 1 98.81 224 ILE B C 1
ATOM 3529 O O . ILE B 1 224 ? -2.281 -18.203 -16.453 1 98.81 224 ILE B O 1
ATOM 3533 N N . LEU B 1 225 ? -4.188 -19.422 -16.641 1 98.75 225 LEU B N 1
ATOM 3534 C CA . LEU B 1 225 ? -3.559 -20.438 -17.469 1 98.75 225 LEU B CA 1
ATOM 3535 C C . LEU B 1 225 ? -2.98 -19.828 -18.75 1 98.75 225 LEU B C 1
ATOM 3537 O O . LEU B 1 225 ? -1.879 -20.188 -19.172 1 98.75 225 LEU B O 1
ATOM 3541 N N . ASP B 1 226 ? -3.73 -18.891 -19.375 1 98.62 226 ASP B N 1
ATOM 3542 C CA . ASP B 1 226 ? -3.238 -18.234 -20.578 1 98.62 226 ASP B CA 1
ATOM 3543 C C . ASP B 1 226 ? -1.923 -17.5 -20.312 1 98.62 226 ASP B C 1
ATOM 3545 O O . ASP B 1 226 ? -1.021 -17.516 -21.141 1 98.62 226 ASP B O 1
ATOM 3549 N N . ILE B 1 227 ? -1.796 -16.891 -19.156 1 98.62 227 ILE B N 1
ATOM 3550 C CA . ILE B 1 227 ? -0.563 -16.203 -18.781 1 98.62 227 ILE B CA 1
ATOM 3551 C C . ILE B 1 227 ? 0.557 -17.219 -18.578 1 98.62 227 ILE B C 1
ATOM 3553 O O . ILE B 1 227 ? 1.654 -17.062 -19.125 1 98.62 227 ILE B O 1
ATOM 3557 N N . VAL B 1 228 ? 0.286 -18.281 -17.875 1 98.69 228 VAL B N 1
ATOM 3558 C CA . VAL B 1 228 ? 1.271 -19.312 -17.578 1 98.69 228 VAL B CA 1
ATOM 3559 C C . VAL B 1 228 ? 1.747 -19.969 -18.875 1 98.69 228 VAL B C 1
ATOM 3561 O O . VAL B 1 228 ? 2.93 -20.281 -19.016 1 98.69 228 VAL B O 1
ATOM 3564 N N . ALA B 1 229 ? 0.83 -20.078 -19.875 1 98.25 229 ALA B N 1
ATOM 3565 C CA . ALA B 1 229 ? 1.123 -20.734 -21.141 1 98.25 229 ALA B CA 1
ATOM 3566 C C . ALA B 1 229 ? 1.839 -19.797 -22.109 1 98.25 229 ALA B C 1
ATOM 3568 O O . ALA B 1 229 ? 2.209 -20.203 -23.203 1 98.25 229 ALA B O 1
ATOM 3569 N N . GLY B 1 230 ? 1.971 -18.547 -21.766 1 97.81 230 GLY B N 1
ATOM 3570 C CA . GLY B 1 230 ? 2.756 -17.625 -22.562 1 97.81 230 GLY B CA 1
ATOM 3571 C C . GLY B 1 230 ? 1.93 -16.875 -23.594 1 97.81 230 GLY B C 1
ATOM 3572 O O . GLY B 1 230 ? 2.479 -16.188 -24.453 1 97.81 230 GLY B O 1
ATOM 3573 N N . ARG B 1 231 ? 0.64 -16.938 -23.422 1 97.69 231 ARG B N 1
ATOM 3574 C CA . ARG B 1 231 ? -0.231 -16.344 -24.438 1 97.69 231 ARG B CA 1
ATOM 3575 C C . ARG B 1 231 ? -0.443 -14.859 -24.156 1 97.69 231 ARG B C 1
ATOM 3577 O O . ARG B 1 231 ? -1.103 -14.164 -24.938 1 97.69 231 ARG B O 1
ATOM 3584 N N . ARG B 1 232 ? 0.173 -14.383 -23.062 1 97.56 232 ARG B N 1
ATOM 3585 C CA . ARG B 1 232 ? 0.009 -12.969 -22.719 1 97.56 232 ARG B CA 1
ATOM 3586 C C . ARG B 1 232 ? 1.359 -12.312 -22.469 1 97.56 232 ARG B C 1
ATOM 3588 O O . ARG B 1 232 ? 1.447 -11.328 -21.734 1 97.56 232 ARG B O 1
ATOM 3595 N N . ASP B 1 233 ? 2.408 -12.789 -23.062 1 97.12 233 ASP B N 1
ATOM 3596 C CA . ASP B 1 233 ? 3.768 -12.328 -22.781 1 97.12 233 ASP B CA 1
ATOM 3597 C C . ASP B 1 233 ? 3.943 -10.859 -23.172 1 97.12 233 ASP B C 1
ATOM 3599 O O . ASP B 1 233 ? 4.754 -10.148 -22.578 1 97.12 233 ASP B O 1
ATOM 3603 N N . ASP B 1 234 ? 3.186 -10.414 -24.094 1 96.88 234 ASP B N 1
ATOM 3604 C CA . ASP B 1 234 ? 3.27 -9.039 -24.562 1 96.88 234 ASP B CA 1
ATOM 3605 C C . ASP B 1 234 ? 2.793 -8.062 -23.484 1 96.88 234 ASP B C 1
ATOM 3607 O O . ASP B 1 234 ? 3.043 -6.859 -23.578 1 96.88 234 ASP B O 1
ATOM 3611 N N . CYS B 1 235 ? 2.158 -8.594 -22.438 1 97.75 235 CYS B N 1
ATOM 3612 C CA . CYS B 1 235 ? 1.6 -7.758 -21.375 1 97.75 235 CYS B CA 1
ATOM 3613 C C . CYS B 1 235 ? 2.434 -7.855 -20.109 1 97.75 235 CYS B C 1
ATOM 3615 O O . CYS B 1 235 ? 2.004 -7.41 -19.047 1 97.75 235 CYS B O 1
ATOM 3617 N N . ALA B 1 236 ? 3.619 -8.438 -20.188 1 97.94 236 ALA B N 1
ATOM 3618 C CA . ALA B 1 236 ? 4.469 -8.531 -19 1 97.94 236 ALA B CA 1
ATOM 3619 C C . ALA B 1 236 ? 4.715 -7.148 -18.406 1 97.94 236 ALA B C 1
ATOM 3621 O O . ALA B 1 236 ? 4.93 -6.176 -19.125 1 97.94 236 ALA B O 1
ATOM 3622 N N . GLY B 1 237 ? 4.648 -7.059 -17.125 1 97.88 237 GLY B N 1
ATOM 3623 C CA . GLY B 1 237 ? 4.879 -5.812 -16.406 1 97.88 237 GLY B CA 1
ATOM 3624 C C . GLY B 1 237 ? 3.615 -4.992 -16.234 1 97.88 237 GLY B C 1
ATOM 3625 O O . GLY B 1 237 ? 3.66 -3.891 -15.672 1 97.88 237 GLY B O 1
ATOM 3626 N N . ARG B 1 238 ? 2.5 -5.539 -16.656 1 98.19 238 ARG B N 1
ATOM 3627 C CA . ARG B 1 238 ? 1.268 -4.758 -16.641 1 98.19 238 ARG B CA 1
ATOM 3628 C C . ARG B 1 238 ? 0.251 -5.363 -15.672 1 98.19 238 ARG B C 1
ATOM 3630 O O . ARG B 1 238 ? 0.517 -6.391 -15.047 1 98.19 238 ARG B O 1
ATOM 3637 N N . PHE B 1 239 ? -0.771 -4.66 -15.406 1 98.81 239 PHE B N 1
ATOM 3638 C CA . PHE B 1 239 ? -1.896 -5.051 -14.562 1 98.81 239 PHE B CA 1
ATOM 3639 C C . PHE B 1 239 ? -3.027 -5.625 -15.398 1 98.81 239 PHE B C 1
ATOM 3641 O O . PHE B 1 239 ? -3.832 -4.879 -15.969 1 98.81 239 PHE B O 1
ATOM 3648 N N . LEU B 1 240 ? -3.193 -6.953 -15.375 1 98.69 240 LEU B N 1
ATOM 3649 C CA . LEU B 1 240 ? -4.105 -7.652 -16.281 1 98.69 240 LEU B CA 1
ATOM 3650 C C . LEU B 1 240 ? -5.414 -7.992 -15.57 1 98.69 240 LEU B C 1
ATOM 3652 O O . LEU B 1 240 ? -5.453 -8.078 -14.336 1 98.69 240 LEU B O 1
ATOM 3656 N N . SER B 1 241 ? -6.441 -8.109 -16.312 1 97.69 241 SER B N 1
ATOM 3657 C CA . SER B 1 241 ? -7.719 -8.711 -15.938 1 97.69 241 SER B CA 1
ATOM 3658 C C . SER B 1 241 ? -8.195 -9.695 -17 1 97.69 241 SER B C 1
ATOM 3660 O O . SER B 1 241 ? -7.523 -9.898 -18.016 1 97.69 241 SER B O 1
ATOM 3662 N N . VAL B 1 242 ? -9.32 -10.359 -16.734 1 96.06 242 VAL B N 1
ATOM 3663 C CA . VAL B 1 242 ? -9.883 -11.273 -17.719 1 96.06 242 VAL B CA 1
ATOM 3664 C C . VAL B 1 242 ? -10.172 -10.523 -19.016 1 96.06 242 VAL B C 1
ATOM 3666 O O . VAL B 1 242 ? -9.922 -11.039 -20.109 1 96.06 242 VAL B O 1
ATOM 3669 N N . GLY B 1 243 ? -10.57 -9.273 -18.828 1 92.5 243 GLY B N 1
ATOM 3670 C CA . GLY B 1 243 ? -11.047 -8.516 -19.969 1 92.5 243 GLY B CA 1
ATOM 3671 C C . GLY B 1 243 ? -9.984 -7.629 -20.578 1 92.5 243 GLY B C 1
ATOM 3672 O O . GLY B 1 243 ? -10.227 -6.965 -21.594 1 92.5 243 GLY B O 1
ATOM 3673 N N . GLY B 1 244 ? -8.805 -7.52 -20.016 1 95.94 244 GLY B N 1
ATOM 3674 C CA . GLY B 1 244 ? -7.781 -6.652 -20.578 1 95.94 244 GLY B CA 1
ATOM 3675 C C . GLY B 1 244 ? -6.809 -6.125 -19.531 1 95.94 244 GLY B C 1
ATOM 3676 O O . GLY B 1 244 ? -6.426 -6.852 -18.625 1 95.94 244 GLY B O 1
ATOM 3677 N N . VAL B 1 245 ? -6.285 -4.957 -19.875 1 97.88 245 VAL B N 1
ATOM 3678 C CA . VAL B 1 245 ? -5.273 -4.348 -19.031 1 97.88 245 VAL B CA 1
ATOM 3679 C C . VAL B 1 245 ? -5.891 -3.207 -18.219 1 97.88 245 VAL B C 1
ATOM 3681 O O . VAL B 1 245 ? -6.637 -2.391 -18.766 1 97.88 245 VAL B O 1
ATOM 3684 N N . TYR B 1 246 ? -5.688 -3.197 -16.953 1 97.62 246 TYR B N 1
ATOM 3685 C CA . TYR B 1 246 ? -6.113 -2.107 -16.078 1 97.62 246 TYR B CA 1
ATOM 3686 C C . TYR B 1 246 ? -4.996 -1.084 -15.898 1 97.62 246 TYR B C 1
ATOM 3688 O O . TYR B 1 246 ? -3.814 -1.429 -15.961 1 97.62 246 TYR B O 1
ATOM 3696 N N . P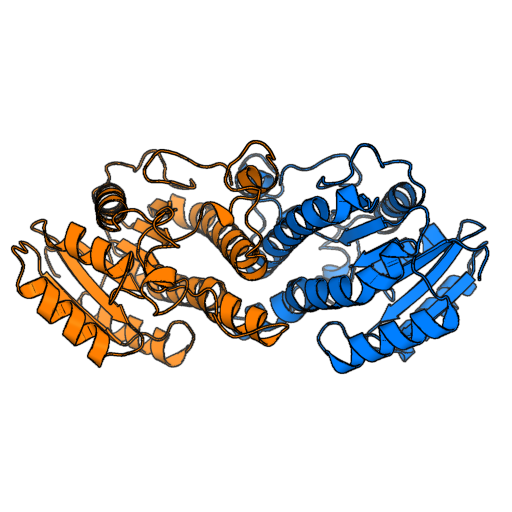RO B 1 247 ? -5.398 0.183 -15.766 1 97.38 247 PRO B N 1
ATOM 3697 C CA . PRO B 1 247 ? -4.391 1.124 -15.281 1 97.38 247 PRO B CA 1
ATOM 3698 C C . PRO B 1 247 ? -3.916 0.795 -13.867 1 97.38 247 PRO B C 1
ATOM 3700 O O . PRO B 1 247 ? -4.621 0.117 -13.117 1 97.38 247 PRO B O 1
ATOM 3703 N N . TRP B 1 248 ? -2.758 1.235 -13.594 1 97.25 248 TRP B N 1
ATOM 3704 C CA . TRP B 1 248 ? -2.279 1.033 -12.234 1 97.25 248 TRP B CA 1
ATOM 3705 C C . TRP B 1 248 ? -3.135 1.808 -11.234 1 97.25 248 TRP B C 1
ATOM 3707 O O . TRP B 1 248 ? -3.516 2.951 -11.492 1 97.25 248 TRP B O 1
#

Radius of gyration: 23.76 Å; Cα contacts (8 Å, |Δi|>4): 1117; chains: 2; bounding box: 51×73×49 Å

pLDDT: mean 96.75, std 4.21, range [57.59, 98.94]

Organism: Penicillium oxalicum (strain 114-2 / CGMCC 5302) (NCBI:txid933388)

Nearest PDB structures (foldseek):
  6lln-assembly1_A  TM=8.531E-01  e=9.010E-16  Pseudomonas aeruginosa PAO1
  6ow4-assembly3_G-2  TM=8.257E-01  e=2.493E-15  Bifidobacterium adolescentis L2-32
  6jha-assembly1_A-2  TM=8.058E-01  e=1.462E-13  Microcystis aeruginosa FACHB-905 = DIANCHI905
  6jhb-assembly1_A-2  TM=8.201E-01  e=2.361E-13  Microcystis aeruginosa FACHB-905 = DIANCHI905
  6jh7-assembly1_B-2  TM=8.024E-01  e=2.224E-13  Microcystis aeruginosa FACHB-905 = DIANCHI905

Sequence (496 aa):
MSDSTIVLITGANSGVGYATAESIASQPGYHVILACRDLNKAHQARQELEQKNLQGTLSVLQLDVEDDTSISQAVESVSQTFGRVDAFISNAGTTSVGTSGREKLQKTFSTNVFGAMLVTEAFIPLLLRSKNPRLIQISSGLGSLGLASDLSSPFSASPWDEYRMSKAALNMMTVQMHKRLKDEGVCVFAFCPGLVRSRLRGESEEAMNAQGRAGDPMVSGKAILDIVAGRRDDCAGRFLSVGGVYPWMSDSTIVLITGANSGVGYATAESIASQPGYHVILACRDLNKAHQARQELEQKNLQGTLSVLQLDVEDDTSISQAVESVSQTFGRVDAFISNAGTTSVGTSGREKLQKTFSTNVFGAMLVTEAFIPLLLRSKNPRLIQISSGLGSLGLASDLSSPFSASPWDEYRMSKAALNMMTVQMHKRLKDEGVCVFAFCPGLVRSRLRGESEEAMNAQGRAGDPMVSGKAILDIVAGRRDDCAGRFLSVGGVYPW

InterPro domains:
  IPR002347 Short-chain dehydrogenase/reductase SDR [PF00106] (6-207)
  IPR002347 Short-chain dehydrogenase/reductase SDR [PR00081] (6-23)
  IPR002347 Short-chain dehydrogenase/reductase SDR [PR00081] (83-94)
  IPR002347 Short-chain dehydrogenase/reductase SDR [PR00081] (127-143)
  IPR002347 Short-chain dehydrogenase/reductase SDR [PR00081] (163-182)
  IPR002347 Short-chain dehydrogenase/reductase SDR [PR00081] (184-201)
  IPR036291 NAD(P)-binding domain superfamily [SSF51735] (6-243)
  IPR051468 Fungal Secondary Metabolite SDRs [PTHR43544] (5-248)